Protein AF-0000000079762195 (afdb_homodimer)

InterPro domains:
  IPR000843 LacI-type HTH domain [PF00356] (7-52)
  IPR000843 LacI-type HTH domain [PS50932] (6-60)
  IPR000843 LacI-type HTH domain [SM00354] (5-75)
  IPR000843 LacI-type HTH domain [cd01392] (9-60)
  IPR001387 Cro/C1-type, helix-turn-helix domain [PS50943] (9-50)
  IPR001761 Periplasmic binding protein/LacI sugar binding domain [PF00532] (65-172)
  IPR010982 Lambda repressor-like, DNA-binding domain superfamily [G3DSA:1.10.260.40] (1-62)
  IPR010982 Lambda repressor-like, DNA-binding domain superfamily [SSF47413] (4-63)
  IPR028082 Periplasmic binding protein-like I [SSF53822] (62-316)
  IPR046335 Transcriptional regulator LacI/GalR-like, sensor domain [PF13377] (189-321)

Organism: NCBI:txid410072

Secondary structure (DSSP, 8-state):
----PPPHHHHHHHHT--HHHHHHHHH-GGGS-HHHHHHHHHHHHHHT----HHHHHHHHS---EEEEEES-SSSHHHHHHHHHHHHTHHHH--EEEEEE--S-HHHHHHHHHHHHHTT-SEEEE--SSS-HHHHHTT-S-EEE-SS--TTSEEEEE-HHHHHHHHHHHHHHTT-SEEEEE-----TTSTTHHHHHHHHHHHHHHT--EEEE-----SSHHHHHHHHHHHHHHHHHH-TTS-EEEEESSHHHHHHHHHHHHHHHSS--TTEEEEEEE--HHHHHSSSPPEEEE--HHHHHHHHHHHHHHHHHHHHSSSPPP--SPPEEEE--EEE--TT--/----PPPHHHHHHHHT--HHHHHHHHH-GGGS-HHHHHHHHHHHHHHT----HHHHHHHHS---EEEEEES-SSSHHHHHHHHHHHHTHHHH--EEEEEE--S-HHHHHHHHHHHHHTT-SEEEE--SSS-HHHHHTT-S-EEE-SS--TTSEEEEE-HHHHHHHHHHHHHHTT-SEEEEE-----TTSTTHHHHHHHHHHHHHHT--EEEE-----SSHHHHHHHHHHHHHHHHHH-TTS-EEEEESSHHHHHHHHHHHHHHHSS--TTEEEEEEE--HHHHHSSSPPEEEE--HHHHHHHHHHHHHHHHHHHHSSSPPP--SPPEEEEPPEEE--TT--

Nearest PDB structures (foldseek):
  1jfs-assembly1_A-2  TM=8.565E-01  e=3.811E-21  Escherichia coli
  3oqo-assembly1_C  TM=8.738E-01  e=4.278E-20  Bacillus subtilis
  1rzr-assembly1_G  TM=8.654E-01  e=6.095E-20  Priestia megaterium
  3ctp-assembly1_B  TM=8.629E-01  e=1.164E-18  Alkaliphilus metalliredigens QYMF
  3kke-assembly1_A  TM=7.885E-01  e=1.747E-15  Mycolicibacterium smegmatis MC2 155

Structure (mmCIF, N/CA/C/O backbone):
data_AF-0000000079762195-model_v1
#
loop_
_entity.id
_entity.type
_entity.pdbx_description
1 polymer 'LacI family transcriptional regulator'
#
loop_
_atom_site.group_PDB
_atom_site.id
_atom_site.type_symbol
_atom_site.label_atom_id
_atom_site.label_alt_id
_atom_site.label_comp_id
_atom_site.label_asym_id
_atom_site.label_entity_id
_atom_site.label_seq_id
_atom_site.pdbx_PDB_ins_code
_atom_site.Cartn_x
_atom_site.Cartn_y
_atom_site.Cartn_z
_atom_site.occupancy
_atom_site.B_iso_or_equiv
_atom_site.auth_seq_id
_atom_site.auth_comp_id
_atom_site.auth_asym_id
_atom_site.auth_atom_id
_atom_site.pdbx_PDB_model_num
ATOM 1 N N . MET A 1 1 ? 24.438 -31.281 -20.938 1 27.75 1 MET A N 1
ATOM 2 C CA . MET A 1 1 ? 23.188 -32.031 -20.812 1 27.75 1 MET A CA 1
ATOM 3 C C . MET A 1 1 ? 22.297 -31.406 -19.734 1 27.75 1 MET A C 1
ATOM 5 O O . MET A 1 1 ? 22.75 -31.188 -18.609 1 27.75 1 MET A O 1
ATOM 9 N N . SER A 1 2 ? 21.359 -30.578 -20.156 1 39.16 2 SER A N 1
ATOM 10 C CA . SER A 1 2 ? 20.484 -29.922 -19.203 1 39.16 2 SER A CA 1
ATOM 11 C C . SER A 1 2 ? 20.016 -30.875 -18.125 1 39.16 2 SER A C 1
ATOM 13 O O . SER A 1 2 ? 19.547 -31.984 -18.422 1 39.16 2 SER A O 1
ATOM 15 N N . LYS A 1 3 ? 20.469 -30.891 -17.016 1 49.34 3 LYS A N 1
ATOM 16 C CA . LYS A 1 3 ? 20.172 -31.859 -15.977 1 49.34 3 LYS A CA 1
ATOM 17 C C . LYS A 1 3 ? 18.672 -32.125 -15.867 1 49.34 3 LYS A C 1
ATOM 19 O O . LYS A 1 3 ? 17.891 -31.203 -15.609 1 49.34 3 LYS A O 1
ATOM 24 N N . LYS A 1 4 ? 18.281 -33.062 -16.578 1 54.88 4 LYS A N 1
ATOM 25 C CA . LYS A 1 4 ? 16.906 -33.531 -16.5 1 54.88 4 LYS A CA 1
ATOM 26 C C . LYS A 1 4 ? 16.391 -33.5 -15.062 1 54.88 4 LYS A C 1
ATOM 28 O O . LYS A 1 4 ? 17.094 -33.906 -14.133 1 54.88 4 LYS A O 1
ATOM 33 N N . GLN A 1 5 ? 15.328 -32.688 -14.742 1 60.62 5 GLN A N 1
ATOM 34 C CA . GLN A 1 5 ? 14.727 -32.625 -13.406 1 60.62 5 GLN A CA 1
ATOM 35 C C . GLN A 1 5 ? 14.297 -34 -12.945 1 60.62 5 GLN A C 1
ATOM 37 O O . GLN A 1 5 ? 13.727 -34.781 -13.711 1 60.62 5 GLN A O 1
ATOM 42 N N . VAL A 1 6 ? 14.836 -34.375 -11.766 1 73.31 6 VAL A N 1
ATOM 43 C CA . VAL A 1 6 ? 14.469 -35.656 -11.156 1 73.31 6 VAL A CA 1
ATOM 44 C C . VAL A 1 6 ? 12.945 -35.781 -11.078 1 73.31 6 VAL A C 1
ATOM 46 O O . VAL A 1 6 ? 12.273 -34.844 -10.641 1 73.31 6 VAL A O 1
ATOM 49 N N . THR A 1 7 ? 12.391 -36.688 -11.711 1 73.56 7 THR A N 1
ATOM 50 C CA . THR A 1 7 ? 10.945 -36.906 -11.734 1 73.56 7 THR A CA 1
ATOM 51 C C . THR A 1 7 ? 10.539 -37.938 -10.711 1 73.56 7 THR A C 1
ATOM 53 O O . THR A 1 7 ? 11.398 -38.594 -10.102 1 73.56 7 THR A O 1
ATOM 56 N N . PHE A 1 8 ? 9.203 -37.938 -10.547 1 77.19 8 PHE A N 1
ATOM 57 C CA . PHE A 1 8 ? 8.68 -39 -9.688 1 77.19 8 PHE A CA 1
ATOM 58 C C . PHE A 1 8 ? 9.125 -40.344 -10.195 1 77.19 8 PHE A C 1
ATOM 60 O O . PHE A 1 8 ? 9.398 -41.25 -9.398 1 77.19 8 PHE A O 1
ATOM 67 N N . ALA A 1 9 ? 9.297 -40.406 -11.516 1 79.88 9 ALA A N 1
ATOM 68 C CA . ALA A 1 9 ? 9.727 -41.688 -12.109 1 79.88 9 ALA A CA 1
ATOM 69 C C . ALA A 1 9 ? 11.164 -42 -11.719 1 79.88 9 ALA A C 1
ATOM 71 O O . ALA A 1 9 ? 11.484 -43.156 -11.406 1 79.88 9 ALA A O 1
ATOM 72 N N . ASP A 1 10 ? 11.922 -41 -11.711 1 84.19 10 ASP A N 1
ATOM 73 C CA . ASP A 1 10 ? 13.312 -41.156 -11.32 1 84.19 10 ASP A CA 1
ATOM 74 C C . ASP A 1 10 ? 13.43 -41.594 -9.867 1 84.19 10 ASP A C 1
ATOM 76 O O . ASP A 1 10 ? 14.227 -42.5 -9.539 1 84.19 10 ASP A O 1
ATOM 80 N N . ILE A 1 11 ? 12.617 -40.938 -9.109 1 86.31 11 ILE A N 1
ATOM 81 C CA . ILE A 1 11 ? 12.633 -41.25 -7.684 1 86.31 11 ILE A CA 1
ATOM 82 C C . ILE A 1 11 ? 12.133 -42.656 -7.457 1 86.31 11 ILE A C 1
ATOM 84 O O . ILE A 1 11 ? 12.711 -43.406 -6.66 1 86.31 11 ILE A O 1
ATOM 88 N N . ALA A 1 12 ? 11.164 -42.969 -8.156 1 88.06 12 ALA A N 1
ATOM 89 C CA . ALA A 1 12 ? 10.594 -44.312 -8.07 1 88.06 12 ALA A CA 1
ATOM 90 C C . ALA A 1 12 ? 11.625 -45.344 -8.461 1 88.06 12 ALA A C 1
ATOM 92 O O . ALA A 1 12 ? 11.797 -46.375 -7.77 1 88.06 12 ALA A O 1
ATOM 93 N N . GLU A 1 13 ? 12.281 -45.062 -9.469 1 88.06 13 GLU A N 1
ATOM 94 C CA . GLU A 1 13 ? 13.312 -45.969 -9.953 1 88.06 13 GLU A CA 1
ATOM 95 C C . GLU A 1 13 ? 14.445 -46.094 -8.938 1 88.06 13 GLU A C 1
ATOM 97 O O . GLU A 1 13 ? 14.914 -47.219 -8.672 1 88.06 13 GLU A O 1
ATOM 102 N N . TYR A 1 14 ? 14.742 -45.062 -8.391 1 89 14 TYR A N 1
ATOM 103 C CA . TYR A 1 14 ? 15.852 -45.031 -7.449 1 89 14 TYR A CA 1
ATOM 104 C C . TYR A 1 14 ? 15.484 -45.75 -6.156 1 89 14 TYR A C 1
ATOM 106 O O . TYR A 1 14 ? 16.328 -46.438 -5.559 1 89 14 TYR A O 1
ATOM 114 N N . THR A 1 15 ? 14.352 -45.562 -5.691 1 90.5 15 THR A N 1
ATOM 115 C CA . THR A 1 15 ? 13.93 -46.062 -4.391 1 90.5 15 THR A CA 1
ATOM 116 C C . THR A 1 15 ? 13.281 -47.438 -4.527 1 90.5 15 THR A C 1
ATOM 118 O O . THR A 1 15 ? 13.07 -48.125 -3.533 1 90.5 15 THR A O 1
ATOM 121 N N . ASN A 1 16 ? 12.867 -47.812 -5.652 1 90.88 16 ASN A N 1
ATOM 122 C CA . ASN A 1 16 ? 12.133 -49.031 -5.953 1 90.88 16 ASN A CA 1
ATOM 123 C C . ASN A 1 16 ? 10.711 -49 -5.391 1 90.88 16 ASN A C 1
ATOM 125 O O . ASN A 1 16 ? 10.172 -50.031 -4.973 1 90.88 16 ASN A O 1
ATOM 129 N N . PHE A 1 17 ? 10.32 -47.781 -5.176 1 90.25 17 PHE A N 1
ATOM 130 C CA . PHE A 1 17 ? 8.906 -47.594 -4.852 1 90.25 17 PHE A CA 1
ATOM 131 C C . PHE A 1 17 ? 8.102 -47.312 -6.113 1 90.25 17 PHE A C 1
ATOM 133 O O . PHE A 1 17 ? 8.664 -47 -7.164 1 90.25 17 PHE A O 1
ATOM 140 N N . SER A 1 18 ? 6.816 -47.594 -6.09 1 85.75 18 SER A N 1
ATOM 141 C CA . SER A 1 18 ? 5.941 -47.188 -7.184 1 85.75 18 SER A CA 1
ATOM 142 C C . SER A 1 18 ? 5.812 -45.656 -7.25 1 85.75 18 SER A C 1
ATOM 144 O O . SER A 1 18 ? 6.066 -44.969 -6.262 1 85.75 18 SER A O 1
ATOM 146 N N . LYS A 1 19 ? 5.473 -45.125 -8.445 1 85.06 19 LYS A N 1
ATOM 147 C CA . LYS A 1 19 ? 5.195 -43.688 -8.594 1 85.06 19 LYS A CA 1
ATOM 148 C C . LYS A 1 19 ? 4.105 -43.25 -7.621 1 85.06 19 LYS A C 1
ATOM 150 O O . LYS A 1 19 ? 4.141 -42.125 -7.113 1 85.06 19 LYS A O 1
ATOM 155 N N . THR A 1 20 ? 3.199 -44.188 -7.344 1 80.12 20 THR A N 1
ATOM 156 C CA . THR A 1 20 ? 2.107 -43.938 -6.418 1 80.12 20 THR A CA 1
ATOM 157 C C . THR A 1 20 ? 2.635 -43.719 -5 1 80.12 20 THR A C 1
ATOM 159 O O . THR A 1 20 ? 2.182 -42.812 -4.285 1 80.12 20 THR A O 1
ATOM 162 N N . THR A 1 21 ? 3.518 -44.562 -4.664 1 83.31 21 THR A N 1
ATOM 163 C CA . THR A 1 21 ? 4.113 -44.438 -3.336 1 83.31 21 THR A CA 1
ATOM 164 C C . THR A 1 21 ? 4.871 -43.125 -3.184 1 83.31 21 THR A C 1
ATOM 166 O O . THR A 1 21 ? 4.777 -42.469 -2.145 1 83.31 21 THR A O 1
ATOM 169 N N . ILE A 1 22 ? 5.551 -42.781 -4.285 1 83.44 22 ILE A N 1
ATOM 170 C CA . ILE A 1 22 ? 6.293 -41.5 -4.266 1 83.44 22 ILE A CA 1
ATOM 171 C C . ILE A 1 22 ? 5.32 -40.344 -4.148 1 83.44 22 ILE A C 1
ATOM 173 O O . ILE A 1 22 ? 5.555 -39.406 -3.375 1 83.44 22 ILE A O 1
ATOM 177 N N . SER A 1 23 ? 4.301 -40.469 -4.859 1 76.12 23 SER A N 1
ATOM 178 C CA . SER A 1 23 ? 3.262 -39.438 -4.789 1 76.12 23 SER A CA 1
ATOM 179 C C . SER A 1 23 ? 2.691 -39.344 -3.379 1 76.12 23 SER A C 1
ATOM 181 O O . SER A 1 23 ? 2.486 -38.219 -2.873 1 76.12 23 SER A O 1
ATOM 183 N N . ARG A 1 24 ? 2.445 -40.469 -2.783 1 75.38 24 ARG A N 1
ATOM 184 C CA . ARG A 1 24 ? 1.904 -40.5 -1.428 1 75.38 24 ARG A CA 1
ATOM 185 C C . ARG A 1 24 ? 2.867 -39.844 -0.437 1 75.38 24 ARG A C 1
ATOM 187 O O . ARG A 1 24 ? 2.439 -39.188 0.514 1 75.38 24 ARG A O 1
ATOM 194 N N . TYR A 1 25 ? 4.102 -40.031 -0.684 1 77.25 25 TYR A N 1
ATOM 195 C CA . TYR A 1 25 ? 5.109 -39.406 0.168 1 77.25 25 TYR A CA 1
ATOM 196 C C . TYR A 1 25 ? 4.945 -37.906 0.193 1 77.25 25 TYR A C 1
ATOM 198 O O . TYR A 1 25 ? 5.047 -37.281 1.252 1 77.25 25 TYR A O 1
ATOM 206 N N . PHE A 1 26 ? 4.676 -37.344 -0.935 1 71.5 26 PHE A N 1
ATOM 207 C CA . PHE A 1 26 ? 4.609 -35.875 -1.062 1 71.5 26 PHE A CA 1
ATOM 208 C C . PHE A 1 26 ? 3.248 -35.344 -0.626 1 71.5 26 PHE A C 1
ATOM 210 O O . PHE A 1 26 ? 3.139 -34.25 -0.117 1 71.5 26 PHE A O 1
ATOM 217 N N . ASN A 1 27 ? 2.213 -36.219 -0.75 1 65.88 27 ASN A N 1
ATOM 218 C CA . ASN A 1 27 ? 0.851 -35.719 -0.575 1 65.88 27 ASN A CA 1
ATOM 219 C C . ASN A 1 27 ? 0.237 -36.219 0.73 1 65.88 27 ASN A C 1
ATOM 221 O O . ASN A 1 27 ? -0.625 -35.562 1.309 1 65.88 27 ASN A O 1
ATOM 225 N N . HIS A 1 28 ? 0.587 -37.344 1.093 1 68.06 28 HIS A N 1
ATOM 226 C CA . HIS A 1 28 ? 0.092 -37.969 2.301 1 68.06 28 HIS A CA 1
ATOM 227 C C . HIS A 1 28 ? 1.196 -38.781 2.994 1 68.06 28 HIS A C 1
ATOM 229 O O . HIS A 1 28 ? 1.088 -40 3.154 1 68.06 28 HIS A O 1
ATOM 235 N N . PRO A 1 29 ? 2.115 -38 3.498 1 71.06 29 PRO A N 1
ATOM 236 C CA . PRO A 1 29 ? 3.268 -38.719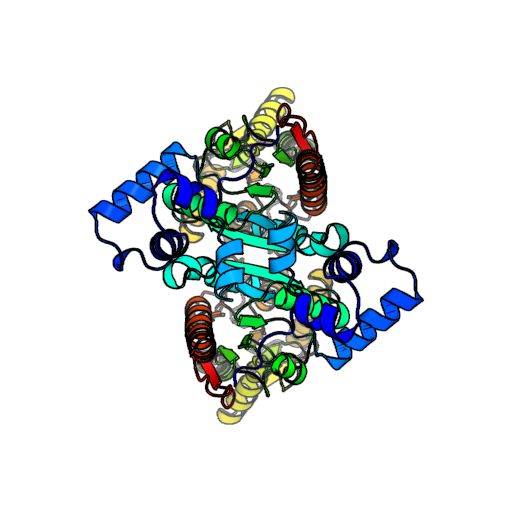 4.043 1 71.06 29 PRO A CA 1
ATOM 237 C C . PRO A 1 29 ? 2.889 -39.656 5.195 1 71.06 29 PRO A C 1
ATOM 239 O O . PRO A 1 29 ? 3.529 -40.688 5.398 1 71.06 29 PRO A O 1
ATOM 242 N N . ASP A 1 30 ? 1.834 -39.25 5.828 1 71.12 30 ASP A N 1
ATOM 243 C CA . ASP A 1 30 ? 1.406 -40.062 6.973 1 71.12 30 ASP A CA 1
ATOM 244 C C . ASP A 1 30 ? 0.92 -41.438 6.527 1 71.12 30 ASP A C 1
ATOM 246 O O . ASP A 1 30 ? 0.771 -42.344 7.348 1 71.12 30 ASP A O 1
ATOM 250 N N . SER A 1 31 ? 0.706 -41.562 5.352 1 76.75 31 SER A N 1
ATOM 251 C CA . SER A 1 31 ? 0.258 -42.844 4.812 1 76.75 31 SER A CA 1
ATOM 252 C C . SER A 1 31 ? 1.429 -43.812 4.621 1 76.75 31 SER A C 1
ATOM 254 O O . SER A 1 31 ? 1.229 -45 4.352 1 76.75 31 SER A O 1
ATOM 256 N N . LEU A 1 32 ? 2.58 -43.312 4.801 1 81.12 32 LEU A N 1
ATOM 257 C CA . LEU A 1 32 ? 3.789 -44.125 4.637 1 81.12 32 LEU A CA 1
ATOM 258 C C . LEU A 1 32 ? 4.461 -44.375 5.98 1 81.12 32 LEU A C 1
ATOM 260 O O . LEU A 1 32 ? 4.305 -43.594 6.914 1 81.12 32 LEU A O 1
ATOM 264 N N . THR A 1 33 ? 5.047 -45.531 6.125 1 82.25 33 THR A N 1
ATOM 265 C CA . THR A 1 33 ? 5.828 -45.812 7.328 1 82.25 33 THR A CA 1
ATOM 266 C C . THR A 1 33 ? 6.992 -44.812 7.449 1 82.25 33 THR A C 1
ATOM 268 O O . THR A 1 33 ? 7.43 -44.25 6.453 1 82.25 33 THR A O 1
ATOM 271 N N . LEU A 1 34 ? 7.449 -44.594 8.664 1 83.31 34 LEU A N 1
ATOM 272 C CA . LEU A 1 34 ? 8.586 -43.688 8.898 1 83.31 34 LEU A CA 1
ATOM 273 C C . LEU A 1 34 ? 9.805 -44.156 8.109 1 83.31 34 LEU A C 1
ATOM 275 O O . LEU A 1 34 ? 10.57 -43.312 7.609 1 83.31 34 LEU A O 1
ATOM 279 N N . GLU A 1 35 ? 9.953 -45.438 8.086 1 84.56 35 GLU A N 1
ATOM 280 C CA . GLU A 1 35 ? 11.062 -46.031 7.328 1 84.56 35 GLU A CA 1
ATOM 281 C C . GLU A 1 35 ? 10.992 -45.625 5.859 1 84.56 35 GLU A C 1
ATOM 283 O O . GLU A 1 35 ? 11.992 -45.219 5.273 1 84.56 35 GLU A O 1
ATOM 288 N N . ASN A 1 36 ? 9.797 -45.781 5.277 1 87.62 36 ASN A N 1
ATOM 289 C CA . ASN A 1 36 ? 9.625 -45.438 3.865 1 87.62 36 ASN A CA 1
ATOM 290 C C . ASN A 1 36 ? 9.789 -43.938 3.615 1 87.62 36 ASN A C 1
ATOM 292 O O . ASN A 1 36 ? 10.344 -43.531 2.594 1 87.62 36 ASN A O 1
ATOM 296 N N . GLN A 1 37 ? 9.32 -43.188 4.48 1 84.06 37 GLN A N 1
ATOM 297 C CA . GLN A 1 37 ? 9.492 -41.719 4.375 1 84.06 37 GLN A CA 1
ATOM 298 C C . GLN A 1 37 ? 10.969 -41.344 4.348 1 84.06 37 GLN A C 1
ATOM 300 O O . GLN A 1 37 ? 11.383 -40.5 3.547 1 84.06 37 GLN A O 1
ATOM 305 N N . GLU A 1 38 ? 11.703 -41.969 5.211 1 82.38 38 GLU A N 1
ATOM 306 C CA . GLU A 1 38 ? 13.133 -41.688 5.281 1 82.38 38 GLU A CA 1
ATOM 307 C C . GLU A 1 38 ? 13.844 -42.094 3.994 1 82.38 38 GLU A C 1
ATOM 309 O O . GLU A 1 38 ? 14.719 -41.406 3.502 1 82.38 38 GLU A O 1
ATOM 314 N N . LYS A 1 39 ? 13.523 -43.281 3.521 1 87.31 39 LYS A N 1
ATOM 315 C CA . LYS A 1 39 ? 14.109 -43.781 2.275 1 87.31 39 LYS A CA 1
ATOM 316 C C . LYS A 1 39 ? 13.859 -42.812 1.129 1 87.31 39 LYS A C 1
ATOM 318 O O . LYS A 1 39 ? 14.766 -42.5 0.346 1 87.31 39 LYS A O 1
ATOM 323 N N . ILE A 1 40 ? 12.641 -42.344 1.111 1 87 40 ILE A N 1
ATOM 324 C CA . ILE A 1 40 ? 12.281 -41.406 0.043 1 87 40 ILE A CA 1
ATOM 325 C C . ILE A 1 40 ? 12.992 -40.094 0.258 1 87 40 ILE A C 1
ATOM 327 O O . ILE A 1 40 ? 13.547 -39.5 -0.683 1 87 40 ILE A O 1
ATOM 331 N N . SER A 1 41 ? 12.969 -39.625 1.439 1 81.5 41 SER A N 1
ATOM 332 C CA . SER A 1 41 ? 13.648 -38.375 1.765 1 81.5 41 SER A CA 1
ATOM 333 C C . SER A 1 41 ? 15.117 -38.438 1.354 1 81.5 41 SER A C 1
ATOM 335 O O . SER A 1 41 ? 15.633 -37.469 0.755 1 81.5 41 SER A O 1
ATOM 337 N N . GLN A 1 42 ? 15.773 -39.5 1.693 1 83.25 42 GLN A N 1
ATOM 338 C CA . GLN A 1 42 ? 17.172 -39.688 1.331 1 83.25 42 GLN A CA 1
ATOM 339 C C . GLN A 1 42 ? 17.359 -39.688 -0.184 1 83.25 42 GLN A C 1
ATOM 341 O O . GLN A 1 42 ? 18.312 -39.125 -0.701 1 83.25 42 GLN A O 1
ATOM 346 N N . ALA A 1 43 ? 16.5 -40.344 -0.84 1 86 43 ALA A N 1
ATOM 347 C CA . ALA A 1 43 ? 16.547 -40.375 -2.299 1 86 43 ALA A CA 1
ATOM 348 C C . ALA A 1 43 ? 16.406 -39 -2.9 1 86 43 ALA A C 1
ATOM 350 O O . ALA A 1 43 ? 17.078 -38.656 -3.869 1 86 43 ALA A O 1
ATOM 351 N N . LEU A 1 44 ? 15.422 -38.281 -2.293 1 80.44 44 LEU A N 1
ATOM 352 C CA . LEU A 1 44 ? 15.219 -36.906 -2.768 1 80.44 44 LEU A CA 1
ATOM 353 C C . LEU A 1 44 ? 16.5 -36.094 -2.641 1 80.44 44 LEU A C 1
ATOM 355 O O . LEU A 1 44 ? 16.875 -35.375 -3.568 1 80.44 44 LEU A O 1
ATOM 359 N N . ASP A 1 45 ? 17.094 -36.312 -1.568 1 76.19 45 ASP A N 1
ATOM 360 C CA . ASP A 1 45 ? 18.359 -35.594 -1.316 1 76.19 45 ASP A CA 1
ATOM 361 C C . ASP A 1 45 ? 19.438 -36.031 -2.293 1 76.19 45 ASP A C 1
ATOM 363 O O . ASP A 1 45 ? 20.125 -35.219 -2.891 1 76.19 45 ASP A O 1
ATOM 367 N N . THR A 1 46 ? 19.516 -37.312 -2.414 1 79.44 46 THR A N 1
ATOM 368 C CA . THR A 1 46 ? 20.547 -37.906 -3.262 1 79.44 46 THR A CA 1
ATOM 369 C C . THR A 1 46 ? 20.328 -37.5 -4.719 1 79.44 46 THR A C 1
ATOM 371 O O . THR A 1 46 ? 21.297 -37.188 -5.426 1 79.44 46 THR A O 1
ATOM 374 N N . LEU A 1 47 ? 19.078 -37.5 -5.086 1 80.94 47 LEU A N 1
ATOM 375 C CA . LEU A 1 47 ? 18.766 -37.25 -6.488 1 80.94 47 LEU A CA 1
ATOM 376 C C . LEU A 1 47 ? 18.625 -35.75 -6.75 1 80.94 47 LEU A C 1
ATOM 378 O O . LEU A 1 47 ? 18.531 -35.312 -7.902 1 80.94 47 LEU A O 1
ATOM 382 N N . GLY A 1 48 ? 18.547 -35.062 -5.648 1 76.12 48 GLY A N 1
ATOM 383 C CA . GLY A 1 48 ? 18.375 -33.625 -5.785 1 76.12 48 GLY A CA 1
ATOM 384 C C . GLY A 1 48 ? 16.984 -33.219 -6.25 1 76.12 48 GLY A C 1
ATOM 385 O O . GLY A 1 48 ? 16.828 -32.344 -7.098 1 76.12 48 GLY A O 1
ATOM 386 N N . TYR A 1 49 ? 16.062 -34.031 -5.719 1 68.62 49 TYR A N 1
ATOM 387 C CA . TYR A 1 49 ? 14.695 -33.781 -6.113 1 68.62 49 TYR A CA 1
ATOM 388 C C . TYR A 1 49 ? 14.195 -32.469 -5.508 1 68.62 49 TYR A C 1
ATOM 390 O O . TYR A 1 49 ? 14.375 -32.219 -4.309 1 68.62 49 TYR A O 1
ATOM 398 N N . LYS A 1 50 ? 13.719 -31.625 -6.457 1 69.62 50 LYS A N 1
ATOM 399 C CA . LYS A 1 50 ? 13.031 -30.422 -6 1 69.62 50 LYS A CA 1
ATOM 400 C C . LYS A 1 50 ? 11.531 -30.516 -6.262 1 69.62 50 LYS A C 1
ATOM 402 O O . LYS A 1 50 ? 11.109 -30.891 -7.355 1 69.62 50 LYS A O 1
ATOM 407 N N . LYS A 1 51 ? 10.742 -30.406 -5.113 1 66.56 51 LYS A N 1
ATOM 408 C CA . LYS A 1 51 ? 9.281 -30.5 -5.195 1 66.56 51 LYS A CA 1
ATOM 409 C C . LYS A 1 51 ? 8.734 -29.594 -6.285 1 66.56 51 LYS A C 1
ATOM 411 O O . LYS A 1 51 ? 9.148 -28.422 -6.398 1 66.56 51 LYS A O 1
ATOM 416 N N . ASN A 1 52 ? 8.07 -30.234 -7.242 1 69.94 52 ASN A N 1
ATOM 417 C CA . ASN A 1 52 ? 7.344 -29.5 -8.266 1 69.94 52 ASN A CA 1
ATOM 418 C C . ASN A 1 52 ? 5.848 -29.453 -7.969 1 69.94 52 ASN A C 1
ATOM 420 O O . ASN A 1 52 ? 5.113 -30.375 -8.305 1 69.94 52 ASN A O 1
ATOM 424 N N . LYS A 1 53 ? 5.398 -28.422 -7.273 1 75.31 53 LYS A N 1
ATOM 425 C CA . LYS A 1 53 ? 4.012 -28.297 -6.832 1 75.31 53 LYS A CA 1
ATOM 426 C C . LYS A 1 53 ? 3.066 -28.141 -8.023 1 75.31 53 LYS A C 1
ATOM 428 O O . LYS A 1 53 ? 1.897 -28.531 -7.941 1 75.31 53 LYS A O 1
ATOM 433 N N . LEU A 1 54 ? 3.586 -27.656 -9.07 1 76.19 54 LEU A N 1
ATOM 434 C CA . LEU A 1 54 ? 2.742 -27.516 -10.258 1 76.19 54 LEU A CA 1
ATOM 435 C C . LEU A 1 54 ? 2.322 -28.875 -10.789 1 76.19 54 LEU A C 1
ATOM 437 O O . LEU A 1 54 ? 1.188 -29.047 -11.242 1 76.19 54 LEU A O 1
ATOM 441 N N . ALA A 1 55 ? 3.207 -29.797 -10.703 1 66.12 55 ALA A N 1
ATOM 442 C CA . ALA A 1 55 ? 2.871 -31.156 -11.102 1 66.12 55 ALA A CA 1
ATOM 443 C C . ALA A 1 55 ? 1.78 -31.734 -10.211 1 66.12 55 ALA A C 1
ATOM 445 O O . ALA A 1 55 ? 0.882 -32.438 -10.688 1 66.12 55 ALA A O 1
ATOM 446 N N . LYS A 1 56 ? 1.931 -31.422 -9.016 1 66 56 LYS A N 1
ATOM 447 C CA . LYS A 1 56 ? 0.927 -31.875 -8.062 1 66 56 LYS A CA 1
ATOM 448 C C . LYS A 1 56 ? -0.434 -31.25 -8.352 1 66 56 LYS A C 1
ATOM 450 O O . LYS A 1 56 ? -1.465 -31.922 -8.25 1 66 56 LYS A O 1
ATOM 455 N N . VAL A 1 57 ? -0.379 -30.031 -8.617 1 71.75 57 VAL A N 1
ATOM 456 C CA . VAL A 1 57 ? -1.598 -29.297 -8.938 1 71.75 57 VAL A CA 1
ATOM 457 C C . VAL A 1 57 ? -2.289 -29.938 -10.133 1 71.75 57 VAL A C 1
ATOM 459 O O . VAL A 1 57 ? -3.508 -30.125 -10.125 1 71.75 57 VAL A O 1
ATOM 462 N N . LEU A 1 58 ? -1.516 -30.312 -11.094 1 62.5 58 LEU A N 1
ATOM 463 C CA . LEU A 1 58 ? -2.062 -30.938 -12.297 1 62.5 58 LEU A CA 1
ATOM 464 C C . LEU A 1 58 ? -2.695 -32.281 -11.969 1 62.5 58 LEU A C 1
ATOM 466 O O . LEU A 1 58 ? -3.705 -32.656 -12.57 1 62.5 58 LEU A O 1
ATOM 470 N N . ALA A 1 59 ? -2.092 -32.844 -11 1 57.47 59 ALA A N 1
ATOM 471 C CA . ALA A 1 59 ? -2.541 -34.219 -10.656 1 57.47 59 ALA A CA 1
ATOM 472 C C . ALA A 1 59 ? -3.84 -34.156 -9.859 1 57.47 59 ALA A C 1
ATOM 474 O O . ALA A 1 59 ? -4.723 -35 -10.055 1 57.47 59 ALA A O 1
ATOM 475 N N . ASN A 1 60 ? -3.934 -33.156 -9.023 1 63.62 60 ASN A N 1
ATOM 476 C CA . ASN A 1 60 ? -5.074 -33.219 -8.117 1 63.62 60 ASN A CA 1
ATOM 477 C C . ASN A 1 60 ? -6.004 -32.031 -8.336 1 63.62 60 ASN A C 1
ATOM 479 O O . ASN A 1 60 ? -7.074 -31.938 -7.727 1 63.62 60 ASN A O 1
ATOM 483 N N . GLY A 1 61 ? -5.598 -31.094 -9.141 1 66 61 GLY A N 1
ATOM 484 C CA . GLY A 1 61 ? -6.422 -29.953 -9.492 1 66 61 GLY A CA 1
ATOM 485 C C . GLY A 1 61 ? -6.422 -28.859 -8.438 1 66 61 GLY A C 1
ATOM 486 O O . GLY A 1 61 ? -7.137 -27.875 -8.555 1 66 61 GLY A O 1
ATOM 487 N N . LYS A 1 62 ? -5.633 -29.109 -7.41 1 79.25 62 LYS A N 1
ATOM 488 C CA . LYS A 1 62 ? -5.59 -28.125 -6.336 1 79.25 62 LYS A CA 1
ATOM 489 C C . LYS A 1 62 ? -4.383 -27.203 -6.484 1 79.25 62 LYS A C 1
ATOM 491 O O . LYS A 1 62 ? -3.264 -27.578 -6.121 1 79.25 62 LYS A O 1
ATOM 496 N N . SER A 1 63 ? -4.574 -26.016 -6.973 1 87.69 63 SER A N 1
ATOM 497 C CA . SER A 1 63 ? -3.479 -25.094 -7.242 1 87.69 63 SER A CA 1
ATOM 498 C C . SER A 1 63 ? -3.025 -24.375 -5.973 1 87.69 63 SER A C 1
ATOM 500 O O . SER A 1 63 ? -1.883 -23.922 -5.879 1 87.69 63 SER A O 1
ATOM 502 N N . GLU A 1 64 ? -3.971 -24.188 -4.992 1 92.75 64 GLU A N 1
ATOM 503 C CA . GLU A 1 64 ? -3.758 -23.438 -3.764 1 92.75 64 GLU A CA 1
ATOM 504 C C . GLU A 1 64 ? -3.562 -21.953 -4.055 1 92.75 64 GLU A C 1
ATOM 506 O O . GLU A 1 64 ? -2.938 -21.234 -3.268 1 92.75 64 GLU A O 1
ATOM 511 N N . PHE A 1 65 ? -4.062 -21.547 -5.27 1 95 65 PHE A N 1
ATOM 512 C CA . PHE A 1 65 ? -3.996 -20.125 -5.633 1 95 65 PHE A CA 1
ATOM 513 C C . PHE A 1 65 ? -5.32 -19.438 -5.336 1 95 65 PHE A C 1
ATOM 515 O O . PHE A 1 65 ? -6.391 -20 -5.598 1 95 65 PHE A O 1
ATOM 522 N N . ILE A 1 66 ? -5.215 -18.312 -4.785 1 97.81 66 ILE A N 1
ATOM 523 C CA . ILE A 1 66 ? -6.328 -17.375 -4.699 1 97.81 66 ILE A CA 1
ATOM 524 C C . ILE A 1 66 ? -5.996 -16.109 -5.48 1 97.81 66 ILE A C 1
ATOM 526 O O . ILE A 1 66 ? -4.898 -15.562 -5.359 1 97.81 66 ILE A O 1
ATOM 530 N N . GLY A 1 67 ? -6.883 -15.711 -6.383 1 98.25 67 GLY A N 1
ATOM 531 C CA . GLY A 1 67 ? -6.734 -14.422 -7.051 1 98.25 67 GLY A CA 1
ATOM 532 C C . GLY A 1 67 ? -7.238 -13.258 -6.227 1 98.25 67 GLY A C 1
ATOM 533 O O . GLY A 1 67 ? -8.234 -13.375 -5.512 1 98.25 67 GLY A O 1
ATOM 534 N N . ILE A 1 68 ? -6.543 -12.164 -6.297 1 98.44 68 ILE A N 1
ATOM 535 C CA . ILE A 1 68 ? -6.996 -10.914 -5.691 1 98.44 68 ILE A CA 1
ATOM 536 C C . ILE A 1 68 ? -6.98 -9.797 -6.73 1 98.44 68 ILE A C 1
ATOM 538 O O . ILE A 1 68 ? -5.98 -9.602 -7.422 1 98.44 68 ILE A O 1
ATOM 542 N N . ILE A 1 69 ? -8.086 -9.094 -6.863 1 97.94 69 ILE A N 1
ATOM 543 C CA . ILE A 1 69 ? -8.164 -7.93 -7.738 1 97.94 69 ILE A CA 1
ATOM 544 C C . ILE A 1 69 ? -8.438 -6.676 -6.906 1 97.94 69 ILE A C 1
ATOM 546 O O . ILE A 1 69 ? -9.508 -6.539 -6.316 1 97.94 69 ILE A O 1
ATOM 550 N N . VAL A 1 70 ? -7.492 -5.797 -6.859 1 96.5 70 VAL A N 1
ATOM 551 C CA . VAL A 1 70 ? -7.629 -4.539 -6.137 1 96.5 70 VAL A CA 1
ATOM 552 C C . VAL A 1 70 ? -7.758 -3.385 -7.129 1 96.5 70 VAL A C 1
ATOM 554 O O . VAL A 1 70 ? -7.254 -3.463 -8.25 1 96.5 70 VAL A O 1
ATOM 557 N N . PRO A 1 71 ? -8.414 -2.289 -6.75 1 93.19 71 PRO A N 1
ATOM 558 C CA . PRO A 1 71 ? -8.492 -1.146 -7.66 1 93.19 71 PRO A CA 1
ATOM 559 C C . PRO A 1 71 ? -7.164 -0.398 -7.781 1 93.19 71 PRO A C 1
ATOM 561 O O . PRO A 1 71 ? -6.855 0.156 -8.844 1 93.19 71 PRO A O 1
ATOM 564 N N . ASN A 1 72 ? -6.469 -0.28 -6.707 1 89.06 72 ASN A N 1
ATOM 565 C CA . ASN A 1 72 ? -5.156 0.352 -6.629 1 89.06 72 ASN A CA 1
ATOM 566 C C . ASN A 1 72 ? -4.457 0.032 -5.309 1 89.06 72 ASN A C 1
ATOM 568 O O . ASN A 1 72 ? -5.043 -0.593 -4.426 1 89.06 72 ASN A O 1
ATOM 572 N N . LEU A 1 73 ? -3.229 0.469 -5.266 1 91.38 73 LEU A N 1
ATOM 573 C CA . LEU A 1 73 ? -2.508 0.279 -4.012 1 91.38 73 LEU A CA 1
ATOM 574 C C . LEU A 1 73 ? -2.076 1.619 -3.426 1 91.38 73 LEU A C 1
ATOM 576 O O . LEU A 1 73 ? -1.254 1.663 -2.508 1 91.38 73 LEU A O 1
ATOM 580 N N . TYR A 1 74 ? -2.633 2.641 -3.992 1 84.75 74 TYR A N 1
ATOM 581 C CA . TYR A 1 74 ? -2.311 3.99 -3.541 1 84.75 74 TYR A CA 1
ATOM 582 C C . TYR A 1 74 ? -3.07 4.332 -2.264 1 84.75 74 TYR A C 1
ATOM 584 O O . TYR A 1 74 ? -2.525 4.98 -1.365 1 84.75 74 TYR A O 1
ATOM 592 N N . LEU A 1 75 ? -4.332 3.875 -2.236 1 85.38 75 LEU A N 1
ATOM 593 C CA . LEU A 1 75 ? -5.141 4.113 -1.043 1 85.38 75 LEU A CA 1
ATOM 594 C C . LEU A 1 75 ? -4.797 3.111 0.053 1 85.38 75 LEU A C 1
ATOM 596 O O . LEU A 1 75 ? -4.773 1.902 -0.192 1 85.38 75 LEU A O 1
ATOM 600 N N . HIS A 1 76 ? -4.578 3.623 1.208 1 89.75 76 HIS A N 1
ATOM 601 C CA . HIS A 1 76 ? -4.129 2.803 2.33 1 89.75 76 HIS A CA 1
ATOM 602 C C . HIS A 1 76 ? -5.098 1.656 2.596 1 89.75 76 HIS A C 1
ATOM 604 O O . HIS A 1 76 ? -4.68 0.552 2.947 1 89.75 76 HIS A O 1
ATOM 610 N N . TYR A 1 77 ? -6.371 1.881 2.416 1 92 77 TYR A N 1
ATOM 611 C CA . TYR A 1 77 ? -7.359 0.841 2.678 1 92 77 TYR A CA 1
ATOM 612 C C . TYR A 1 77 ? -7.055 -0.417 1.875 1 92 77 TYR A C 1
ATOM 614 O O . TYR A 1 77 ? -7.051 -1.523 2.42 1 92 77 TYR A O 1
ATOM 622 N N . TYR A 1 78 ? -6.715 -0.288 0.66 1 93.81 78 TYR A N 1
ATOM 623 C CA . TYR A 1 78 ? -6.496 -1.425 -0.227 1 93.81 78 TYR A CA 1
ATOM 624 C C . TYR A 1 78 ? -5.152 -2.088 0.056 1 93.81 78 TYR A C 1
ATOM 626 O O . TYR A 1 78 ? -5.043 -3.316 0.023 1 93.81 78 TYR A O 1
ATOM 634 N N . SER A 1 79 ? -4.109 -1.257 0.299 1 95.12 79 SER A N 1
ATOM 635 C CA . SER A 1 79 ? -2.812 -1.848 0.614 1 95.12 79 SER A CA 1
ATOM 636 C C . SER A 1 79 ? -2.855 -2.605 1.936 1 95.12 79 SER A C 1
ATOM 638 O O . SER A 1 79 ? -2.234 -3.662 2.072 1 95.12 79 SER A O 1
ATOM 640 N N . GLU A 1 80 ? -3.602 -2.068 2.904 1 95.75 80 GLU A N 1
ATOM 641 C CA . GLU A 1 80 ? -3.752 -2.754 4.184 1 95.75 80 GLU A CA 1
ATOM 642 C C . GLU A 1 80 ? -4.562 -4.035 4.031 1 95.75 80 GLU A C 1
ATOM 644 O O . GLU A 1 80 ? -4.242 -5.059 4.641 1 95.75 80 GLU A O 1
ATOM 649 N N . MET A 1 81 ? -5.605 -3.961 3.252 1 97.31 81 MET A N 1
ATOM 650 C CA . MET A 1 81 ? -6.391 -5.156 2.971 1 97.31 81 MET A CA 1
ATOM 651 C C . MET A 1 81 ? -5.523 -6.246 2.354 1 97.31 81 MET A C 1
ATOM 653 O O . MET A 1 81 ? -5.555 -7.398 2.799 1 97.31 81 MET A O 1
ATOM 657 N N . LEU A 1 82 ? -4.742 -5.863 1.388 1 97.75 82 LEU A N 1
ATOM 658 C CA . LEU A 1 82 ? -3.842 -6.816 0.748 1 97.75 82 LEU A CA 1
ATOM 659 C C . LEU A 1 82 ? -2.846 -7.387 1.755 1 97.75 82 LEU A C 1
ATOM 661 O O . LEU A 1 82 ? -2.598 -8.594 1.775 1 97.75 82 LEU A O 1
ATOM 665 N N . ALA A 1 83 ? -2.326 -6.52 2.59 1 96.56 83 ALA A N 1
ATOM 666 C CA . ALA A 1 83 ? -1.383 -6.965 3.613 1 96.56 83 ALA A CA 1
ATOM 667 C C . ALA A 1 83 ? -2.006 -8.031 4.508 1 96.56 83 ALA A C 1
ATOM 669 O O . ALA A 1 83 ? -1.358 -9.023 4.84 1 96.56 83 ALA A O 1
ATOM 670 N N . GLN A 1 84 ? -3.236 -7.801 4.871 1 97.38 84 GLN A N 1
ATOM 671 C CA . GLN A 1 84 ? -3.928 -8.758 5.727 1 97.38 84 GLN A CA 1
ATOM 672 C C . GLN A 1 84 ? -4.125 -10.094 5.008 1 97.38 84 GLN A C 1
ATOM 674 O O . GLN A 1 84 ? -3.943 -11.156 5.605 1 97.38 84 GLN A O 1
ATOM 679 N N . PHE A 1 85 ? -4.477 -10.062 3.762 1 98.19 85 PHE A N 1
ATOM 680 C CA . PHE A 1 85 ? -4.633 -11.289 2.994 1 98.19 85 PHE A CA 1
ATOM 681 C C . PHE A 1 85 ? -3.303 -12.023 2.869 1 98.19 85 PHE A C 1
ATOM 683 O O . PHE A 1 85 ? -3.242 -13.242 3.035 1 98.19 85 PHE A O 1
ATOM 690 N N . LEU A 1 86 ? -2.238 -11.273 2.566 1 97.19 86 LEU A N 1
ATOM 691 C CA . LEU A 1 86 ? -0.922 -11.891 2.463 1 97.19 86 LEU A CA 1
ATOM 692 C C . LEU A 1 86 ? -0.532 -12.57 3.773 1 97.19 86 LEU A C 1
ATOM 694 O O . LEU A 1 86 ? 0.005 -13.68 3.771 1 97.19 86 LEU A O 1
ATOM 698 N N . SER A 1 87 ? -0.858 -11.938 4.855 1 95.44 87 SER A N 1
ATOM 699 C CA . SER A 1 87 ? -0.521 -12.453 6.176 1 95.44 87 SER A CA 1
ATOM 700 C C . SER A 1 87 ? -1.3 -13.727 6.484 1 95.44 87 SER A C 1
ATOM 702 O O . SER A 1 87 ? -0.866 -14.547 7.301 1 95.44 87 SER A O 1
ATOM 704 N N . SER A 1 88 ? -2.406 -13.883 5.863 1 96.56 88 SER A N 1
ATOM 705 C CA . SER A 1 88 ? -3.26 -15.039 6.117 1 96.56 88 SER A CA 1
ATOM 706 C C . SER A 1 88 ? -2.611 -16.328 5.621 1 96.56 88 SER A C 1
ATOM 708 O O . SER A 1 88 ? -3.053 -17.422 5.965 1 96.56 88 SER A O 1
ATOM 710 N N . TYR A 1 89 ? -1.548 -16.25 4.828 1 95.69 89 TYR A N 1
ATOM 711 C CA . TYR A 1 89 ? -0.812 -17.422 4.371 1 95.69 89 TYR A CA 1
ATOM 712 C C . TYR A 1 89 ? -0.431 -18.312 5.543 1 95.69 89 TYR A C 1
ATOM 714 O O . TYR A 1 89 ? -0.448 -19.547 5.43 1 95.69 89 TYR A O 1
ATOM 722 N N . ARG A 1 90 ? -0.082 -17.688 6.602 1 92.81 90 ARG A N 1
ATOM 723 C CA . ARG A 1 90 ? 0.389 -18.406 7.773 1 92.81 90 ARG A CA 1
ATOM 724 C C . ARG A 1 90 ? -0.681 -19.375 8.289 1 92.81 90 ARG A C 1
ATOM 726 O O . ARG A 1 90 ? -0.365 -20.453 8.789 1 92.81 90 ARG A O 1
ATOM 733 N N . ASP A 1 91 ? -1.895 -19 8.094 1 94.38 91 ASP A N 1
ATOM 734 C CA . ASP A 1 91 ? -3.002 -19.766 8.656 1 94.38 91 ASP A CA 1
ATOM 735 C C . ASP A 1 91 ? -3.611 -20.688 7.602 1 94.38 91 ASP A C 1
ATOM 737 O O . ASP A 1 91 ? -3.996 -21.828 7.91 1 94.38 91 ASP A O 1
ATOM 741 N N . TYR A 1 92 ? -3.627 -20.219 6.289 1 95.69 92 TYR A N 1
ATOM 742 C CA . TYR A 1 92 ? -4.43 -20.938 5.305 1 95.69 92 TYR A CA 1
ATOM 743 C C . TYR A 1 92 ? -3.547 -21.562 4.238 1 95.69 92 TYR A C 1
ATOM 745 O O . TYR A 1 92 ? -3.99 -22.453 3.502 1 95.69 92 TYR A O 1
ATOM 753 N N . HIS A 1 93 ? -2.324 -21.016 4.051 1 94.69 93 HIS A N 1
ATOM 754 C CA . HIS A 1 93 ? -1.279 -21.562 3.191 1 94.69 93 HIS A CA 1
ATOM 755 C C . HIS A 1 93 ? -1.651 -21.422 1.719 1 94.69 93 HIS A C 1
ATOM 757 O O . HIS A 1 93 ? -1.156 -22.172 0.878 1 94.69 93 HIS A O 1
ATOM 763 N N . TYR A 1 94 ? -2.59 -20.578 1.411 1 95.75 94 TYR A N 1
ATOM 764 C CA . TYR A 1 94 ? -2.857 -20.234 0.021 1 95.75 94 TYR A CA 1
ATOM 765 C C . TYR A 1 94 ? -1.892 -19.156 -0.469 1 95.75 94 TYR A C 1
ATOM 767 O O . TYR A 1 94 ? -1.45 -18.312 0.31 1 95.75 94 TYR A O 1
ATOM 775 N N . LYS A 1 95 ? -1.559 -19.281 -1.752 1 95.38 95 LYS A N 1
ATOM 776 C CA . LYS A 1 95 ? -0.751 -18.25 -2.402 1 95.38 95 LYS A CA 1
ATOM 777 C C . LYS A 1 95 ? -1.626 -17.297 -3.197 1 95.38 95 LYS A C 1
ATOM 779 O O . LYS A 1 95 ? -2.65 -17.688 -3.754 1 95.38 95 LYS A O 1
ATOM 784 N N . PHE A 1 96 ? -1.157 -16.062 -3.271 1 97.44 96 PHE A N 1
ATOM 785 C CA . PHE A 1 96 ? -2.014 -15.031 -3.846 1 97.44 96 PHE A CA 1
ATOM 786 C C . PHE A 1 96 ? -1.42 -14.492 -5.145 1 97.44 96 PHE A C 1
ATOM 788 O O . PHE A 1 96 ? -0.269 -14.055 -5.172 1 97.44 96 PHE A O 1
ATOM 795 N N . LEU A 1 97 ? -2.193 -14.609 -6.203 1 97.38 97 LEU A N 1
ATOM 796 C CA . LEU A 1 97 ? -1.947 -13.883 -7.445 1 97.38 97 LEU A CA 1
ATOM 797 C C . LEU A 1 97 ? -2.709 -12.562 -7.469 1 97.38 97 LEU A C 1
ATOM 799 O O . LEU A 1 97 ? -3.939 -12.555 -7.371 1 97.38 97 LEU A O 1
ATOM 803 N N . VAL A 1 98 ? -1.954 -11.484 -7.613 1 97.69 98 VAL A N 1
ATOM 804 C CA . VAL A 1 98 ? -2.564 -10.18 -7.398 1 97.69 98 VAL A CA 1
ATOM 805 C C . VAL A 1 98 ? -2.537 -9.375 -8.695 1 97.69 98 VAL A C 1
ATOM 807 O O . VAL A 1 98 ? -1.518 -9.336 -9.383 1 97.69 98 VAL A O 1
ATOM 810 N N . PHE A 1 99 ? -3.691 -8.789 -9.055 1 96.88 99 PHE A N 1
ATOM 811 C CA . PHE A 1 99 ? -3.793 -7.816 -10.141 1 96.88 99 PHE A CA 1
ATOM 812 C C . PHE A 1 99 ? -4.395 -6.508 -9.641 1 96.88 99 PHE A C 1
ATOM 814 O O . PHE A 1 99 ? -5.203 -6.504 -8.711 1 96.88 99 PHE A O 1
ATOM 821 N N . ALA A 1 100 ? -3.949 -5.422 -10.172 1 93.56 100 ALA A N 1
ATOM 822 C CA . ALA A 1 100 ? -4.578 -4.121 -9.953 1 93.56 100 ALA A CA 1
ATOM 823 C C . ALA A 1 100 ? -5.371 -3.68 -11.18 1 93.56 100 ALA A C 1
ATOM 825 O O . ALA A 1 100 ? -4.82 -3.555 -12.273 1 93.56 100 ALA A O 1
ATOM 826 N N . SER A 1 101 ? -6.621 -3.49 -11.023 1 89.31 101 SER A N 1
ATOM 827 C CA . SER A 1 101 ? -7.512 -3.115 -12.117 1 89.31 101 SER A CA 1
ATOM 828 C C . SER A 1 101 ? -7.691 -1.604 -12.188 1 89.31 101 SER A C 1
ATOM 830 O O . SER A 1 101 ? -8.523 -1.039 -11.477 1 89.31 101 SER A O 1
ATOM 832 N N . GLU A 1 102 ? -6.957 -0.987 -13.031 1 79.5 102 GLU A N 1
ATOM 833 C CA . GLU A 1 102 ? -6.973 0.471 -13.094 1 79.5 102 GLU A CA 1
ATOM 834 C C . GLU A 1 102 ? -7.539 0.956 -14.43 1 79.5 102 GLU A C 1
ATOM 836 O O . GLU A 1 102 ? -7.848 2.139 -14.586 1 79.5 102 GLU A O 1
ATOM 841 N N . HIS A 1 103 ? -7.777 0.008 -15.391 1 78.25 103 HIS A N 1
ATOM 842 C CA . HIS A 1 103 ? -7.992 0.496 -16.75 1 78.25 103 HIS A CA 1
ATOM 843 C C . HIS A 1 103 ? -9.32 -0.005 -17.312 1 78.25 103 HIS A C 1
ATOM 845 O O . HIS A 1 103 ? -9.469 -0.157 -18.531 1 78.25 103 HIS A O 1
ATOM 851 N N . GLY A 1 104 ? -10.195 -0.47 -16.469 1 87.12 104 GLY A N 1
ATOM 852 C CA . GLY A 1 104 ? -11.547 -0.689 -16.953 1 87.12 104 GLY A CA 1
ATOM 853 C C . GLY A 1 104 ? -11.938 -2.154 -17 1 87.12 104 GLY A C 1
ATOM 854 O O . GLY A 1 104 ? -11.18 -3.018 -16.547 1 87.12 104 GLY A O 1
ATOM 855 N N . ALA A 1 105 ? -13.078 -2.451 -17.594 1 92 105 ALA A N 1
ATOM 856 C CA . ALA A 1 105 ? -13.734 -3.752 -17.547 1 92 105 ALA A CA 1
ATOM 857 C C . ALA A 1 105 ? -13 -4.781 -18.391 1 92 105 ALA A C 1
ATOM 859 O O . ALA A 1 105 ? -12.828 -5.93 -17.984 1 92 105 ALA A O 1
ATOM 860 N N . GLU A 1 106 ? -12.586 -4.383 -19.562 1 92.56 106 GLU A N 1
ATOM 861 C CA . GLU A 1 106 ? -11.914 -5.316 -20.453 1 92.56 106 GLU A CA 1
ATOM 862 C C . GLU A 1 106 ? -10.625 -5.844 -19.844 1 92.56 106 GLU A C 1
ATOM 864 O O . GLU A 1 106 ? -10.359 -7.051 -19.875 1 92.56 106 GLU A O 1
ATOM 869 N N . GLU A 1 107 ? -9.922 -4.973 -19.266 1 92.69 107 GLU A N 1
ATOM 870 C CA . GLU A 1 107 ? -8.672 -5.352 -18.609 1 92.69 107 GLU A CA 1
ATOM 871 C C . GLU A 1 107 ? -8.922 -6.281 -17.422 1 92.69 107 GLU A C 1
ATOM 873 O O . GLU A 1 107 ? -8.242 -7.297 -17.266 1 92.69 107 GLU A O 1
ATOM 878 N N . GLU A 1 108 ? -9.875 -5.949 -16.625 1 94.62 108 GLU A N 1
ATOM 879 C CA . GLU A 1 108 ? -10.188 -6.77 -15.461 1 94.62 108 GLU A CA 1
ATOM 880 C C . GLU A 1 108 ? -10.633 -8.164 -15.875 1 94.62 108 GLU A C 1
ATOM 882 O O . GLU A 1 108 ? -10.25 -9.156 -15.25 1 94.62 108 GLU A O 1
ATOM 887 N N . GLN A 1 109 ? -11.438 -8.211 -16.922 1 93.75 109 GLN A N 1
ATOM 888 C CA . GLN A 1 109 ? -11.883 -9.5 -17.438 1 93.75 109 GLN A CA 1
ATOM 889 C C . GLN A 1 109 ? -10.695 -10.352 -17.891 1 93.75 109 GLN A C 1
ATOM 891 O O . GLN A 1 109 ? -10.648 -11.555 -17.625 1 93.75 109 GLN A O 1
ATOM 896 N N . GLN A 1 110 ? -9.789 -9.703 -18.531 1 91.94 110 GLN A N 1
ATOM 897 C CA . GLN A 1 110 ? -8.586 -10.406 -18.969 1 91.94 110 GLN A CA 1
ATOM 898 C C . GLN A 1 110 ? -7.816 -10.961 -17.781 1 91.94 110 GLN A C 1
ATOM 900 O O . GLN A 1 110 ? -7.316 -12.086 -17.812 1 91.94 110 GLN A O 1
ATOM 905 N N . TYR A 1 111 ? -7.688 -10.172 -16.719 1 94.5 111 TYR A N 1
ATOM 906 C CA . TYR A 1 111 ? -6.996 -10.617 -15.508 1 94.5 111 TYR A CA 1
ATOM 907 C C . TYR A 1 111 ? -7.672 -11.844 -14.914 1 94.5 111 TYR A C 1
ATOM 909 O O . TYR A 1 111 ? -7 -12.812 -14.547 1 94.5 111 TYR A O 1
ATOM 917 N N . ILE A 1 112 ? -8.992 -11.805 -14.852 1 94.31 112 ILE A N 1
ATOM 918 C CA . ILE A 1 112 ? -9.734 -12.898 -14.242 1 94.31 112 ILE A CA 1
ATOM 919 C C . ILE A 1 112 ? -9.602 -14.156 -15.094 1 94.31 112 ILE A C 1
ATOM 921 O O . ILE A 1 112 ? -9.383 -15.25 -14.57 1 94.31 112 ILE A O 1
ATOM 925 N N . GLU A 1 113 ? -9.68 -14 -16.391 1 90.44 113 GLU A N 1
ATOM 926 C CA . GLU A 1 113 ? -9.508 -15.141 -17.281 1 90.44 113 GLU A CA 1
ATOM 927 C C . GLU A 1 113 ? -8.117 -15.75 -17.141 1 90.44 113 GLU A C 1
ATOM 929 O O . GLU A 1 113 ? -7.965 -16.969 -17.172 1 90.44 113 GLU A O 1
ATOM 934 N N . GLU A 1 114 ? -7.156 -14.898 -17.047 1 91.12 114 GLU A N 1
ATOM 935 C CA . GLU A 1 114 ? -5.793 -15.367 -16.812 1 91.12 114 GLU A CA 1
ATOM 936 C C . GLU A 1 114 ? -5.699 -16.156 -15.508 1 91.12 114 GLU A C 1
ATOM 938 O O . GLU A 1 114 ? -5.105 -17.25 -15.477 1 91.12 114 GLU A O 1
ATOM 943 N N . LEU A 1 115 ? -6.305 -15.672 -14.445 1 93.56 115 LEU A N 1
ATOM 944 C CA . LEU A 1 115 ? -6.305 -16.328 -13.141 1 93.56 115 LEU A CA 1
ATOM 945 C C . LEU A 1 115 ? -6.984 -17.703 -13.227 1 93.56 115 LEU A C 1
ATOM 947 O O . LEU A 1 115 ? -6.48 -18.688 -12.672 1 93.56 115 LEU A O 1
ATOM 951 N N . LEU A 1 116 ? -8.062 -17.719 -13.953 1 89.88 116 LEU A N 1
ATOM 952 C CA . LEU A 1 116 ? -8.797 -18.969 -14.109 1 89.88 116 LEU A CA 1
ATOM 953 C C . LEU A 1 116 ? -7.977 -19.984 -14.883 1 89.88 116 LEU A C 1
ATOM 955 O O . LEU A 1 116 ? -8.039 -21.188 -14.594 1 89.88 116 LEU A O 1
ATOM 959 N N . SER A 1 117 ? -7.219 -19.5 -15.797 1 86.81 117 SER A N 1
ATOM 960 C CA . SER A 1 117 ? -6.375 -20.391 -16.594 1 86.81 117 SER A CA 1
ATOM 961 C C . SER A 1 117 ? -5.289 -21.031 -15.734 1 86.81 117 SER A C 1
ATOM 963 O O . SER A 1 117 ? -4.762 -22.078 -16.094 1 86.81 117 SER A O 1
ATOM 965 N N . TYR A 1 118 ? -5.008 -20.406 -14.648 1 88.5 118 TYR A N 1
ATOM 966 C CA . TYR A 1 118 ? -4.027 -20.969 -13.727 1 88.5 118 TYR A CA 1
ATOM 967 C C . TYR A 1 118 ? -4.715 -21.703 -12.586 1 88.5 118 TYR A C 1
ATOM 969 O O . TYR A 1 118 ? -4.102 -21.969 -11.547 1 88.5 118 TYR A O 1
ATOM 977 N N . GLN A 1 119 ? -6.012 -21.859 -12.758 1 88.06 119 GLN A N 1
ATOM 978 C CA . GLN A 1 119 ? -6.82 -22.719 -11.906 1 88.06 119 GLN A CA 1
ATOM 979 C C . GLN A 1 119 ? -6.855 -22.188 -10.469 1 88.06 119 GLN A C 1
ATOM 981 O O . GLN A 1 119 ? -6.637 -22.953 -9.523 1 88.06 119 GLN A O 1
ATOM 986 N N . ILE A 1 120 ? -7.023 -20.906 -10.328 1 92.94 120 ILE A N 1
ATOM 987 C CA . ILE A 1 120 ? -7.234 -20.391 -8.984 1 92.94 120 ILE A CA 1
ATOM 988 C C . ILE A 1 120 ? -8.445 -21.078 -8.344 1 92.94 120 ILE A C 1
ATOM 990 O O . ILE A 1 120 ? -9.383 -21.453 -9.047 1 92.94 120 ILE A O 1
ATOM 994 N N . GLU A 1 121 ? -8.367 -21.188 -7.043 1 93.69 121 GLU A N 1
ATOM 995 C CA . GLU A 1 121 ? -9.445 -21.875 -6.336 1 93.69 121 GLU A CA 1
ATOM 996 C C . GLU A 1 121 ? -10.492 -20.891 -5.828 1 93.69 121 GLU A C 1
ATOM 998 O O . GLU A 1 121 ? -11.633 -21.281 -5.547 1 93.69 121 GLU A O 1
ATOM 1003 N N . GLY A 1 122 ? -10.141 -19.734 -5.672 1 97.12 122 GLY A N 1
ATOM 1004 C CA . GLY A 1 122 ? -11.016 -18.672 -5.203 1 97.12 122 GLY A CA 1
ATOM 1005 C C . GLY A 1 122 ? -10.555 -17.297 -5.633 1 97.12 122 GLY A C 1
ATOM 1006 O O . GLY A 1 122 ? -9.422 -17.125 -6.09 1 97.12 122 GLY A O 1
ATOM 1007 N N . LEU A 1 123 ? -11.469 -16.344 -5.535 1 98.31 123 LEU A N 1
ATOM 1008 C CA . LEU A 1 123 ? -11.211 -14.984 -5.984 1 98.31 123 LEU A CA 1
ATOM 1009 C C . LEU A 1 123 ? -11.734 -13.969 -4.969 1 98.31 123 LEU A C 1
ATOM 1011 O O . LEU A 1 123 ? -12.836 -14.117 -4.445 1 98.31 123 LEU A O 1
ATOM 1015 N N . ILE A 1 124 ? -10.906 -13.047 -4.609 1 98.75 124 ILE A N 1
ATOM 1016 C CA . ILE A 1 124 ? -11.312 -11.891 -3.816 1 98.75 124 ILE A CA 1
ATOM 1017 C C . ILE A 1 124 ? -11.281 -10.633 -4.684 1 98.75 124 ILE A C 1
ATOM 1019 O O . ILE A 1 124 ? -10.266 -10.328 -5.316 1 98.75 124 ILE A O 1
ATOM 1023 N N . VAL A 1 125 ? -12.367 -9.898 -4.742 1 98.31 125 VAL A N 1
ATOM 1024 C CA . VAL A 1 125 ? -12.461 -8.766 -5.652 1 98.31 125 VAL A CA 1
ATOM 1025 C C . VAL A 1 125 ? -12.852 -7.508 -4.871 1 98.31 125 VAL A C 1
ATOM 1027 O O . VAL A 1 125 ? -13.898 -7.477 -4.219 1 98.31 125 VAL A O 1
ATOM 1030 N N . LEU A 1 126 ? -12.016 -6.531 -4.969 1 97.5 126 LEU A N 1
ATOM 1031 C CA . LEU A 1 126 ? -12.289 -5.23 -4.367 1 97.5 126 LEU A CA 1
ATOM 1032 C C . LEU A 1 126 ? -12.594 -4.188 -5.438 1 97.5 126 LEU A C 1
ATOM 1034 O O . LEU A 1 126 ? -13.141 -3.127 -5.133 1 97.5 126 LEU A O 1
ATOM 1038 N N . SER A 1 127 ? -12.25 -4.465 -6.723 1 94.44 127 SER A N 1
ATOM 1039 C CA . SER A 1 127 ? -12.484 -3.531 -7.82 1 94.44 127 SER A CA 1
ATOM 1040 C C . SER A 1 127 ? -13.969 -3.404 -8.133 1 94.44 127 SER A C 1
ATOM 1042 O O . SER A 1 127 ? -14.742 -4.34 -7.906 1 94.44 127 SER A O 1
ATOM 1044 N N . HIS A 1 128 ? -14.344 -2.328 -8.703 1 91 128 HIS A N 1
ATOM 1045 C CA . HIS A 1 128 ? -15.742 -2.018 -8.977 1 91 128 HIS A CA 1
ATOM 1046 C C . HIS A 1 128 ? -16.047 -2.111 -10.469 1 91 128 HIS A C 1
ATOM 1048 O O . HIS A 1 128 ? -17.078 -1.621 -10.93 1 91 128 HIS A O 1
ATOM 1054 N N . THR A 1 129 ? -15.227 -2.691 -11.18 1 92 129 THR A N 1
ATOM 1055 C CA . THR A 1 129 ? -15.273 -2.6 -12.633 1 92 129 THR A CA 1
ATOM 1056 C C . THR A 1 129 ? -16.297 -3.574 -13.211 1 92 129 THR A C 1
ATOM 1058 O O . THR A 1 129 ? -17.203 -3.172 -13.938 1 92 129 THR A O 1
ATOM 1061 N N . LEU A 1 130 ? -16.234 -4.852 -12.844 1 95.06 130 LEU A N 1
ATOM 1062 C CA . LEU A 1 130 ? -17.156 -5.867 -13.328 1 95.06 130 LEU A CA 1
ATOM 1063 C C . LEU A 1 130 ? -18.328 -6.039 -12.367 1 95.06 130 LEU A C 1
ATOM 1065 O O . LEU A 1 130 ? -18.141 -6.059 -11.148 1 95.06 130 LEU A O 1
ATOM 1069 N N . PRO A 1 131 ? -19.562 -6.133 -12.883 1 96 131 PRO A N 1
ATOM 1070 C CA . PRO A 1 131 ? -20.703 -6.406 -12.008 1 96 131 PRO A CA 1
ATOM 1071 C C . PRO A 1 131 ? -20.625 -7.785 -11.359 1 96 131 PRO A C 1
ATOM 1073 O O . PRO A 1 131 ? -20.031 -8.711 -11.922 1 96 131 PRO A O 1
ATOM 1076 N N . SER A 1 132 ? -21.25 -7.895 -10.188 1 97 132 SER A N 1
ATOM 1077 C CA . SER A 1 132 ? -21.203 -9.156 -9.453 1 97 132 SER A CA 1
ATOM 1078 C C . SER A 1 132 ? -21.859 -10.281 -10.25 1 97 132 SER A C 1
ATOM 1080 O O . SER A 1 132 ? -21.484 -11.445 -10.109 1 97 132 SER A O 1
ATOM 1082 N N . GLU A 1 133 ? -22.781 -9.969 -11.109 1 96.12 133 GLU A N 1
ATOM 1083 C CA . GLU A 1 133 ? -23.422 -10.969 -11.953 1 96.12 133 GLU A CA 1
ATOM 1084 C C . GLU A 1 133 ? -22.406 -11.68 -12.844 1 96.12 133 GLU A C 1
ATOM 1086 O O . GLU A 1 133 ? -22.438 -12.898 -12.992 1 96.12 133 GLU A O 1
ATOM 1091 N N . LYS A 1 134 ? -21.547 -10.852 -13.414 1 96 134 LYS A N 1
ATOM 1092 C CA . LYS A 1 134 ? -20.484 -11.422 -14.25 1 96 134 LYS A CA 1
ATOM 1093 C C . LYS A 1 134 ? -19.531 -12.281 -13.422 1 96 134 LYS A C 1
ATOM 1095 O O . LYS A 1 134 ? -19.141 -13.367 -13.844 1 96 134 LYS A O 1
ATOM 1100 N N . LEU A 1 135 ? -19.172 -11.852 -12.273 1 96.38 135 LEU A N 1
ATOM 1101 C CA . LEU A 1 135 ? -18.266 -12.586 -11.398 1 96.38 135 LEU A CA 1
ATOM 1102 C C . LEU A 1 135 ? -18.875 -13.93 -10.992 1 96.38 135 LEU A C 1
ATOM 1104 O O . LEU A 1 135 ? -18.172 -14.93 -10.906 1 96.38 135 LEU A O 1
ATOM 1108 N N . ALA A 1 136 ? -20.188 -13.969 -10.773 1 94.5 136 ALA A N 1
ATOM 1109 C CA . ALA A 1 136 ? -20.891 -15.18 -10.383 1 94.5 136 ALA A CA 1
ATOM 1110 C C . ALA A 1 136 ? -20.875 -16.219 -11.508 1 94.5 136 ALA A C 1
ATOM 1112 O O . ALA A 1 136 ? -20.938 -17.422 -11.25 1 94.5 136 ALA A O 1
ATOM 1113 N N . SER A 1 137 ? -20.703 -15.719 -12.68 1 91.19 137 SER A N 1
ATOM 1114 C CA . SER A 1 137 ? -20.781 -16.594 -13.844 1 91.19 137 SER A CA 1
ATOM 1115 C C . SER A 1 137 ? -19.516 -17.453 -13.969 1 91.19 137 SER A C 1
ATOM 1117 O O . SER A 1 137 ? -19.516 -18.453 -14.672 1 91.19 137 SER A O 1
ATOM 1119 N N . TYR A 1 138 ? -18.438 -17.094 -13.305 1 87.5 138 TYR A N 1
ATOM 1120 C CA . TYR A 1 138 ? -17.203 -17.844 -13.406 1 87.5 138 TYR A CA 1
ATOM 1121 C C . TYR A 1 138 ? -17.266 -19.125 -12.594 1 87.5 138 TYR A C 1
ATOM 1123 O O . TYR A 1 138 ? -16.391 -20 -12.711 1 87.5 138 TYR A O 1
ATOM 1131 N N . GLN A 1 139 ? -18.25 -19.359 -11.797 1 83.5 139 GLN A N 1
ATOM 1132 C CA . GLN A 1 139 ? -18.562 -20.578 -11.062 1 83.5 139 GLN A CA 1
ATOM 1133 C C . GLN A 1 139 ? -17.406 -20.984 -10.148 1 83.5 139 GLN A C 1
ATOM 1135 O O . GLN A 1 139 ? -17.016 -22.156 -10.117 1 83.5 139 GLN A O 1
ATOM 1140 N N . ILE A 1 140 ? -16.688 -20.125 -9.625 1 90.12 140 ILE A N 1
ATOM 1141 C CA . ILE A 1 140 ? -15.727 -20.312 -8.547 1 90.12 140 ILE A CA 1
ATOM 1142 C C . ILE A 1 140 ? -16.125 -19.453 -7.348 1 90.12 140 ILE A C 1
ATOM 1144 O O . ILE A 1 140 ? -16.859 -18.469 -7.496 1 90.12 140 ILE A O 1
ATOM 1148 N N . PRO A 1 141 ? -15.672 -19.875 -6.156 1 96.38 141 PRO A N 1
ATOM 1149 C CA . PRO A 1 141 ? -15.961 -19.031 -4.996 1 96.38 141 PRO A CA 1
ATOM 1150 C C . PRO A 1 141 ? -15.375 -17.625 -5.133 1 96.38 141 PRO A C 1
ATOM 1152 O O . PRO A 1 141 ? -14.188 -17.469 -5.438 1 96.38 141 PRO A O 1
ATOM 1155 N N . VAL A 1 142 ? -16.203 -16.594 -4.977 1 98 142 VAL A N 1
ATOM 1156 C CA . VAL A 1 142 ? -15.805 -15.195 -5.062 1 98 142 VAL A CA 1
ATOM 1157 C C . VAL A 1 142 ? -16.297 -14.445 -3.83 1 98 142 VAL A C 1
ATOM 1159 O O . VAL A 1 142 ? -17.453 -14.594 -3.422 1 98 142 VAL A O 1
ATOM 1162 N N . ILE A 1 143 ? -15.43 -13.695 -3.24 1 98.69 143 ILE A N 1
ATOM 1163 C CA . ILE A 1 143 ? -15.82 -12.812 -2.148 1 98.69 143 ILE A CA 1
ATOM 1164 C C . ILE A 1 143 ? -15.594 -11.359 -2.557 1 98.69 143 ILE A C 1
ATOM 1166 O O . ILE A 1 143 ? -14.5 -10.992 -2.996 1 98.69 143 ILE A O 1
ATOM 1170 N N . ALA A 1 144 ? -16.625 -10.578 -2.479 1 98.62 144 ALA A N 1
ATOM 1171 C CA . ALA A 1 144 ? -16.547 -9.141 -2.727 1 98.62 144 ALA A CA 1
ATOM 1172 C C . ALA A 1 144 ? -16.266 -8.375 -1.438 1 98.62 144 ALA A C 1
ATOM 1174 O O . ALA A 1 144 ? -16.781 -8.734 -0.373 1 98.62 144 ALA A O 1
ATOM 1175 N N . ILE A 1 145 ? -15.484 -7.348 -1.566 1 98.44 145 ILE A N 1
ATOM 1176 C CA . ILE A 1 145 ? -15.242 -6.426 -0.463 1 98.44 145 ILE A CA 1
ATOM 1177 C C . ILE A 1 145 ? -15.438 -4.988 -0.936 1 98.44 145 ILE A C 1
ATOM 1179 O O . ILE A 1 145 ? -14.781 -4.543 -1.879 1 98.44 145 ILE A O 1
ATOM 1183 N N . GLU A 1 146 ? -16.344 -4.258 -0.323 1 96.75 146 GLU A N 1
ATOM 1184 C CA . GLU A 1 146 ? -16.609 -2.834 -0.512 1 96.75 146 GLU A CA 1
ATOM 1185 C C . GLU A 1 146 ? -17.016 -2.537 -1.954 1 96.75 146 GLU A C 1
ATOM 1187 O O . GLU A 1 146 ? -16.531 -1.575 -2.553 1 96.75 146 GLU A O 1
ATOM 1192 N N . ARG A 1 147 ? -17.797 -3.373 -2.508 1 96.5 147 ARG A N 1
ATOM 1193 C CA . ARG A 1 147 ? -18.359 -3.229 -3.85 1 96.5 147 ARG A CA 1
ATOM 1194 C C . ARG A 1 147 ? -19.734 -3.877 -3.941 1 96.5 147 ARG A C 1
ATOM 1196 O O . ARG A 1 147 ? -20.156 -4.582 -3.023 1 96.5 147 ARG A O 1
ATOM 1203 N N . GLU A 1 148 ? -20.359 -3.539 -5.059 1 96.94 148 GLU A N 1
ATOM 1204 C CA . GLU A 1 148 ? -21.625 -4.207 -5.34 1 96.94 148 GLU A CA 1
ATOM 1205 C C . GLU A 1 148 ? -21.453 -5.723 -5.387 1 96.94 148 GLU A C 1
ATOM 1207 O O . GLU A 1 148 ? -20.5 -6.227 -5.988 1 96.94 148 GLU A O 1
ATOM 1212 N N . ALA A 1 149 ? -22.344 -6.469 -4.637 1 98.06 149 ALA A N 1
ATOM 1213 C CA . ALA A 1 149 ? -22.141 -7.91 -4.496 1 98.06 149 A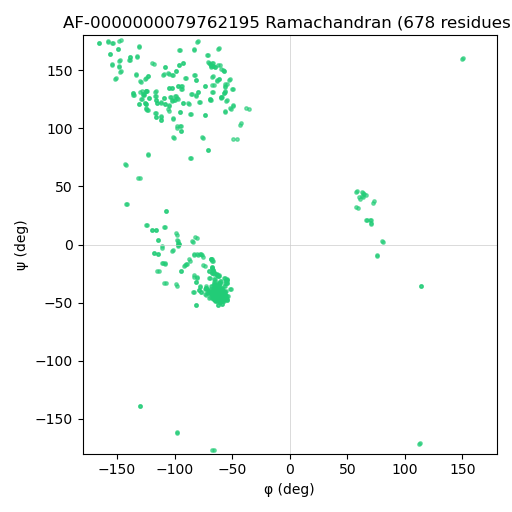LA A CA 1
ATOM 1214 C C . ALA A 1 149 ? -23.469 -8.656 -4.527 1 98.06 149 ALA A C 1
ATOM 1216 O O . ALA A 1 149 ? -23.641 -9.68 -3.859 1 98.06 149 ALA A O 1
ATOM 1217 N N . GLU A 1 150 ? -24.406 -8.227 -5.27 1 97 150 GLU A N 1
ATOM 1218 C CA . GLU A 1 150 ? -25.75 -8.797 -5.301 1 97 150 GLU A CA 1
ATOM 1219 C C . GLU A 1 150 ? -25.703 -10.297 -5.613 1 97 150 GLU A C 1
ATOM 1221 O O . GLU A 1 150 ? -26.484 -11.07 -5.074 1 97 150 GLU A O 1
ATOM 1226 N N . TYR A 1 151 ? -24.766 -10.773 -6.402 1 96.75 151 TYR A N 1
ATOM 1227 C CA . TYR A 1 151 ? -24.797 -12.133 -6.914 1 96.75 151 TYR A CA 1
ATOM 1228 C C . TYR A 1 151 ? -23.641 -12.953 -6.375 1 96.75 151 TYR A C 1
ATOM 1230 O O . TYR A 1 151 ? -23.422 -14.094 -6.785 1 96.75 151 TYR A O 1
ATOM 1238 N N . ILE A 1 152 ? -22.859 -12.344 -5.492 1 97.38 152 ILE A N 1
ATOM 1239 C CA . ILE A 1 152 ? -21.75 -13.062 -4.883 1 97.38 152 ILE A CA 1
ATOM 1240 C C . ILE A 1 152 ? -21.656 -12.719 -3.398 1 97.38 152 ILE A C 1
ATOM 1242 O O . ILE A 1 152 ? -22.234 -11.719 -2.951 1 97.38 152 ILE A O 1
ATOM 1246 N N . SER A 1 153 ? -20.969 -13.531 -2.584 1 98.19 153 SER A N 1
ATOM 1247 C CA . SER A 1 153 ? -20.797 -13.281 -1.157 1 98.19 153 SER A CA 1
ATOM 1248 C C . SER A 1 153 ? -19.906 -12.07 -0.912 1 98.19 153 SER A C 1
ATOM 1250 O O . SER A 1 153 ? -19.094 -11.703 -1.772 1 98.19 153 SER A O 1
ATOM 1252 N N . SER A 1 154 ? -20.109 -11.453 0.198 1 98.75 154 SER A N 1
ATOM 1253 C CA . SER A 1 154 ? -19.328 -10.258 0.506 1 98.75 154 SER A CA 1
ATOM 1254 C C . SER A 1 154 ? -19.078 -10.133 2.006 1 98.75 154 SER A C 1
ATOM 1256 O O . SER A 1 154 ? -19.828 -10.688 2.812 1 98.75 154 SER A O 1
ATOM 1258 N N . VAL A 1 155 ? -17.984 -9.578 2.379 1 98.81 155 VAL A N 1
ATOM 1259 C CA . VAL A 1 155 ? -17.672 -9.156 3.736 1 98.81 155 VAL A CA 1
ATOM 1260 C C . VAL A 1 155 ? -17.281 -7.676 3.732 1 98.81 155 VAL A C 1
ATOM 1262 O O . VAL A 1 155 ? -16.297 -7.285 3.104 1 98.81 155 VAL A O 1
ATOM 1265 N N . ASN A 1 156 ? -18.047 -6.859 4.402 1 98.5 156 ASN A N 1
ATOM 1266 C CA . ASN A 1 156 ? -17.844 -5.418 4.371 1 98.5 156 ASN A CA 1
ATOM 1267 C C . ASN A 1 156 ? -17.875 -4.816 5.773 1 98.5 156 ASN A C 1
ATOM 1269 O O . ASN A 1 156 ? -18.328 -5.465 6.719 1 98.5 156 ASN A O 1
ATOM 1273 N N . THR A 1 157 ? -17.344 -3.654 5.895 1 98.56 157 THR A N 1
ATOM 1274 C CA . THR A 1 157 ? -17.594 -2.846 7.086 1 98.56 157 THR A CA 1
ATOM 1275 C C . THR A 1 157 ? -19.062 -2.484 7.199 1 98.56 157 THR A C 1
ATOM 1277 O O . THR A 1 157 ? -19.719 -2.219 6.188 1 98.56 157 THR A O 1
ATOM 1280 N N . ASP A 1 158 ? -19.609 -2.486 8.391 1 98.69 158 ASP A N 1
ATOM 1281 C CA . ASP A 1 158 ? -20.922 -1.921 8.641 1 98.69 158 ASP A CA 1
ATOM 1282 C C . ASP A 1 158 ? -20.891 -0.397 8.555 1 98.69 158 ASP A C 1
ATOM 1284 O O . ASP A 1 158 ? -20.812 0.286 9.578 1 98.69 158 ASP A O 1
ATOM 1288 N N . ASN A 1 159 ? -20.953 0.07 7.344 1 98.75 159 ASN A N 1
ATOM 1289 C CA . ASN A 1 159 ? -20.859 1.501 7.074 1 98.75 159 ASN A CA 1
ATOM 1290 C C . ASN A 1 159 ? -21.969 2.281 7.773 1 98.75 159 ASN A C 1
ATOM 1292 O O . ASN A 1 159 ? -21.75 3.412 8.219 1 98.75 159 ASN A O 1
ATOM 1296 N N . TYR A 1 160 ? -23.125 1.693 7.82 1 98.75 160 TYR A N 1
ATOM 1297 C CA . TYR A 1 160 ? -24.234 2.348 8.5 1 98.75 160 TYR A CA 1
ATOM 1298 C C . TYR A 1 160 ? -23.906 2.574 9.977 1 98.75 160 TYR A C 1
ATOM 1300 O O . TYR A 1 160 ? -24.031 3.695 10.477 1 98.75 160 TYR A O 1
ATOM 1308 N N . MET A 1 161 ? -23.453 1.516 10.602 1 98.75 161 MET A N 1
ATOM 1309 C CA . MET A 1 161 ? -23.094 1.615 12.016 1 98.75 161 MET A CA 1
ATOM 1310 C C . MET A 1 161 ? -21.969 2.625 12.227 1 98.75 161 MET A C 1
ATOM 1312 O O . MET A 1 161 ? -21.984 3.385 13.195 1 98.75 161 MET A O 1
ATOM 1316 N N . GLY A 1 162 ? -20.969 2.59 11.344 1 98.81 162 GLY A N 1
ATOM 1317 C CA . GLY A 1 162 ? -19.891 3.553 11.438 1 98.81 162 GLY A CA 1
ATOM 1318 C C . GLY A 1 162 ? -20.359 4.992 11.367 1 98.81 162 GLY A C 1
ATOM 1319 O O . GLY A 1 162 ? -19.938 5.828 12.172 1 98.81 162 GLY A O 1
ATOM 1320 N N . ALA A 1 163 ? -21.219 5.25 10.406 1 98.81 163 ALA A N 1
ATOM 1321 C CA . ALA A 1 163 ? -21.734 6.609 10.242 1 98.81 163 ALA A CA 1
ATOM 1322 C C . ALA A 1 163 ? -22.641 6.996 11.414 1 98.81 163 ALA A C 1
ATOM 1324 O O . ALA A 1 163 ? -22.656 8.156 11.836 1 98.81 163 ALA A O 1
ATOM 1325 N N . LEU A 1 164 ? -23.375 6.039 11.898 1 98.81 164 LEU A N 1
ATOM 1326 C CA . LEU A 1 164 ? -24.188 6.27 13.086 1 98.81 164 LEU A CA 1
ATOM 1327 C C . LEU A 1 164 ? -23.328 6.695 14.266 1 98.81 164 LEU A C 1
ATOM 1329 O O . LEU A 1 164 ? -23.656 7.633 14.992 1 98.81 164 LEU A O 1
ATOM 1333 N N . GLN A 1 165 ? -22.203 6.023 14.477 1 98.81 165 GLN A N 1
ATOM 1334 C CA . GLN A 1 165 ? -21.281 6.34 15.562 1 98.81 165 GLN A CA 1
ATOM 1335 C C . GLN A 1 165 ? -20.719 7.754 15.406 1 98.81 165 GLN A C 1
ATOM 1337 O O . GLN A 1 165 ? -20.719 8.531 16.359 1 98.81 165 GLN A O 1
ATOM 1342 N N . ALA A 1 166 ? -20.297 8.062 14.172 1 98.88 166 ALA A N 1
ATOM 1343 C CA . ALA A 1 166 ? -19.703 9.367 13.898 1 98.88 166 ALA A CA 1
ATOM 1344 C C . ALA A 1 166 ? -20.719 10.484 14.133 1 98.88 166 ALA A C 1
ATOM 1346 O O . ALA A 1 166 ? -20.406 11.469 14.812 1 98.88 166 ALA A O 1
ATOM 1347 N N . THR A 1 167 ? -21.891 10.312 13.602 1 98.88 167 THR A N 1
ATOM 1348 C CA . THR A 1 167 ? -22.953 11.312 13.688 1 98.88 167 THR A CA 1
ATOM 1349 C C . THR A 1 167 ? -23.406 11.492 15.133 1 98.88 167 THR A C 1
ATOM 1351 O O . THR A 1 167 ? -23.578 12.625 15.602 1 98.88 167 THR A O 1
ATOM 1354 N N . SER A 1 168 ? -23.562 10.422 15.828 1 98.75 168 SER A N 1
ATOM 1355 C CA . SER A 1 168 ? -24 10.461 17.219 1 98.75 168 SER A CA 1
ATOM 1356 C C . SER A 1 168 ? -22.984 11.203 18.094 1 98.75 168 SER A C 1
ATOM 1358 O O . SER A 1 168 ? -23.359 11.938 19 1 98.75 168 SER A O 1
ATOM 1360 N N . LEU A 1 169 ? -21.719 10.945 17.828 1 98.75 169 LEU A N 1
ATOM 1361 C CA . LEU A 1 169 ? -20.688 11.648 18.562 1 98.75 169 LEU A CA 1
ATOM 1362 C C . LEU A 1 169 ? -20.828 13.164 18.375 1 98.75 169 LEU A C 1
ATOM 1364 O O . LEU A 1 169 ? -20.75 13.914 19.359 1 98.75 169 LEU A O 1
ATOM 1368 N N . LEU A 1 170 ? -21.016 13.609 17.141 1 98.75 170 LEU A N 1
ATOM 1369 C CA . LEU A 1 170 ? -21.109 15.031 16.828 1 98.75 170 LEU A CA 1
ATOM 1370 C C . LEU A 1 170 ? -22.359 15.633 17.484 1 98.75 170 LEU A C 1
ATOM 1372 O O . LEU A 1 170 ? -22.328 16.797 17.906 1 98.75 170 LEU A O 1
ATOM 1376 N N . ILE A 1 171 ? -23.469 14.891 17.562 1 98.62 171 ILE A N 1
ATOM 1377 C CA . ILE A 1 171 ? -24.688 15.328 18.219 1 98.62 171 ILE A CA 1
ATOM 1378 C C . ILE A 1 171 ? -24.438 15.461 19.734 1 98.62 171 ILE A C 1
ATOM 1380 O O . ILE A 1 171 ? -24.797 16.469 20.344 1 98.62 171 ILE A O 1
ATOM 1384 N N . ARG A 1 172 ? -23.781 14.453 20.297 1 98.19 172 ARG A N 1
ATOM 1385 C CA . ARG A 1 172 ? -23.484 14.453 21.719 1 98.19 172 ARG A CA 1
ATOM 1386 C C . ARG A 1 172 ? -22.594 15.633 22.094 1 98.19 172 ARG A C 1
ATOM 1388 O O . ARG A 1 172 ? -22.719 16.203 23.172 1 98.19 172 ARG A O 1
ATOM 1395 N N . ASP A 1 173 ? -21.703 16 21.141 1 98.06 173 ASP A N 1
ATOM 1396 C CA . ASP A 1 173 ? -20.781 17.109 21.359 1 98.06 173 ASP A CA 1
ATOM 1397 C C . ASP A 1 173 ? -21.453 18.453 21.109 1 98.06 173 ASP A C 1
ATOM 1399 O O . ASP A 1 173 ? -20.781 19.5 21.109 1 98.06 173 ASP A O 1
ATOM 1403 N N . LYS A 1 174 ? -22.719 18.469 20.859 1 97.44 174 LYS A N 1
ATOM 1404 C CA . LYS A 1 174 ? -23.594 19.641 20.781 1 97.44 174 LYS A CA 1
ATOM 1405 C C . LYS A 1 174 ? -23.188 20.562 19.625 1 97.44 174 LYS A C 1
ATOM 1407 O O . LYS A 1 174 ? -23.125 21.781 19.797 1 97.44 174 LYS A O 1
ATOM 1412 N N . CYS A 1 175 ? -22.828 19.969 18.469 1 98 175 CYS A N 1
ATOM 1413 C CA . CYS A 1 175 ? -22.656 20.75 17.25 1 98 175 CYS A CA 1
ATOM 1414 C C . CYS A 1 175 ? -23.984 21.344 16.797 1 98 175 CYS A C 1
ATOM 1416 O O . CYS A 1 175 ? -25.016 20.672 16.859 1 98 175 CYS A O 1
ATOM 1418 N N . ASP A 1 176 ? -23.969 22.609 16.375 1 97.5 176 ASP A N 1
ATOM 1419 C CA . ASP A 1 176 ? -25.172 23.312 15.93 1 97.5 176 ASP A CA 1
ATOM 1420 C C . ASP A 1 176 ? -25.641 22.797 14.57 1 97.5 176 ASP A C 1
ATOM 1422 O O . ASP A 1 176 ? -26.828 22.797 14.273 1 97.5 176 ASP A O 1
ATOM 1426 N N . MET A 1 177 ? -24.703 22.5 13.758 1 98.25 177 MET A N 1
ATOM 1427 C CA . MET A 1 177 ? -24.906 22.062 12.375 1 98.25 177 MET A CA 1
ATOM 1428 C C . MET A 1 177 ? -24.016 20.875 12.039 1 98.25 177 MET A C 1
ATOM 1430 O O . MET A 1 177 ? -22.812 20.906 12.32 1 98.25 177 MET A O 1
ATOM 1434 N N . LEU A 1 178 ? -24.625 19.812 11.5 1 98.81 178 LEU A N 1
ATOM 1435 C CA . LEU A 1 178 ? -23.828 18.672 11.047 1 98.81 178 LEU A CA 1
ATOM 1436 C C . LEU A 1 178 ? -23.734 18.641 9.531 1 98.81 178 LEU A C 1
ATOM 1438 O O . LEU A 1 178 ? -24.734 18.906 8.836 1 98.81 178 LEU A O 1
ATOM 1442 N N . ILE A 1 179 ? -22.562 18.422 8.992 1 98.94 179 ILE A N 1
ATOM 1443 C CA . ILE A 1 179 ? -22.344 18.406 7.551 1 98.94 179 ILE A CA 1
ATOM 1444 C C . ILE A 1 179 ? -21.609 17.125 7.152 1 98.94 179 ILE A C 1
ATOM 1446 O O . ILE A 1 179 ? -20.594 16.781 7.746 1 98.94 179 ILE A O 1
ATOM 1450 N N . HIS A 1 180 ? -22.141 16.391 6.25 1 98.88 180 HIS A N 1
ATOM 1451 C CA . HIS A 1 180 ? -21.469 15.234 5.652 1 98.88 180 HIS A CA 1
ATOM 1452 C C . HIS A 1 180 ? -20.922 15.578 4.273 1 98.88 180 HIS A C 1
ATOM 1454 O O . HIS A 1 180 ? -21.641 16.109 3.426 1 98.88 180 HIS A O 1
ATOM 1460 N N . ILE A 1 181 ? -19.641 15.375 4.117 1 98.88 181 ILE A N 1
ATOM 1461 C CA . ILE A 1 181 ? -18.953 15.641 2.852 1 98.88 181 ILE A CA 1
ATOM 1462 C C . ILE A 1 181 ? -18.5 14.32 2.227 1 98.88 181 ILE A C 1
ATOM 1464 O O . ILE A 1 181 ? -17.75 13.555 2.844 1 98.88 181 ILE A O 1
ATOM 1468 N N . ASN A 1 182 ? -18.938 14.016 1.016 1 98.31 182 ASN A N 1
ATOM 1469 C CA . ASN A 1 182 ? -18.688 12.75 0.346 1 98.31 182 ASN A CA 1
ATOM 1470 C C . ASN A 1 182 ? -18.719 12.891 -1.172 1 98.31 182 ASN A C 1
ATOM 1472 O O . ASN A 1 182 ? -18.984 13.984 -1.688 1 98.31 182 ASN A O 1
ATOM 1476 N N . VAL A 1 183 ? -18.375 11.852 -1.846 1 97.31 183 VAL A N 1
ATOM 1477 C CA . VAL A 1 183 ? -18.641 11.734 -3.277 1 97.31 183 VAL A CA 1
ATOM 1478 C C . VAL A 1 183 ? -20.062 11.25 -3.502 1 97.31 183 VAL A C 1
ATOM 1480 O O . VAL A 1 183 ? -20.75 10.844 -2.559 1 97.31 183 VAL A O 1
ATOM 1483 N N . ASN A 1 184 ? -20.5 11.344 -4.781 1 96.44 184 ASN A N 1
ATOM 1484 C CA . ASN A 1 184 ? -21.797 10.766 -5.129 1 96.44 184 ASN A CA 1
ATOM 1485 C C . ASN A 1 184 ? -21.719 9.25 -5.242 1 96.44 184 ASN A C 1
ATOM 1487 O O . ASN A 1 184 ? -21.516 8.711 -6.336 1 96.44 184 ASN A O 1
ATOM 1491 N N . VAL A 1 185 ? -21.984 8.539 -4.199 1 95.69 185 VAL A N 1
ATOM 1492 C CA . VAL A 1 185 ? -21.797 7.098 -4.105 1 95.69 185 VAL A CA 1
ATOM 1493 C C . VAL A 1 185 ? -23.031 6.387 -4.652 1 95.69 185 VAL A C 1
ATOM 1495 O O . VAL A 1 185 ? -24.172 6.723 -4.285 1 95.69 185 VAL A O 1
ATOM 1498 N N . ASP A 1 186 ? -22.812 5.473 -5.512 1 95.44 186 ASP A N 1
ATOM 1499 C CA . ASP A 1 186 ? -23.906 4.641 -5.984 1 95.44 186 ASP A CA 1
ATOM 1500 C C . ASP A 1 186 ? -24.531 3.854 -4.836 1 95.44 186 ASP A C 1
ATOM 1502 O O . ASP A 1 186 ? -23.828 3.342 -3.967 1 95.44 186 ASP A O 1
ATOM 1506 N N . LYS A 1 187 ? -25.828 3.686 -4.852 1 96.44 187 LYS A N 1
ATOM 1507 C CA . LYS A 1 187 ? -26.578 3.059 -3.768 1 96.44 187 LYS A CA 1
ATOM 1508 C C . LYS A 1 187 ? -26.172 1.597 -3.596 1 96.44 187 LYS A C 1
ATOM 1510 O O . LYS A 1 187 ? -26.344 1.025 -2.516 1 96.44 187 LYS A O 1
ATOM 1515 N N . SER A 1 188 ? -25.672 1.004 -4.68 1 95.75 188 SER A N 1
ATOM 1516 C CA . SER A 1 188 ? -25.328 -0.412 -4.633 1 95.75 188 SER A CA 1
ATOM 1517 C C . SER A 1 188 ? -24 -0.628 -3.926 1 95.75 188 SER A C 1
ATOM 1519 O O . SER A 1 188 ? -23.641 -1.76 -3.588 1 95.75 188 SER A O 1
ATOM 1521 N N . ILE A 1 189 ? -23.297 0.458 -3.621 1 95.94 189 ILE A N 1
ATOM 1522 C CA . ILE A 1 189 ? -21.984 0.386 -2.984 1 95.94 189 ILE A CA 1
ATOM 1523 C C . ILE A 1 189 ? -22.141 0.494 -1.469 1 95.94 189 ILE A C 1
ATOM 1525 O O . ILE A 1 189 ? -22.844 1.379 -0.972 1 95.94 189 ILE A O 1
ATOM 1529 N N . PRO A 1 190 ? -21.469 -0.362 -0.732 1 97.38 190 PRO A N 1
ATOM 1530 C CA . PRO A 1 190 ? -21.641 -0.382 0.723 1 97.38 190 PRO A CA 1
ATOM 1531 C C . PRO A 1 190 ? -21.391 0.982 1.363 1 97.38 190 PRO A C 1
ATOM 1533 O O . PRO A 1 190 ? -22.062 1.344 2.334 1 97.38 190 PRO A O 1
ATOM 1536 N N . ALA A 1 191 ? -20.562 1.768 0.806 1 97.06 191 ALA A N 1
ATOM 1537 C CA . ALA A 1 191 ? -20.203 3.059 1.381 1 97.06 191 ALA A CA 1
ATOM 1538 C C . ALA A 1 191 ? -21.375 4.023 1.361 1 97.06 191 ALA A C 1
ATOM 1540 O O . ALA A 1 191 ? -21.375 5.031 2.076 1 97.06 191 ALA A O 1
ATOM 1541 N N . TYR A 1 192 ? -22.359 3.779 0.539 1 98.06 192 TYR A N 1
ATOM 1542 C CA . TYR A 1 192 ? -23.547 4.609 0.487 1 98.06 192 TYR A CA 1
ATOM 1543 C C . TYR A 1 192 ? -24.219 4.688 1.854 1 98.06 192 TYR A C 1
ATOM 1545 O O . TYR A 1 192 ? -24.828 5.707 2.201 1 98.06 192 TYR A O 1
ATOM 1553 N N . ASP A 1 193 ? -24.062 3.672 2.631 1 98.56 193 ASP A N 1
ATOM 1554 C CA . ASP A 1 193 ? -24.703 3.586 3.934 1 98.56 193 ASP A CA 1
ATOM 1555 C C . ASP A 1 193 ? -24.141 4.629 4.898 1 98.56 193 ASP A C 1
ATOM 1557 O O . ASP A 1 193 ? -24.75 4.93 5.922 1 98.56 193 ASP A O 1
ATOM 1561 N N . ARG A 1 194 ? -22.953 5.156 4.617 1 98.75 194 ARG A N 1
ATOM 1562 C CA . ARG A 1 194 ? -22.438 6.258 5.422 1 98.75 194 ARG A CA 1
ATOM 1563 C C . ARG A 1 194 ? -23.297 7.504 5.258 1 98.75 194 ARG A C 1
ATOM 1565 O O . ARG A 1 194 ? -23.609 8.188 6.238 1 98.75 194 ARG A O 1
ATOM 1572 N N . ILE A 1 195 ? -23.656 7.754 3.99 1 98.81 195 ILE A N 1
ATOM 1573 C CA . ILE A 1 195 ? -24.5 8.898 3.678 1 98.81 195 ILE A CA 1
ATOM 1574 C C . ILE A 1 195 ? -25.891 8.688 4.273 1 98.81 195 ILE A C 1
ATOM 1576 O O . ILE A 1 195 ? -26.422 9.578 4.949 1 98.81 195 ILE A O 1
ATOM 1580 N N . ARG A 1 196 ? -26.438 7.48 4.074 1 98.75 196 ARG A N 1
ATOM 1581 C CA . ARG A 1 196 ? -27.781 7.141 4.531 1 98.75 196 ARG A CA 1
ATOM 1582 C C . ARG A 1 196 ? -27.891 7.25 6.047 1 98.75 196 ARG A C 1
ATOM 1584 O O . ARG A 1 196 ? -28.812 7.871 6.566 1 98.75 196 ARG A O 1
ATOM 1591 N N . ALA A 1 197 ? -26.938 6.672 6.738 1 98.88 197 ALA A N 1
ATOM 1592 C CA . ALA A 1 197 ? -26.953 6.664 8.195 1 98.88 197 ALA A CA 1
ATOM 1593 C C . ALA A 1 197 ? -26.812 8.078 8.758 1 98.88 197 ALA A C 1
ATOM 1595 O O . ALA A 1 197 ? -27.438 8.422 9.766 1 98.88 197 ALA A O 1
ATOM 1596 N N . PHE A 1 198 ? -25.953 8.875 8.102 1 98.88 198 PHE A N 1
ATOM 1597 C CA . PHE A 1 198 ? -25.797 10.266 8.523 1 98.88 198 PHE A CA 1
ATOM 1598 C C . PHE A 1 198 ? -27.125 11.008 8.453 1 98.88 198 PHE A C 1
ATOM 1600 O O . PHE A 1 198 ? -27.547 11.617 9.43 1 98.88 198 PHE A O 1
ATOM 1607 N N . GLN A 1 199 ? -27.734 10.891 7.332 1 98.88 199 GLN A N 1
ATOM 1608 C CA . GLN A 1 199 ? -29 11.586 7.098 1 98.88 199 GLN A CA 1
ATOM 1609 C C . GLN A 1 199 ? -30.078 11.109 8.07 1 98.88 199 GLN A C 1
ATOM 1611 O O . GLN A 1 199 ? -30.734 11.914 8.734 1 98.88 199 GLN A O 1
ATOM 1616 N N . GLU A 1 200 ? -30.266 9.852 8.141 1 98.88 200 GLU A N 1
ATOM 1617 C CA . GLU A 1 200 ? -31.328 9.273 8.969 1 98.88 200 GLU A CA 1
ATOM 1618 C C . GLU A 1 200 ? -31.125 9.602 10.445 1 98.88 200 GLU A C 1
ATOM 1620 O O . GLU A 1 200 ? -32.094 9.844 11.172 1 98.88 200 GLU A O 1
ATOM 1625 N N . THR A 1 201 ? -29.828 9.555 10.883 1 98.81 201 THR A N 1
ATOM 1626 C CA . THR A 1 201 ? -29.516 9.867 12.273 1 98.81 201 THR A CA 1
ATOM 1627 C C . THR A 1 201 ? -29.844 11.328 12.586 1 98.81 201 THR A C 1
ATOM 1629 O O . THR A 1 201 ? -30.453 11.625 13.617 1 98.81 201 THR A O 1
ATOM 1632 N N . CYS A 1 202 ? -29.453 12.227 11.703 1 98.81 202 CYS A N 1
ATOM 1633 C CA . CYS A 1 202 ? -29.766 13.641 11.898 1 98.81 202 CYS A CA 1
ATOM 1634 C C . CYS A 1 202 ? -31.281 13.859 11.961 1 98.81 202 CYS A C 1
ATOM 1636 O O . CYS A 1 202 ? -31.75 14.625 12.805 1 98.81 202 CYS A O 1
ATOM 1638 N N . GLU A 1 203 ? -32 13.211 11.07 1 98.62 203 GLU A N 1
ATOM 1639 C CA . GLU A 1 203 ? -33.438 13.344 11.039 1 98.62 203 GLU A CA 1
ATOM 1640 C C . GLU A 1 203 ? -34.094 12.781 12.305 1 98.62 203 GLU A C 1
ATOM 1642 O O . GLU A 1 203 ? -34.969 13.398 12.883 1 98.62 203 GLU A O 1
ATOM 1647 N N . GLU A 1 204 ? -33.594 11.625 12.727 1 98.25 204 GLU A N 1
ATOM 1648 C CA . GLU A 1 204 ? -34.125 10.977 13.93 1 98.25 204 GLU A CA 1
ATOM 1649 C C . GLU A 1 204 ? -33.938 11.867 15.156 1 98.25 204 GLU A C 1
ATOM 1651 O O . GLU A 1 204 ? -34.844 11.945 16 1 98.25 204 GLU A O 1
ATOM 1656 N N . TYR A 1 205 ? -32.875 12.555 15.266 1 97.81 205 TYR A N 1
ATOM 1657 C CA . TYR A 1 205 ? -32.562 13.367 16.438 1 97.81 205 TYR A CA 1
ATOM 1658 C C . TYR A 1 205 ? -32.938 14.82 16.219 1 97.81 205 TYR A C 1
ATOM 1660 O O . TYR A 1 205 ? -32.75 15.672 17.078 1 97.81 205 TYR A O 1
ATOM 1668 N N . HIS A 1 206 ? -33.469 15.141 15.078 1 97.81 206 HIS A N 1
ATOM 1669 C CA . HIS A 1 206 ? -33.969 16.469 14.711 1 97.81 206 HIS A CA 1
ATOM 1670 C C . HIS A 1 206 ? -32.844 17.516 14.82 1 97.81 206 HIS A C 1
ATOM 1672 O O . HIS A 1 206 ? -33.062 18.578 15.398 1 97.81 206 HIS A O 1
ATOM 1678 N N . VAL A 1 207 ? -31.672 17.188 14.297 1 97.88 207 VAL A N 1
ATOM 1679 C CA . VAL A 1 207 ? -30.531 18.109 14.258 1 97.88 207 VAL A CA 1
ATOM 1680 C C . VAL A 1 207 ? -30.391 18.688 12.852 1 97.88 207 VAL A C 1
ATOM 1682 O O . VAL A 1 207 ? -30.531 17.953 11.859 1 97.88 207 VAL A O 1
ATOM 1685 N N . PRO A 1 208 ? -30.172 20.062 12.742 1 98.38 208 PRO A N 1
ATOM 1686 C CA . PRO A 1 208 ? -29.891 20.625 11.422 1 98.38 208 PRO A CA 1
ATOM 1687 C C . PRO A 1 208 ? -28.703 19.969 10.742 1 98.38 208 PRO A C 1
ATOM 1689 O O . PRO A 1 208 ? -27.703 19.672 11.398 1 98.38 208 PRO A O 1
ATOM 1692 N N . TYR A 1 209 ? -28.859 19.672 9.43 1 98.69 209 TYR A N 1
ATOM 1693 C CA . TYR A 1 209 ? -27.75 19.016 8.734 1 98.69 209 TYR A CA 1
ATOM 1694 C C . TYR A 1 209 ? -27.703 19.438 7.273 1 98.69 209 TYR A C 1
ATOM 1696 O O . TYR A 1 209 ? -28.656 20.031 6.754 1 98.69 209 TYR A O 1
ATOM 1704 N N . ASP A 1 210 ? -26.562 19.297 6.668 1 98.62 210 ASP A N 1
ATOM 1705 C CA . ASP A 1 210 ? -26.328 19.469 5.238 1 98.62 210 ASP A CA 1
ATOM 1706 C C . ASP A 1 210 ? -25.484 18.312 4.684 1 98.62 210 ASP A C 1
ATOM 1708 O O . ASP A 1 210 ? -24.719 17.688 5.422 1 98.62 210 ASP A O 1
ATOM 1712 N N . ILE A 1 211 ? -25.734 17.953 3.455 1 98.69 211 ILE A N 1
ATOM 1713 C CA . ILE A 1 211 ? -24.969 16.922 2.77 1 98.69 211 ILE A CA 1
ATOM 1714 C C . ILE A 1 211 ? -24.406 17.484 1.466 1 98.69 211 ILE A C 1
ATOM 1716 O O . ILE A 1 211 ? -25.141 18.078 0.666 1 98.69 211 ILE A O 1
ATOM 1720 N N . ASP A 1 212 ? -23.094 17.453 1.359 1 98.75 212 ASP A N 1
ATOM 1721 C CA . ASP A 1 212 ? -22.422 17.844 0.126 1 98.75 212 ASP A CA 1
ATOM 1722 C C . ASP A 1 212 ? -21.766 16.641 -0.548 1 98.75 212 ASP A C 1
ATOM 1724 O O . ASP A 1 212 ? -20.781 16.094 -0.048 1 98.75 212 ASP A O 1
ATOM 1728 N N . LEU A 1 213 ? -22.312 16.203 -1.692 1 98.31 213 LEU A N 1
ATOM 1729 C CA . LEU A 1 213 ? -21.828 15.016 -2.396 1 98.31 213 LEU A CA 1
ATOM 1730 C C . LEU A 1 213 ? -21.078 15.406 -3.666 1 98.31 213 LEU A C 1
ATOM 1732 O O . LEU A 1 213 ? -21.047 14.648 -4.637 1 98.31 213 LEU A O 1
ATOM 1736 N N . SER A 1 214 ? -20.469 16.609 -3.646 1 97.69 214 SER A N 1
ATOM 1737 C CA . SER A 1 214 ? -19.922 17.141 -4.891 1 97.69 214 SER A CA 1
ATOM 1738 C C . SER A 1 214 ? -18.438 16.859 -5.012 1 97.69 214 SER A C 1
ATOM 1740 O O . SER A 1 214 ? -17.781 17.281 -5.973 1 97.69 214 SER A O 1
ATOM 1742 N N . VAL A 1 215 ? -17.875 16.156 -3.998 1 97.06 215 VAL A N 1
ATOM 1743 C CA . VAL A 1 215 ? -16.453 15.859 -4.094 1 97.06 215 VAL A CA 1
ATOM 1744 C C . VAL A 1 215 ? -16.172 15.039 -5.355 1 97.06 215 VAL A C 1
ATOM 1746 O O . VAL A 1 215 ? -16.828 14.023 -5.602 1 97.06 215 VAL A O 1
ATOM 1749 N N . GLU A 1 216 ? -15.25 15.516 -6.141 1 94.12 216 GLU A N 1
ATOM 1750 C CA . GLU A 1 216 ? -14.852 14.836 -7.367 1 94.12 216 GLU A CA 1
ATOM 1751 C C . GLU A 1 216 ? -13.422 15.188 -7.754 1 94.12 216 GLU A C 1
ATOM 1753 O O . GLU A 1 216 ? -12.883 16.219 -7.316 1 94.12 216 GLU A O 1
ATOM 1758 N N . GLY A 1 217 ? -12.836 14.344 -8.453 1 91 217 GLY A N 1
ATOM 1759 C CA . GLY A 1 217 ? -11.484 14.578 -8.93 1 91 217 GLY A CA 1
ATOM 1760 C C . GLY A 1 217 ? -10.672 13.305 -9.094 1 91 217 GLY A C 1
ATOM 1761 O O . GLY A 1 217 ? -11 12.281 -8.492 1 91 217 GLY A O 1
ATOM 1762 N N . ASN A 1 218 ? -9.625 13.414 -9.891 1 83.38 218 ASN A N 1
ATOM 1763 C CA . ASN A 1 218 ? -8.797 12.258 -10.188 1 83.38 218 ASN A CA 1
ATOM 1764 C C . ASN A 1 218 ? -7.414 12.383 -9.547 1 83.38 218 ASN A C 1
ATOM 1766 O O . ASN A 1 218 ? -6.562 11.508 -9.734 1 83.38 218 ASN A O 1
ATOM 1770 N N . SER A 1 219 ? -7.203 13.438 -8.938 1 84.5 219 SER A N 1
ATOM 1771 C CA . SER A 1 219 ? -5.93 13.688 -8.266 1 84.5 219 SER A CA 1
ATOM 1772 C C . SER A 1 219 ? -6.137 14.359 -6.914 1 84.5 219 SER A C 1
ATOM 1774 O O . SER A 1 219 ? -7.215 14.891 -6.641 1 84.5 219 SER A O 1
ATOM 1776 N N . TYR A 1 220 ? -5.168 14.227 -6.117 1 85.56 220 TYR A N 1
ATOM 1777 C CA . TYR A 1 220 ? -5.223 14.867 -4.809 1 85.56 220 TYR A CA 1
ATOM 1778 C C . TYR A 1 220 ? -5.504 16.359 -4.949 1 85.56 220 TYR A C 1
ATOM 1780 O O . TYR A 1 220 ? -6.344 16.906 -4.23 1 85.56 220 TYR A O 1
ATOM 1788 N N . HIS A 1 221 ? -4.789 17 -5.918 1 88.19 221 HIS A N 1
ATOM 1789 C CA . HIS A 1 221 ? -4.918 18.438 -6.09 1 88.19 221 HIS A CA 1
ATOM 1790 C C . HIS A 1 221 ? -6.324 18.812 -6.539 1 88.19 221 HIS A C 1
ATOM 1792 O O . HIS A 1 221 ? -6.883 19.812 -6.07 1 88.19 221 HIS A O 1
ATOM 1798 N N . GLU A 1 222 ? -6.875 18.047 -7.406 1 93.12 222 GLU A N 1
ATOM 1799 C CA . GLU A 1 222 ? -8.234 18.297 -7.863 1 93.12 222 GLU A CA 1
ATOM 1800 C C . GLU A 1 222 ? -9.242 18.156 -6.719 1 93.12 222 GLU A C 1
ATOM 1802 O O . GLU A 1 222 ? -10.117 19 -6.551 1 93.12 222 GLU A O 1
ATOM 1807 N N . ILE A 1 223 ? -9.047 17.156 -5.941 1 95.06 223 ILE A N 1
ATOM 1808 C CA . ILE A 1 223 ? -9.945 16.891 -4.828 1 95.06 223 ILE A CA 1
ATOM 1809 C C . ILE A 1 223 ? -9.797 17.984 -3.771 1 95.06 223 ILE A C 1
ATOM 1811 O O . ILE A 1 223 ? -10.797 18.469 -3.24 1 95.06 223 ILE A O 1
ATOM 1815 N N . LEU A 1 224 ? -8.586 18.375 -3.549 1 94.75 224 LEU A N 1
ATOM 1816 C CA . LEU A 1 224 ? -8.328 19.438 -2.578 1 94.75 224 LEU A CA 1
ATOM 1817 C C . LEU A 1 224 ? -9.023 20.734 -2.992 1 94.75 224 LEU A C 1
ATOM 1819 O O . LEU A 1 224 ? -9.578 21.438 -2.148 1 94.75 224 LEU A O 1
ATOM 1823 N N . ASN A 1 225 ? -8.984 21.016 -4.254 1 96.31 225 ASN A N 1
ATOM 1824 C CA . ASN A 1 225 ? -9.648 22.219 -4.75 1 96.31 225 ASN A CA 1
ATOM 1825 C C . ASN A 1 225 ? -11.148 22.188 -4.492 1 96.31 225 ASN A C 1
ATOM 1827 O O . ASN A 1 225 ? -11.742 23.188 -4.098 1 96.31 225 ASN A O 1
ATOM 1831 N N . VAL A 1 226 ? -11.703 21.047 -4.699 1 98.12 226 VAL A N 1
ATOM 1832 C CA . VAL A 1 226 ? -13.133 20.891 -4.473 1 98.12 226 VAL A CA 1
ATOM 1833 C C . VAL A 1 226 ? -13.438 21.016 -2.98 1 98.12 226 VAL A C 1
ATOM 1835 O O . VAL A 1 226 ? -14.383 21.703 -2.588 1 98.12 226 VAL A O 1
ATOM 1838 N N . ILE A 1 227 ? -12.656 20.406 -2.146 1 98.12 227 ILE A N 1
ATOM 1839 C CA . ILE A 1 227 ? -12.852 20.453 -0.702 1 98.12 227 ILE A CA 1
ATOM 1840 C C . ILE A 1 227 ? -12.664 21.891 -0.21 1 98.12 227 ILE A C 1
ATOM 1842 O O . ILE A 1 227 ? -13.375 22.328 0.701 1 98.12 227 ILE A O 1
ATOM 1846 N N . ARG A 1 228 ? -11.773 22.609 -0.821 1 97.75 228 ARG A N 1
ATOM 1847 C CA . ARG A 1 228 ? -11.578 24.016 -0.495 1 97.75 228 ARG A CA 1
ATOM 1848 C C . ARG A 1 228 ? -12.836 24.828 -0.791 1 97.75 228 ARG A C 1
ATOM 1850 O O . ARG A 1 228 ? -13.242 25.672 0.012 1 97.75 228 ARG A O 1
ATOM 1857 N N . GLU A 1 229 ? -13.398 24.562 -1.93 1 98.44 229 GLU A N 1
ATOM 1858 C CA . GLU A 1 229 ? -14.641 25.234 -2.283 1 98.44 229 GLU A CA 1
ATOM 1859 C C . GLU A 1 229 ? -15.742 24.922 -1.279 1 98.44 229 GLU A C 1
ATOM 1861 O O . GLU A 1 229 ? -16.484 25.812 -0.859 1 98.44 229 GLU A O 1
ATOM 1866 N N . ILE A 1 230 ? -15.844 23.672 -0.891 1 98.75 230 ILE A N 1
ATOM 1867 C CA . ILE A 1 230 ? -16.844 23.25 0.085 1 98.75 230 ILE A CA 1
ATOM 1868 C C . ILE A 1 230 ? -16.594 23.953 1.42 1 98.75 230 ILE A C 1
ATOM 1870 O O . ILE A 1 230 ? -17.516 24.453 2.051 1 98.75 230 ILE A O 1
ATOM 1874 N N . PHE A 1 231 ? -15.336 23.969 1.822 1 98.5 231 PHE A N 1
ATOM 1875 C CA . PHE A 1 231 ? -14.93 24.625 3.059 1 98.5 231 PHE A CA 1
ATOM 1876 C C . PHE A 1 231 ? -15.367 26.094 3.062 1 98.5 231 PHE A C 1
ATOM 1878 O O . PHE A 1 231 ? -15.969 26.562 4.031 1 98.5 231 PHE A O 1
ATOM 1885 N N . ASN A 1 232 ? -15.109 26.766 1.937 1 98.25 232 ASN A N 1
ATOM 1886 C CA . ASN A 1 232 ? -15.469 28.172 1.817 1 98.25 232 ASN A CA 1
ATOM 1887 C C . ASN A 1 232 ? -16.984 28.375 1.892 1 98.25 232 ASN A C 1
ATOM 1889 O O . ASN A 1 232 ? -17.453 29.328 2.521 1 98.25 232 ASN A O 1
ATOM 1893 N N . LYS A 1 233 ? -17.688 27.5 1.251 1 98.44 233 LYS A N 1
ATOM 1894 C CA . LYS A 1 233 ? -19.141 27.562 1.282 1 98.44 233 LYS A CA 1
ATOM 1895 C C . LYS A 1 233 ? -19.672 27.375 2.703 1 98.44 233 LYS A C 1
ATOM 1897 O O . LYS A 1 233 ? -20.578 28.094 3.127 1 98.44 233 LYS A O 1
ATOM 1902 N N . ILE A 1 234 ? -19.125 26.453 3.432 1 98.25 234 ILE A N 1
ATOM 1903 C CA . ILE A 1 234 ? -19.547 26.156 4.797 1 98.25 234 ILE A CA 1
ATOM 1904 C C . ILE A 1 234 ? -19.266 27.359 5.695 1 98.25 234 ILE A C 1
ATOM 1906 O O . ILE A 1 234 ? -20.109 27.734 6.512 1 98.25 234 ILE A O 1
ATOM 1910 N N . GLU A 1 235 ? -18.125 27.969 5.488 1 97.44 235 GLU A N 1
ATOM 1911 C CA . GLU A 1 235 ? -17.734 29.141 6.27 1 97.44 235 GLU A CA 1
ATOM 1912 C C . GLU A 1 235 ? -18.703 30.297 6.043 1 97.44 235 GLU A C 1
ATOM 1914 O O . GLU A 1 235 ? -19.062 31.016 6.984 1 97.44 235 GLU A O 1
ATOM 1919 N N . ALA A 1 236 ? -19.078 30.422 4.816 1 97.88 236 ALA A N 1
ATOM 1920 C CA . ALA A 1 236 ? -19.969 31.516 4.457 1 97.88 236 ALA A CA 1
ATOM 1921 C C . ALA A 1 236 ? -21.391 31.266 4.969 1 97.88 236 ALA A C 1
ATOM 1923 O O . ALA A 1 236 ? -22.062 32.188 5.434 1 97.88 236 ALA A O 1
ATOM 1924 N N . LYS A 1 237 ? -21.797 30.047 4.914 1 97.81 237 LYS A N 1
ATOM 1925 C CA . LYS A 1 237 ? -23.188 29.688 5.203 1 97.81 237 LYS A CA 1
ATOM 1926 C C . LYS A 1 237 ? -23.422 29.578 6.707 1 97.81 237 LYS A C 1
ATOM 1928 O O . LYS A 1 237 ? -24.5 29.906 7.195 1 97.81 237 LYS A O 1
ATOM 1933 N N . TYR A 1 238 ? -22.375 29.141 7.449 1 96.56 238 TYR A N 1
ATOM 1934 C CA . TYR A 1 238 ? -22.531 28.875 8.875 1 96.56 238 TYR A CA 1
ATOM 1935 C C . TYR A 1 238 ? -21.438 29.547 9.688 1 96.56 238 TYR A C 1
ATOM 1937 O O . TYR A 1 238 ? -20.797 28.906 10.516 1 96.56 238 TYR A O 1
ATOM 1945 N N . PRO A 1 239 ? -21.25 30.859 9.625 1 93.44 239 PRO A N 1
ATOM 1946 C CA . PRO A 1 239 ? -20.109 31.562 10.211 1 93.44 239 PRO A CA 1
ATOM 1947 C C . PRO A 1 239 ? -20.094 31.484 11.734 1 93.44 239 PRO A C 1
ATOM 1949 O O . PRO A 1 239 ? -19.016 31.453 12.344 1 93.44 239 PRO A O 1
ATOM 1952 N N . ASP A 1 240 ? -21.219 31.391 12.445 1 92.19 240 ASP A N 1
ATOM 1953 C CA . ASP A 1 240 ? -21.234 31.516 13.906 1 92.19 240 ASP A CA 1
ATOM 1954 C C . ASP A 1 240 ? -21.688 30.219 14.562 1 92.19 240 ASP A C 1
ATOM 1956 O O . ASP A 1 240 ? -21.859 30.156 15.781 1 92.19 240 ASP A O 1
ATOM 1960 N N . GLN A 1 241 ? -21.75 29.188 13.828 1 96.75 241 GLN A N 1
ATOM 1961 C CA . GLN A 1 241 ? -22.25 27.922 14.352 1 96.75 241 GLN A CA 1
ATOM 1962 C C . GLN A 1 241 ? -21.094 26.969 14.672 1 96.75 241 GLN A C 1
ATOM 1964 O O . GLN A 1 241 ? -20.047 27.016 14.023 1 96.75 241 GLN A O 1
ATOM 1969 N N . LYS A 1 242 ? -21.281 26.203 15.68 1 98.06 242 LYS A N 1
ATOM 1970 C CA . LYS A 1 242 ? -20.391 25.047 15.875 1 98.06 242 LYS A CA 1
ATOM 1971 C C . LYS A 1 242 ? -20.703 23.938 14.875 1 98.06 242 LYS A C 1
ATOM 1973 O O . LYS A 1 242 ? -21.766 23.328 14.922 1 98.06 242 LYS A O 1
ATOM 1978 N N . LYS A 1 243 ? -19.797 23.703 13.969 1 98.62 243 LYS A N 1
ATOM 1979 C CA . LYS A 1 243 ? -20.016 22.797 12.852 1 98.62 243 LYS A CA 1
ATOM 1980 C C . LYS A 1 243 ? -19.359 21.438 13.117 1 98.62 243 LYS A C 1
ATOM 1982 O O . LYS A 1 243 ? -18.172 21.375 13.461 1 98.62 243 LYS A O 1
ATOM 1987 N N . GLY A 1 244 ? -20.109 20.344 13.055 1 98.75 244 GLY A N 1
ATOM 1988 C CA . GLY A 1 244 ? -19.594 18.984 13.008 1 98.75 244 GLY A CA 1
ATOM 1989 C C . GLY A 1 244 ? -19.484 18.438 11.602 1 98.75 244 GLY A C 1
ATOM 1990 O O . GLY A 1 244 ? -20.484 18.25 10.914 1 98.75 244 GLY A O 1
ATOM 1991 N N . ILE A 1 245 ? -18.312 18.203 11.156 1 98.94 245 ILE A N 1
ATOM 1992 C CA . ILE A 1 245 ? -18.047 17.766 9.789 1 98.94 245 ILE A CA 1
ATOM 1993 C C . ILE A 1 245 ? -17.703 16.281 9.789 1 98.94 245 ILE A C 1
ATOM 1995 O O . ILE A 1 245 ? -16.719 15.859 10.406 1 98.94 245 ILE A O 1
ATOM 1999 N N . PHE A 1 246 ? -18.516 15.461 9.18 1 98.94 246 PHE A N 1
ATOM 2000 C CA . PHE A 1 246 ? -18.234 14.055 8.938 1 98.94 246 PHE A CA 1
ATOM 2001 C C . PHE A 1 246 ? -17.797 13.828 7.492 1 98.94 246 PHE A C 1
ATOM 2003 O O . PHE A 1 246 ? -18.594 13.969 6.566 1 98.94 246 PHE A O 1
ATOM 2010 N N . LEU A 1 247 ? -16.516 13.547 7.324 1 98.75 247 LEU A N 1
ATOM 2011 C CA . LEU A 1 247 ? -15.969 13.367 5.984 1 98.75 247 LEU A CA 1
ATOM 2012 C C . LEU A 1 247 ? -15.93 11.891 5.609 1 98.75 247 LEU A C 1
ATOM 2014 O O . LEU A 1 247 ? -15.797 11.023 6.48 1 98.75 247 LEU A O 1
ATOM 2018 N N . ALA A 1 248 ? -15.969 11.625 4.336 1 97.31 248 ALA A N 1
ATOM 2019 C CA . ALA A 1 248 ? -16.109 10.281 3.783 1 97.31 248 ALA A CA 1
ATOM 2020 C C . ALA A 1 248 ? -14.938 9.391 4.211 1 97.31 248 ALA A C 1
ATOM 2022 O O . ALA A 1 248 ? -15.094 8.172 4.336 1 97.31 248 ALA A O 1
ATOM 2023 N N . ASN A 1 249 ? -13.781 9.922 4.371 1 96.25 249 ASN A N 1
ATOM 2024 C CA . ASN A 1 249 ? -12.586 9.188 4.777 1 96.25 249 ASN A CA 1
ATOM 2025 C C . ASN A 1 249 ? -11.539 10.117 5.395 1 96.25 249 ASN A C 1
ATOM 2027 O O . ASN A 1 249 ? -11.727 11.336 5.426 1 96.25 249 ASN A O 1
ATOM 2031 N N . ASP A 1 250 ? -10.484 9.516 5.875 1 96.5 250 ASP A N 1
ATOM 2032 C CA . ASP A 1 250 ? -9.477 10.25 6.625 1 96.5 250 ASP A CA 1
ATOM 2033 C C . ASP A 1 250 ? -8.688 11.188 5.715 1 96.5 250 ASP A C 1
ATOM 2035 O O . ASP A 1 250 ? -8.203 12.234 6.156 1 96.5 250 ASP A O 1
ATOM 2039 N N . THR A 1 251 ? -8.547 10.859 4.457 1 94.31 251 THR A N 1
ATOM 2040 C CA . THR A 1 251 ? -7.848 11.719 3.514 1 94.31 251 THR A CA 1
ATOM 2041 C C . THR A 1 251 ? -8.594 13.039 3.326 1 94.31 251 THR A C 1
ATOM 2043 O O . THR A 1 251 ? -7.996 14.117 3.414 1 94.31 251 THR A O 1
ATOM 2046 N N . TYR A 1 252 ? -9.891 12.938 3.098 1 96.88 252 TYR A N 1
ATOM 2047 C CA . TYR A 1 252 ? -10.711 14.141 2.984 1 96.88 252 TYR A CA 1
ATOM 2048 C C . TYR A 1 252 ? -10.703 14.938 4.285 1 96.88 252 TYR A C 1
ATOM 2050 O O . TYR A 1 252 ? -10.656 16.172 4.266 1 96.88 252 TYR A O 1
ATOM 2058 N N . ALA A 1 253 ? -10.719 14.172 5.371 1 98.06 253 ALA A N 1
ATOM 2059 C CA . ALA A 1 253 ? -10.688 14.82 6.676 1 98.06 253 ALA A CA 1
ATOM 2060 C C . ALA A 1 253 ? -9.391 15.617 6.859 1 98.06 253 ALA A C 1
ATOM 2062 O O . ALA A 1 253 ? -9.414 16.734 7.367 1 98.06 253 ALA A O 1
ATOM 2063 N N . ASN A 1 254 ? -8.312 15.023 6.406 1 96.12 254 ASN A N 1
ATOM 2064 C CA . ASN A 1 254 ? -7.027 15.703 6.516 1 96.12 254 ASN A CA 1
ATOM 2065 C C . ASN A 1 254 ? -6.973 16.938 5.629 1 96.12 254 ASN A C 1
ATOM 2067 O O . ASN A 1 254 ? -6.43 17.969 6.031 1 96.12 254 ASN A O 1
ATOM 2071 N N . MET A 1 255 ? -7.496 16.859 4.422 1 95.88 255 MET A N 1
ATOM 2072 C CA . MET A 1 255 ? -7.566 18.016 3.531 1 95.88 255 MET A CA 1
ATOM 2073 C C . MET A 1 255 ? -8.344 19.156 4.18 1 95.88 255 MET A C 1
ATOM 2075 O O . MET A 1 255 ? -7.879 20.297 4.191 1 95.88 255 MET A O 1
ATOM 2079 N N . PHE A 1 256 ? -9.461 18.812 4.746 1 98.12 256 PHE A N 1
ATOM 2080 C CA . PHE A 1 256 ? -10.336 19.781 5.379 1 98.12 256 PHE A CA 1
ATOM 2081 C C . PHE A 1 256 ? -9.664 20.406 6.602 1 98.12 256 PHE A C 1
ATOM 2083 O O . PHE A 1 256 ? -9.719 21.625 6.793 1 98.12 256 PHE A O 1
ATOM 2090 N N . LEU A 1 257 ? -9.008 19.578 7.367 1 96.88 257 LEU A N 1
ATOM 2091 C CA . LEU A 1 257 ? -8.273 20.016 8.555 1 96.88 257 LEU A CA 1
ATOM 2092 C C . LEU A 1 257 ? -7.168 20.984 8.18 1 96.88 257 LEU A C 1
ATOM 2094 O O . LEU A 1 257 ? -6.996 22.016 8.836 1 96.88 257 LEU A O 1
ATOM 2098 N N . ASN A 1 258 ? -6.434 20.609 7.156 1 93.06 258 ASN A N 1
ATOM 2099 C CA . ASN A 1 258 ? -5.359 21.484 6.691 1 93.06 258 ASN A CA 1
ATOM 2100 C C . ASN A 1 258 ? -5.891 22.859 6.301 1 93.06 258 ASN A C 1
ATOM 2102 O O . ASN A 1 258 ? -5.27 23.875 6.609 1 93.06 258 ASN A O 1
ATOM 2106 N N . LEU A 1 259 ? -7.035 22.922 5.633 1 94.62 259 LEU A N 1
ATOM 2107 C CA . LEU A 1 259 ? -7.645 24.188 5.23 1 94.62 259 LEU A CA 1
ATOM 2108 C C . LEU A 1 259 ? -8.031 25.016 6.453 1 94.62 259 LEU A C 1
ATOM 2110 O O . LEU A 1 259 ? -7.863 26.234 6.461 1 94.62 259 LEU A O 1
ATOM 2114 N N . ILE A 1 260 ? -8.5 24.375 7.512 1 95.75 260 ILE A N 1
ATOM 2115 C CA . ILE A 1 260 ? -8.852 25.062 8.75 1 95.75 260 ILE A CA 1
ATOM 2116 C C . ILE A 1 260 ? -7.598 25.688 9.359 1 95.75 260 ILE A C 1
ATOM 2118 O O . ILE A 1 260 ? -7.602 26.875 9.719 1 95.75 260 ILE A O 1
ATOM 2122 N N . PHE A 1 261 ? -6.547 24.906 9.445 1 91.44 261 PHE A N 1
ATOM 2123 C CA . PHE A 1 261 ? -5.309 25.391 10.047 1 91.44 261 PHE A CA 1
ATOM 2124 C C . PHE A 1 261 ? -4.719 26.531 9.211 1 91.44 261 PHE A C 1
ATOM 2126 O O . PHE A 1 261 ? -4.168 27.484 9.758 1 91.44 261 PHE A O 1
ATOM 2133 N N . GLN A 1 262 ? -4.812 26.344 7.93 1 87.62 262 GLN A N 1
ATOM 2134 C CA . GLN A 1 262 ? -4.297 27.375 7.051 1 87.62 262 GLN A CA 1
ATOM 2135 C C . GLN A 1 262 ? -5.039 28.703 7.262 1 87.62 262 GLN A C 1
ATOM 2137 O O . GLN A 1 262 ? -4.441 29.766 7.188 1 87.62 262 GLN A O 1
ATOM 2142 N N . LYS A 1 263 ? -6.309 28.609 7.555 1 91.5 263 LYS A N 1
ATOM 2143 C CA . LYS A 1 263 ? -7.125 29.797 7.715 1 91.5 263 LYS A CA 1
ATOM 2144 C C . LYS A 1 263 ? -6.988 30.375 9.117 1 91.5 263 LYS A C 1
ATOM 2146 O O . LYS A 1 263 ? -6.852 31.594 9.289 1 91.5 263 LYS A O 1
ATOM 2151 N N . TYR A 1 264 ? -6.953 29.5 10.125 1 92.81 264 TYR A N 1
ATOM 2152 C CA . TYR A 1 264 ? -7.125 29.984 11.484 1 92.81 264 TYR A CA 1
ATOM 2153 C C . TYR A 1 264 ? -5.828 29.875 12.273 1 92.81 264 TYR A C 1
ATOM 2155 O O . TYR A 1 264 ? -5.691 30.469 13.344 1 92.81 264 TYR A O 1
ATOM 2163 N N . GLY A 1 265 ? -4.84 29.062 11.75 1 86.44 265 GLY A N 1
ATOM 2164 C CA . GLY A 1 265 ? -3.6 28.812 12.469 1 86.44 265 GLY A CA 1
ATOM 2165 C C . GLY A 1 265 ? -3.764 27.844 13.625 1 86.44 265 GLY A C 1
ATOM 2166 O O . GLY A 1 265 ? -2.779 27.453 14.25 1 86.44 265 GLY A O 1
ATOM 2167 N N . THR A 1 266 ? -4.977 27.531 13.914 1 90.69 266 THR A N 1
ATOM 2168 C CA . THR A 1 266 ? -5.355 26.594 14.977 1 90.69 266 THR A CA 1
ATOM 2169 C C . THR A 1 266 ? -6.629 25.844 14.609 1 90.69 266 THR A C 1
ATOM 2171 O O . THR A 1 266 ? -7.195 26.062 13.531 1 90.69 266 THR A O 1
ATOM 2174 N N . PHE A 1 267 ? -6.969 24.922 15.453 1 94.19 267 PHE A N 1
ATOM 2175 C CA . PHE A 1 267 ? -8.258 24.25 15.312 1 94.19 267 PHE A CA 1
ATOM 2176 C C . PHE A 1 267 ? -9.32 24.922 16.172 1 94.19 267 PHE A C 1
ATOM 2178 O O . PHE A 1 267 ? -9.352 24.719 17.391 1 94.19 267 PHE A O 1
ATOM 2185 N N . PRO A 1 268 ? -10.188 25.734 15.555 1 95.81 268 PRO A N 1
ATOM 2186 C CA . PRO A 1 268 ? -11.141 26.516 16.344 1 95.81 268 PRO A CA 1
ATOM 2187 C C . PRO A 1 268 ? -12.172 25.656 17.047 1 95.81 268 PRO A C 1
ATOM 2189 O O . PRO A 1 268 ? -12.523 24.578 16.562 1 95.81 268 PRO A O 1
ATOM 2192 N N . SER A 1 269 ? -12.727 26.109 18.141 1 95.94 269 SER A N 1
ATOM 2193 C CA . SER A 1 269 ? -13.734 25.391 18.922 1 95.94 269 SER A CA 1
ATOM 2194 C C . SER A 1 269 ? -15.047 25.281 18.156 1 95.94 269 SER A C 1
ATOM 2196 O O . SER A 1 269 ? -15.938 24.516 18.547 1 95.94 269 SER A O 1
ATOM 2198 N N . THR A 1 270 ? -15.172 26.031 17.062 1 96.94 270 THR A N 1
ATOM 2199 C CA . THR A 1 270 ? -16.391 26.047 16.281 1 96.94 270 THR A CA 1
ATOM 2200 C C . THR A 1 270 ? -16.391 24.891 15.273 1 96.94 270 THR A C 1
ATOM 2202 O O . THR A 1 270 ? -17.328 24.75 14.477 1 96.94 270 THR A O 1
ATOM 2205 N N . TYR A 1 271 ? -15.32 24.047 15.32 1 98.31 271 TYR A N 1
ATOM 2206 C CA . TYR A 1 271 ? -15.258 22.922 14.398 1 98.31 271 TYR A CA 1
ATOM 2207 C C . TYR A 1 271 ? -15.062 21.609 15.156 1 98.31 271 TYR A C 1
ATOM 2209 O O . TYR A 1 271 ? -14.312 21.562 16.141 1 98.31 271 TYR A O 1
ATOM 2217 N N . GLU A 1 272 ? -15.672 20.562 14.719 1 98.69 272 GLU A N 1
ATOM 2218 C CA . GLU A 1 272 ? -15.32 19.172 14.969 1 98.69 272 GLU A CA 1
ATOM 2219 C C . GLU A 1 272 ? -15.25 18.375 13.672 1 98.69 272 GLU A C 1
ATOM 2221 O O . GLU A 1 272 ? -16.031 18.625 12.75 1 98.69 272 GLU A O 1
ATOM 2226 N N . ILE A 1 273 ? -14.305 17.516 13.547 1 98.81 273 ILE A N 1
ATOM 2227 C CA . ILE A 1 273 ? -14.086 16.734 12.336 1 98.81 273 ILE A CA 1
ATOM 2228 C C . ILE A 1 273 ? -14.023 15.242 12.68 1 98.81 273 ILE A C 1
ATOM 2230 O O . ILE A 1 273 ? -13.352 14.852 13.633 1 98.81 273 ILE A O 1
ATOM 2234 N N . VAL A 1 274 ? -14.773 14.438 11.984 1 98.94 274 VAL A N 1
ATOM 2235 C CA . VAL A 1 274 ? -14.68 12.984 12.055 1 98.94 274 VAL A CA 1
ATOM 2236 C C . VAL A 1 274 ? -14.391 12.414 10.672 1 98.94 274 VAL A C 1
ATOM 2238 O O . VAL A 1 274 ? -15.062 12.758 9.695 1 98.94 274 VAL A O 1
ATOM 2241 N N . GLY A 1 275 ? -13.359 11.633 10.586 1 98.69 275 GLY A N 1
ATOM 2242 C CA . GLY A 1 275 ? -13.055 10.906 9.359 1 98.69 275 GLY A CA 1
ATOM 2243 C C . GLY A 1 275 ? -13.539 9.469 9.375 1 98.69 275 GLY A C 1
ATOM 2244 O O . GLY A 1 275 ? -14.453 9.133 10.133 1 98.69 275 GLY A O 1
ATOM 2245 N N . PHE A 1 276 ? -13.008 8.641 8.508 1 98.31 276 PHE A N 1
ATOM 2246 C CA . PHE A 1 276 ? -13.367 7.238 8.367 1 98.31 276 PHE A CA 1
ATOM 2247 C C . PHE A 1 276 ? -12.188 6.426 7.836 1 98.31 276 PHE A C 1
ATOM 2249 O O . PHE A 1 276 ? -11.414 6.918 7.016 1 98.31 276 PHE A O 1
ATOM 2256 N N . ASP A 1 277 ? -12.023 5.164 8.336 1 96.5 277 ASP A N 1
ATOM 2257 C CA . ASP A 1 277 ? -11.078 4.152 7.867 1 96.5 277 ASP A CA 1
ATOM 2258 C C . ASP A 1 277 ? -10.023 3.855 8.93 1 96.5 277 ASP A C 1
ATOM 2260 O O . ASP A 1 277 ? -9.539 2.729 9.031 1 96.5 277 ASP A O 1
ATOM 2264 N N . ASN A 1 278 ? -9.617 4.883 9.664 1 96.56 278 ASN A N 1
ATOM 2265 C CA . ASN A 1 278 ? -8.461 4.848 10.562 1 96.56 278 ASN A CA 1
ATOM 2266 C C . ASN A 1 278 ? -7.164 4.609 9.789 1 96.56 278 ASN A C 1
ATOM 2268 O O . ASN A 1 278 ? -6.391 3.713 10.133 1 96.56 278 ASN A O 1
ATOM 2272 N N . SER A 1 279 ? -7.07 5.316 8.703 1 93.19 279 SER A N 1
ATOM 2273 C CA . SER A 1 279 ? -5.824 5.281 7.949 1 93.19 279 SER A CA 1
ATOM 2274 C C . SER A 1 279 ? -4.707 6.008 8.688 1 93.19 279 SER A C 1
ATOM 2276 O O . SER A 1 279 ? -4.969 6.781 9.609 1 93.19 279 SER A O 1
ATOM 2278 N N . PRO A 1 280 ? -3.486 5.785 8.328 1 89.12 280 PRO A N 1
ATOM 2279 C CA . PRO A 1 280 ? -2.363 6.41 9.023 1 89.12 280 PRO A CA 1
ATOM 2280 C C . PRO A 1 280 ? -2.48 7.934 9.086 1 89.12 280 PRO A C 1
ATOM 2282 O O . PRO A 1 280 ? -2.123 8.547 10.094 1 89.12 280 PRO A O 1
ATOM 2285 N N . ILE A 1 281 ? -3.037 8.484 8.094 1 91 281 ILE A N 1
ATOM 2286 C CA . ILE A 1 281 ? -3.109 9.945 8.016 1 91 281 ILE A CA 1
ATOM 2287 C C . ILE A 1 281 ? -3.953 10.477 9.172 1 91 281 ILE A C 1
ATOM 2289 O O . ILE A 1 281 ? -3.734 11.594 9.648 1 91 281 ILE A O 1
ATOM 2293 N N . ALA A 1 282 ? -4.859 9.719 9.688 1 94.12 282 ALA A N 1
ATOM 2294 C CA . ALA A 1 282 ? -5.723 10.156 10.781 1 94.12 282 ALA A CA 1
ATOM 2295 C C . ALA A 1 282 ? -4.91 10.422 12.047 1 94.12 282 ALA A C 1
ATOM 2297 O O . ALA A 1 282 ? -5.191 11.375 12.781 1 94.12 282 ALA A O 1
ATOM 2298 N N . SER A 1 283 ? -3.924 9.578 12.305 1 90.38 283 SER A N 1
ATOM 2299 C CA . SER A 1 283 ? -3.1 9.758 13.5 1 90.38 283 SER A CA 1
ATOM 2300 C C . SER A 1 283 ? -1.896 10.648 13.211 1 90.38 283 SER A C 1
ATOM 2302 O O . SER A 1 283 ? -1.301 11.211 14.133 1 90.38 283 SER A O 1
ATOM 2304 N N . GLU A 1 284 ? -1.595 10.82 11.922 1 88.5 284 GLU A N 1
ATOM 2305 C CA . GLU A 1 284 ? -0.355 11.492 11.547 1 88.5 284 GLU A CA 1
ATOM 2306 C C . GLU A 1 284 ? -0.615 12.938 11.125 1 88.5 284 GLU A C 1
ATOM 2308 O O . GLU A 1 284 ? 0.324 13.688 10.875 1 88.5 284 GLU A O 1
ATOM 2313 N N . ALA A 1 285 ? -1.862 13.32 11.047 1 92.94 285 ALA A N 1
ATOM 2314 C CA . ALA A 1 285 ? -2.258 14.672 10.656 1 92.94 285 ALA A CA 1
ATOM 2315 C C . ALA A 1 285 ? -1.717 15.703 11.641 1 92.94 285 ALA A C 1
ATOM 2317 O O . ALA A 1 285 ? -1.157 15.344 12.68 1 92.94 285 ALA A O 1
ATOM 2318 N N . ILE A 1 286 ? -1.784 16.969 11.328 1 92 286 ILE A N 1
ATOM 2319 C CA . ILE A 1 286 ? -1.304 18.062 12.172 1 92 286 ILE A CA 1
ATOM 2320 C C . ILE A 1 286 ? -1.976 17.984 13.539 1 92 286 ILE A C 1
ATOM 2322 O O . ILE A 1 286 ? -1.357 18.297 14.555 1 92 286 ILE A O 1
ATOM 2326 N N . LEU A 1 287 ? -3.127 17.703 13.523 1 93.38 287 LEU A N 1
ATOM 2327 C CA . LEU A 1 287 ? -3.939 17.344 14.68 1 93.38 287 LEU A CA 1
ATOM 2328 C C . LEU A 1 287 ? -4.602 15.992 14.484 1 93.38 287 LEU A C 1
ATOM 2330 O O . LEU A 1 287 ? -5.355 15.797 13.523 1 93.38 287 LEU A O 1
ATOM 2334 N N . PRO A 1 288 ? -4.234 15 15.336 1 94.06 288 PRO A N 1
ATOM 2335 C CA . PRO A 1 288 ? -4.812 13.672 15.125 1 94.06 288 PRO A CA 1
ATOM 2336 C C . PRO A 1 288 ? -6.332 13.703 14.977 1 94.06 288 PRO A C 1
ATOM 2338 O O . PRO A 1 288 ? -7.023 14.32 15.797 1 94.06 288 PRO A O 1
ATOM 2341 N N . ILE A 1 289 ? -6.867 13 13.984 1 97.75 289 ILE A N 1
ATOM 2342 C CA . ILE A 1 289 ? -8.258 13.125 13.555 1 97.75 289 ILE A CA 1
ATOM 2343 C C . ILE A 1 289 ? -9.094 12.016 14.188 1 97.75 289 ILE A C 1
ATOM 2345 O O . ILE A 1 289 ? -8.719 10.844 14.141 1 97.75 289 ILE A O 1
ATOM 2349 N N . THR A 1 290 ? -10.203 12.391 14.883 1 98.81 290 THR A N 1
ATOM 2350 C CA . THR A 1 290 ? -11.219 11.414 15.258 1 98.81 290 THR A CA 1
ATOM 2351 C C . THR A 1 290 ? -11.742 10.688 14.023 1 98.81 290 THR A C 1
ATOM 2353 O O . THR A 1 290 ? -12.016 11.305 13 1 98.81 290 THR A O 1
ATOM 2356 N N . THR A 1 291 ? -11.805 9.352 14.102 1 98.75 291 THR A N 1
ATOM 2357 C CA . THR A 1 291 ? -12.156 8.586 12.906 1 98.75 291 THR A CA 1
ATOM 2358 C C . THR A 1 291 ? -12.922 7.32 13.281 1 98.75 291 THR A C 1
ATOM 2360 O O . THR A 1 291 ? -12.891 6.891 14.43 1 98.75 291 THR A O 1
ATOM 2363 N N . VAL A 1 292 ? -13.727 6.871 12.344 1 98.81 292 VAL A N 1
ATOM 2364 C CA . VAL A 1 292 ? -14.312 5.535 12.438 1 98.81 292 VAL A CA 1
ATOM 2365 C C . VAL A 1 292 ? -13.359 4.508 11.836 1 98.81 292 VAL A C 1
ATOM 2367 O O . VAL A 1 292 ? -13.094 4.527 10.633 1 98.81 292 VAL A O 1
ATOM 2370 N N . GLY A 1 293 ? -12.852 3.693 12.68 1 98.44 293 GLY A N 1
ATOM 2371 C CA . GLY A 1 293 ? -11.852 2.732 12.258 1 98.44 293 GLY A CA 1
ATOM 2372 C C . GLY A 1 293 ? -12.445 1.432 11.75 1 98.44 293 GLY A C 1
ATOM 2373 O O . GLY A 1 293 ? -13.203 0.77 12.461 1 98.44 293 GLY A O 1
ATOM 2374 N N . GLN A 1 294 ? -12.156 1.095 10.547 1 98.12 294 GLN A N 1
ATOM 2375 C CA . GLN A 1 294 ? -12.547 -0.202 10.008 1 98.12 294 GLN A CA 1
ATOM 2376 C C . GLN A 1 294 ? -11.688 -1.321 10.586 1 98.12 294 GLN A C 1
ATOM 2378 O O . GLN A 1 294 ? -10.484 -1.143 10.805 1 98.12 294 GLN A O 1
ATOM 2383 N N . GLN A 1 295 ? -12.188 -2.373 10.953 1 97.94 295 GLN A N 1
ATOM 2384 C CA . GLN A 1 295 ? -11.445 -3.539 11.422 1 97.94 295 GLN A CA 1
ATOM 2385 C C . GLN A 1 295 ? -11.016 -4.422 10.25 1 97.94 295 GLN A C 1
ATOM 2387 O O . GLN A 1 295 ? -11.547 -5.52 10.07 1 97.94 295 GLN A O 1
ATOM 2392 N N . ILE A 1 296 ? -10.031 -3.955 9.539 1 98 296 ILE A N 1
ATOM 2393 C CA . ILE A 1 296 ? -9.617 -4.531 8.266 1 98 296 ILE A CA 1
ATOM 2394 C C . ILE A 1 296 ? -9.102 -5.953 8.484 1 98 296 ILE A C 1
ATOM 2396 O O . ILE A 1 296 ? -9.312 -6.836 7.648 1 98 296 ILE A O 1
ATOM 2400 N N . ASP A 1 297 ? -8.391 -6.148 9.617 1 97.38 297 ASP A N 1
ATOM 2401 C CA . ASP A 1 297 ? -7.887 -7.477 9.953 1 97.38 297 ASP A CA 1
ATOM 2402 C C . ASP A 1 297 ? -9.039 -8.469 10.109 1 97.38 297 ASP A C 1
ATOM 2404 O O . ASP A 1 297 ? -8.969 -9.594 9.602 1 97.38 297 ASP A O 1
ATOM 2408 N N . VAL A 1 298 ? -10.117 -8.047 10.742 1 98.56 298 VAL A N 1
ATOM 2409 C CA . VAL A 1 298 ? -11.281 -8.898 10.961 1 98.56 298 VAL A CA 1
ATOM 2410 C C . VAL A 1 298 ? -12.008 -9.141 9.633 1 98.56 298 VAL A C 1
ATOM 2412 O O . VAL A 1 298 ? -12.461 -10.258 9.359 1 98.56 298 VAL A O 1
ATOM 2415 N N . ILE A 1 299 ? -12.102 -8.109 8.82 1 98.75 299 ILE A N 1
ATOM 2416 C CA . ILE A 1 299 ? -12.734 -8.242 7.512 1 98.75 299 ILE A CA 1
ATOM 2417 C C . ILE A 1 299 ? -11.984 -9.273 6.676 1 98.75 299 ILE A C 1
ATOM 2419 O O . ILE A 1 299 ? -12.586 -10.195 6.125 1 98.75 299 ILE A O 1
ATOM 2423 N N . ALA A 1 300 ? -10.664 -9.125 6.613 1 98.69 300 ALA A N 1
ATOM 2424 C CA . ALA A 1 300 ? -9.844 -10.031 5.809 1 98.69 300 ALA A CA 1
ATOM 2425 C C . ALA A 1 300 ? -9.945 -11.461 6.32 1 98.69 300 ALA A C 1
ATOM 2427 O O . ALA A 1 300 ? -10.094 -12.398 5.531 1 98.69 300 ALA A O 1
ATOM 2428 N N . LYS A 1 301 ? -9.844 -11.609 7.625 1 98.5 301 LYS A N 1
ATOM 2429 C CA . LYS A 1 301 ? -9.945 -12.938 8.219 1 98.5 301 LYS A CA 1
ATOM 2430 C C . LYS A 1 301 ? -11.297 -13.57 7.926 1 98.5 301 LYS A C 1
ATOM 2432 O O . LYS A 1 301 ? -11.375 -14.742 7.547 1 98.5 301 LYS A O 1
ATOM 2437 N N . THR A 1 302 ? -12.367 -12.812 8.094 1 98.81 302 THR A N 1
ATOM 2438 C CA . THR A 1 302 ? -13.719 -13.297 7.836 1 98.81 302 THR A CA 1
ATOM 2439 C C . THR A 1 302 ? -13.883 -13.664 6.363 1 98.81 302 THR A C 1
ATOM 2441 O O . THR A 1 302 ? -14.5 -14.688 6.039 1 98.81 302 THR A O 1
ATOM 2444 N N . ALA A 1 303 ? -13.344 -12.82 5.492 1 98.81 303 ALA A N 1
ATOM 2445 C CA . ALA A 1 303 ? -13.398 -13.086 4.055 1 98.81 303 ALA A CA 1
ATOM 2446 C C . ALA A 1 303 ? -12.672 -14.383 3.713 1 98.81 303 ALA A C 1
ATOM 2448 O O . ALA A 1 303 ? -13.188 -15.211 2.953 1 98.81 303 ALA A O 1
ATOM 2449 N N . MET A 1 304 ? -11.5 -14.602 4.297 1 98.62 304 MET A N 1
ATOM 2450 C CA . MET A 1 304 ? -10.734 -15.82 4.059 1 98.62 304 MET A CA 1
ATOM 2451 C C . MET A 1 304 ? -11.492 -17.047 4.566 1 98.62 304 MET A C 1
ATOM 2453 O O . MET A 1 304 ? -11.57 -18.062 3.875 1 98.62 304 MET A O 1
ATOM 2457 N N . ASP A 1 305 ? -12.047 -16.906 5.766 1 98.56 305 ASP A N 1
ATOM 2458 C CA . ASP A 1 305 ? -12.812 -18.016 6.34 1 98.56 305 ASP A CA 1
ATOM 2459 C C . ASP A 1 305 ? -13.961 -18.422 5.418 1 98.56 305 ASP A C 1
ATOM 2461 O O . ASP A 1 305 ? -14.141 -19.609 5.133 1 98.56 305 ASP A O 1
ATOM 2465 N N . LEU A 1 306 ? -14.672 -17.453 4.988 1 98.12 306 LEU A N 1
ATOM 2466 C CA . LEU A 1 306 ? -15.812 -17.703 4.125 1 98.12 306 LEU A CA 1
ATOM 2467 C C . LEU A 1 306 ? -15.375 -18.297 2.789 1 98.12 306 LEU A C 1
ATOM 2469 O O . LEU A 1 306 ? -15.969 -19.25 2.305 1 98.12 306 LEU A O 1
ATOM 2473 N N . LEU A 1 307 ? -14.32 -17.75 2.197 1 98.31 307 LEU A N 1
ATOM 2474 C CA . LEU A 1 307 ? -13.812 -18.203 0.911 1 98.31 307 LEU A CA 1
ATOM 2475 C C . LEU A 1 307 ? -13.32 -19.641 1.003 1 98.31 307 LEU A C 1
ATOM 2477 O O . LEU A 1 307 ? -13.664 -20.484 0.156 1 98.31 307 LEU A O 1
ATOM 2481 N N . VAL A 1 308 ? -12.578 -19.922 2.043 1 97.38 308 VAL A N 1
ATOM 2482 C CA . VAL A 1 308 ? -11.984 -21.25 2.211 1 97.38 308 VAL A CA 1
ATOM 2483 C C . VAL A 1 308 ? -13.086 -22.281 2.424 1 97.38 308 VAL A C 1
ATOM 2485 O O . VAL A 1 308 ? -13.023 -23.391 1.883 1 97.38 308 VAL A O 1
ATOM 2488 N N . ARG A 1 309 ? -14.125 -21.922 3.191 1 95.81 309 ARG A N 1
ATOM 2489 C CA . ARG A 1 309 ? -15.258 -22.828 3.377 1 95.81 309 ARG A CA 1
ATOM 2490 C C . ARG A 1 309 ? -15.906 -23.172 2.041 1 95.81 309 ARG A C 1
ATOM 2492 O O . ARG A 1 309 ? -16.219 -24.328 1.786 1 95.81 309 ARG A O 1
ATOM 2499 N N . GLN A 1 310 ? -16.062 -22.188 1.204 1 94.81 310 GLN A N 1
ATOM 2500 C CA . GLN A 1 310 ? -16.656 -22.391 -0.106 1 94.81 310 GLN A CA 1
ATOM 2501 C C . GLN A 1 310 ? -15.75 -23.219 -1.01 1 94.81 310 GLN A C 1
ATOM 2503 O O . GLN A 1 310 ? -16.219 -24.094 -1.734 1 94.81 310 GLN A O 1
ATOM 2508 N N . MET A 1 311 ? -14.453 -22.891 -0.962 1 93.5 311 MET A N 1
ATOM 2509 C CA . MET A 1 311 ? -13.484 -23.641 -1.757 1 93.5 311 MET A CA 1
ATOM 2510 C C . MET A 1 311 ? -13.43 -25.109 -1.329 1 93.5 311 MET A C 1
ATOM 2512 O O . MET A 1 311 ? -13.367 -26 -2.174 1 93.5 311 MET A O 1
ATOM 2516 N N . ASP A 1 312 ? -13.453 -25.297 -0.037 1 91.19 312 ASP A N 1
ATOM 2517 C CA . ASP A 1 312 ? -13.422 -26.656 0.488 1 91.19 312 ASP A CA 1
ATOM 2518 C C . ASP A 1 312 ? -14.656 -27.438 0.048 1 91.19 312 ASP A C 1
ATOM 2520 O O . ASP A 1 312 ? -14.555 -28.625 -0.256 1 91.19 312 ASP A O 1
ATOM 2524 N N . GLU A 1 313 ? -15.758 -26.812 0.034 1 88.38 313 GLU A N 1
ATOM 2525 C CA . GLU A 1 313 ? -16.969 -27.469 -0.449 1 88.38 313 GLU A CA 1
ATOM 2526 C C . GLU A 1 313 ? -16.828 -27.875 -1.909 1 88.38 313 GLU A C 1
ATOM 2528 O O . GLU A 1 313 ? -17.234 -28.984 -2.287 1 88.38 313 GLU A O 1
ATOM 2533 N N . GLN A 1 314 ? -16.203 -27.062 -2.715 1 83.5 314 GLN A N 1
ATOM 2534 C CA . GLN A 1 314 ? -16.047 -27.328 -4.145 1 83.5 314 GLN A CA 1
ATOM 2535 C C . GLN A 1 314 ? -15.094 -28.484 -4.395 1 83.5 314 GLN A C 1
ATOM 2537 O O . GLN A 1 314 ? -15.164 -29.141 -5.438 1 83.5 314 GLN A O 1
ATOM 2542 N N . LYS A 1 315 ? -14.242 -28.703 -3.4 1 80.5 315 LYS A N 1
ATOM 2543 C CA . LYS A 1 315 ? -13.234 -29.75 -3.551 1 80.5 315 LYS A CA 1
ATOM 2544 C C . LYS A 1 315 ? -13.797 -31.125 -3.201 1 80.5 315 LYS A C 1
ATOM 2546 O O . LYS A 1 315 ? -13.164 -32.156 -3.473 1 80.5 315 LYS A O 1
ATOM 2551 N N . LYS A 1 316 ? -14.961 -31.125 -2.682 1 80.12 316 LYS A N 1
ATOM 2552 C CA . LYS A 1 316 ? -15.578 -32.406 -2.309 1 80.12 316 LYS A CA 1
ATOM 2553 C C . LYS A 1 316 ? -15.938 -33.219 -3.543 1 80.12 316 LYS A C 1
ATOM 2555 O O . LYS A 1 316 ? -16.078 -32.656 -4.637 1 80.12 316 LYS A O 1
ATOM 2560 N N . ARG A 1 317 ? -16.016 -34.469 -3.387 1 70.81 317 ARG A N 1
ATOM 2561 C CA . ARG A 1 317 ? -16.359 -35.406 -4.457 1 70.81 317 ARG A CA 1
ATOM 2562 C C . ARG A 1 317 ? -17.719 -35.062 -5.059 1 70.81 317 ARG A C 1
ATOM 2564 O O . ARG A 1 317 ? -17.906 -35.156 -6.277 1 70.81 317 ARG A O 1
ATOM 2571 N N . ALA A 1 318 ? -18.641 -34.688 -4.195 1 79.19 318 ALA A N 1
ATOM 2572 C CA . ALA A 1 318 ? -19.969 -34.25 -4.602 1 79.19 318 ALA A CA 1
ATOM 2573 C C . ALA A 1 318 ? -20.25 -32.844 -4.062 1 79.19 318 ALA A C 1
ATOM 2575 O O . ALA A 1 318 ? -20.938 -32.688 -3.045 1 79.19 318 ALA A O 1
ATOM 2576 N N . PRO A 1 319 ? -19.641 -31.906 -4.793 1 73.88 319 PRO A N 1
ATOM 2577 C CA . PRO A 1 319 ? -19.781 -30.547 -4.285 1 73.88 319 PRO A CA 1
ATOM 2578 C C . PRO A 1 319 ? -21.219 -30.031 -4.379 1 73.88 319 PRO A C 1
ATOM 2580 O O . PRO A 1 319 ? -21.938 -30.359 -5.34 1 73.88 319 PRO A O 1
ATOM 2583 N N . LYS A 1 320 ? -21.703 -29.469 -3.277 1 77.81 320 LYS A N 1
ATOM 2584 C CA . LYS A 1 320 ? -22.938 -28.719 -3.363 1 77.81 320 LYS A CA 1
ATOM 2585 C C . LYS A 1 320 ? -22.75 -27.453 -4.195 1 77.81 320 LYS A C 1
ATOM 2587 O O . LYS A 1 320 ? -21.672 -26.844 -4.191 1 77.81 320 LYS A O 1
ATOM 2592 N N . PRO A 1 321 ? -23.781 -27.109 -4.93 1 74.62 321 PRO A N 1
ATOM 2593 C CA . PRO A 1 321 ? -23.672 -25.828 -5.633 1 74.62 321 PRO A CA 1
ATOM 2594 C C . PRO A 1 321 ? -23.438 -24.641 -4.684 1 74.62 321 PRO A C 1
ATOM 2596 O O . PRO A 1 321 ? -23.797 -24.719 -3.506 1 74.62 321 PRO A O 1
ATOM 2599 N N . LEU A 1 322 ? -22.781 -23.719 -5.23 1 78.06 322 LEU A N 1
ATOM 2600 C CA . LEU A 1 322 ? -22.625 -22.5 -4.434 1 78.06 322 LEU A CA 1
ATOM 2601 C C . LEU A 1 322 ? -23.984 -21.953 -4.02 1 78.06 322 LEU A C 1
ATOM 2603 O O . LEU A 1 322 ? -24.891 -21.812 -4.855 1 78.06 322 LEU A O 1
ATOM 2607 N N . GLY A 1 323 ? -24.281 -21.938 -2.762 1 80.81 323 GLY A N 1
ATOM 2608 C CA . GLY A 1 323 ? -25.547 -21.453 -2.242 1 80.81 323 GLY A CA 1
ATOM 2609 C C . GLY A 1 323 ? -25.734 -19.953 -2.432 1 80.81 323 GLY A C 1
ATOM 2610 O O . GLY A 1 323 ? -25.016 -19.328 -3.211 1 80.81 323 GLY A O 1
ATOM 2611 N N . GLU A 1 324 ? -26.812 -19.469 -1.926 1 92.62 324 GLU A N 1
ATOM 2612 C CA . GLU A 1 324 ? -27.078 -18.031 -1.941 1 92.62 324 GLU A CA 1
ATOM 2613 C C . GLU A 1 324 ? -25.906 -17.234 -1.365 1 92.62 324 GLU A C 1
ATOM 2615 O O . GLU A 1 324 ? -25.25 -17.688 -0.419 1 92.62 324 GLU A O 1
ATOM 2620 N N . PRO A 1 325 ? -25.688 -16.109 -1.998 1 96.38 325 PRO A N 1
ATOM 2621 C CA . PRO A 1 325 ? -24.594 -15.289 -1.475 1 96.38 325 PRO A CA 1
ATOM 2622 C C . PRO A 1 325 ? -24.766 -14.945 0.005 1 96.38 325 PRO A C 1
ATOM 2624 O O . PRO A 1 325 ? -25.891 -14.695 0.457 1 96.38 325 PRO A O 1
ATOM 2627 N N . ILE A 1 326 ? -23.688 -15.023 0.714 1 97.44 326 ILE A N 1
ATOM 2628 C CA . ILE A 1 326 ? -23.625 -14.617 2.115 1 97.44 326 ILE A CA 1
ATOM 2629 C C . ILE A 1 326 ? -23.031 -13.219 2.225 1 97.44 326 ILE A C 1
ATOM 2631 O O . ILE A 1 326 ? -21.984 -12.938 1.643 1 97.44 326 ILE A O 1
ATOM 2635 N N . HIS A 1 327 ? -23.75 -12.359 2.92 1 98.19 327 HIS A N 1
ATOM 2636 C CA . HIS A 1 327 ? -23.266 -11 3.117 1 98.19 327 HIS A CA 1
ATOM 2637 C C . HIS A 1 327 ? -23 -10.711 4.59 1 98.19 327 HIS A C 1
ATOM 2639 O O . HIS A 1 327 ? -23.938 -10.648 5.391 1 98.19 327 HIS A O 1
ATOM 2645 N N . LYS A 1 328 ? -21.734 -10.578 4.965 1 98.44 328 LYS A N 1
ATOM 2646 C CA . LYS A 1 328 ? -21.359 -10.305 6.348 1 98.44 328 LYS A CA 1
ATOM 2647 C C . LYS A 1 328 ? -20.922 -8.852 6.52 1 98.44 328 LYS A C 1
ATOM 2649 O O . LYS A 1 328 ? -20.344 -8.258 5.605 1 98.44 328 LYS A O 1
ATOM 2654 N N . GLN A 1 329 ? -21.188 -8.328 7.645 1 98.44 329 GLN A N 1
ATOM 2655 C CA . GLN A 1 329 ? -20.797 -6.973 8.016 1 98.44 329 GLN A CA 1
ATOM 2656 C C . GLN A 1 329 ? -19.984 -6.969 9.312 1 98.44 329 GLN A C 1
ATOM 2658 O O . GLN A 1 329 ? -20.359 -7.633 10.281 1 98.44 329 GLN A O 1
ATOM 2663 N N . ILE A 1 330 ? -18.891 -6.285 9.312 1 98.75 330 ILE A N 1
ATOM 2664 C CA . ILE A 1 330 ? -18.031 -6.164 10.477 1 98.75 330 ILE A CA 1
ATOM 2665 C C . ILE A 1 330 ? -18.219 -4.793 11.125 1 98.75 330 ILE A C 1
ATOM 2667 O O . ILE A 1 330 ? -18.094 -3.766 10.453 1 98.75 330 ILE A O 1
ATOM 2671 N N . THR A 1 331 ? -18.5 -4.734 12.383 1 98.44 331 THR A N 1
ATOM 2672 C CA . THR A 1 331 ? -18.719 -3.492 13.109 1 98.44 331 THR A CA 1
ATOM 2673 C C . THR A 1 331 ? -17.422 -2.695 13.242 1 98.44 331 THR A C 1
ATOM 2675 O O . THR A 1 331 ? -16.406 -3.225 13.695 1 98.44 331 THR A O 1
ATOM 2678 N N . PRO A 1 332 ? -17.469 -1.43 12.773 1 98.44 332 PRO A N 1
ATOM 2679 C CA . PRO A 1 332 ? -16.281 -0.588 12.977 1 98.44 332 PRO A CA 1
ATOM 2680 C C . PRO A 1 332 ? -16.203 0 14.383 1 98.44 332 PRO A C 1
ATOM 2682 O O . PRO A 1 332 ? -17.094 -0.252 15.211 1 98.44 332 PRO A O 1
ATOM 2685 N N . VAL A 1 333 ? -15.117 0.674 14.664 1 98.44 333 VAL A N 1
ATOM 2686 C CA . VAL A 1 333 ? -14.891 1.23 15.992 1 98.44 333 VAL A CA 1
ATOM 2687 C C . VAL A 1 333 ? -14.633 2.732 15.883 1 98.44 333 VAL A C 1
ATOM 2689 O O . VAL A 1 333 ? -13.828 3.176 15.062 1 98.44 333 VAL A O 1
ATOM 2692 N N . LEU A 1 334 ? -15.312 3.449 16.703 1 98.62 334 LEU A N 1
ATOM 2693 C CA . LEU A 1 334 ? -15.047 4.883 16.781 1 98.62 334 LEU A CA 1
ATOM 2694 C C . LEU A 1 334 ? -13.789 5.156 17.609 1 98.62 334 LEU A C 1
ATOM 2696 O O . LEU A 1 334 ? -13.68 4.703 18.75 1 98.62 334 LEU A O 1
ATOM 2700 N N . ILE A 1 335 ? -12.852 5.805 17.047 1 98.5 335 ILE A N 1
ATOM 2701 C CA . ILE A 1 335 ? -11.602 6.164 17.703 1 98.5 335 ILE A CA 1
ATOM 2702 C C . ILE A 1 335 ? -11.547 7.676 17.906 1 98.5 335 ILE A C 1
ATOM 2704 O O . ILE A 1 335 ? -11.344 8.43 16.953 1 98.5 335 ILE A O 1
ATOM 2708 N N . ARG A 1 336 ? -11.695 8.102 19.094 1 98.12 336 ARG A N 1
ATOM 2709 C CA . ARG A 1 336 ? -11.672 9.523 19.422 1 98.12 336 ARG A CA 1
ATOM 2710 C C . ARG A 1 336 ? -10.242 10.039 19.547 1 98.12 336 ARG A C 1
ATOM 2712 O O . ARG A 1 336 ? -9.406 9.406 20.188 1 98.12 336 ARG A O 1
ATOM 2719 N N . ARG A 1 337 ? -10.023 11.133 18.797 1 96.94 337 ARG A N 1
ATOM 2720 C CA . ARG A 1 337 ? -8.742 11.82 18.891 1 96.94 337 ARG A CA 1
ATOM 2721 C C . ARG A 1 337 ? -8.938 13.32 19.109 1 96.94 337 ARG A C 1
ATOM 2723 O O . ARG A 1 337 ? -9.82 13.727 19.859 1 96.94 337 ARG A O 1
ATOM 2730 N N . ASN A 1 338 ? -8.148 14.148 18.453 1 96.44 338 ASN A N 1
ATOM 2731 C CA . ASN A 1 338 ? -8.039 15.531 18.922 1 96.44 338 ASN A CA 1
ATOM 2732 C C . ASN A 1 338 ? -8.961 16.453 18.125 1 96.44 338 ASN A C 1
ATOM 2734 O O . ASN A 1 338 ? -9.086 17.641 18.453 1 96.44 338 ASN A O 1
ATOM 2738 N N . THR A 1 339 ? -9.695 15.945 17.156 1 98.25 339 THR A N 1
ATOM 2739 C CA . THR A 1 339 ? -10.539 16.828 16.359 1 98.25 339 THR A CA 1
ATOM 2740 C C . THR A 1 339 ? -11.977 16.797 16.875 1 98.25 339 THR A C 1
ATOM 2742 O O . THR A 1 339 ? -12.875 17.359 16.25 1 98.25 339 THR A O 1
ATOM 2745 N N . THR A 1 340 ? -12.227 16.078 17.953 1 98.12 340 THR A N 1
ATOM 2746 C CA . THR A 1 340 ? -13.516 16.125 18.641 1 98.12 340 THR A CA 1
ATOM 2747 C C . THR A 1 340 ? -13.328 16.328 20.141 1 98.12 340 THR A C 1
ATOM 2749 O O . THR A 1 340 ? -12.211 16.266 20.641 1 98.12 340 THR A O 1
ATOM 2752 N N . GLN A 1 341 ? -14.461 16.594 20.922 1 89.94 341 GLN A N 1
ATOM 2753 C CA . GLN A 1 341 ? -14.414 16.891 22.359 1 89.94 341 GLN A CA 1
ATOM 2754 C C . GLN A 1 341 ? -14.75 15.648 23.172 1 89.94 341 GLN A C 1
ATOM 2756 O O . GLN A 1 341 ? -15.531 14.797 22.734 1 89.94 341 GLN A O 1
ATOM 2761 N N . MET B 1 1 ? -21.828 -37.219 -12.57 1 28.05 1 MET B N 1
ATOM 2762 C CA . MET B 1 1 ? -20.516 -37.469 -13.156 1 28.05 1 MET B CA 1
ATOM 2763 C C . MET B 1 1 ? -19.719 -36.188 -13.312 1 28.05 1 MET B C 1
ATOM 2765 O O . MET B 1 1 ? -20.234 -35.188 -13.867 1 28.05 1 MET B O 1
ATOM 2769 N N . SER B 1 2 ? -18.844 -35.906 -12.367 1 39.22 2 SER B N 1
ATOM 2770 C CA . SER B 1 2 ? -18.062 -34.688 -12.414 1 39.22 2 SER B CA 1
ATOM 2771 C C . SER B 1 2 ? -17.547 -34.406 -13.82 1 39.22 2 SER B C 1
ATOM 2773 O O . SER B 1 2 ? -17 -35.312 -14.469 1 39.22 2 SER B O 1
ATOM 2775 N N . LYS B 1 3 ? -18.031 -33.562 -14.516 1 49.66 3 LYS B N 1
ATOM 2776 C CA . LYS B 1 3 ? -17.703 -33.375 -15.922 1 49.66 3 LYS B CA 1
ATOM 2777 C C . LYS B 1 3 ? -16.188 -33.344 -16.141 1 49.66 3 LYS B C 1
ATOM 2779 O O . LYS B 1 3 ? -15.484 -32.531 -15.539 1 49.66 3 LYS B O 1
ATOM 2784 N N . LYS B 1 4 ? -15.703 -34.469 -16.375 1 55 4 LYS B N 1
ATOM 2785 C CA . LYS B 1 4 ? -14.297 -34.594 -16.75 1 55 4 LYS B CA 1
ATOM 2786 C C . LYS B 1 4 ? -13.828 -33.438 -17.609 1 55 4 LYS B C 1
ATOM 2788 O O . LYS B 1 4 ? -14.523 -33 -18.531 1 55 4 LYS B O 1
ATOM 2793 N N . GLN B 1 5 ? -12.836 -32.594 -17.125 1 60.62 5 GLN B N 1
ATOM 2794 C CA . GLN B 1 5 ? -12.281 -31.484 -17.891 1 60.62 5 GLN B CA 1
ATOM 2795 C C . GLN B 1 5 ? -11.766 -31.953 -19.25 1 60.62 5 GLN B C 1
ATOM 2797 O O . GLN B 1 5 ? -11.117 -33 -19.344 1 60.62 5 GLN B O 1
ATOM 2802 N N . VAL B 1 6 ? -12.305 -31.297 -20.297 1 73.19 6 VAL B N 1
ATOM 2803 C CA . VAL B 1 6 ? -11.859 -31.578 -21.656 1 73.19 6 VAL B CA 1
ATOM 2804 C C . VAL B 1 6 ? -10.336 -31.5 -21.734 1 73.19 6 VAL B C 1
ATOM 2806 O O . VAL B 1 6 ? -9.742 -30.531 -21.234 1 73.19 6 VAL B O 1
ATOM 2809 N N . THR B 1 7 ? -9.719 -32.531 -22.031 1 73.44 7 THR B N 1
ATOM 2810 C CA . THR B 1 7 ? -8.266 -32.594 -22.125 1 73.44 7 THR B CA 1
ATOM 2811 C C . THR B 1 7 ? -7.809 -32.406 -23.578 1 73.44 7 THR B C 1
ATOM 2813 O O . THR B 1 7 ? -8.633 -32.406 -24.484 1 73.44 7 THR B O 1
ATOM 2816 N N . PHE B 1 8 ? -6.477 -32.188 -23.594 1 77.25 8 PHE B N 1
ATOM 2817 C CA . PHE B 1 8 ? -5.906 -32.156 -24.938 1 77.25 8 PHE B CA 1
ATOM 2818 C C . PHE B 1 8 ? -6.246 -33.406 -25.719 1 77.25 8 PHE B C 1
ATOM 2820 O O . PHE B 1 8 ? -6.473 -33.375 -26.922 1 77.25 8 PHE B O 1
ATOM 2827 N N . ALA B 1 9 ? -6.387 -34.5 -24.953 1 79.75 9 ALA B N 1
ATOM 2828 C CA . ALA B 1 9 ? -6.723 -35.75 -25.594 1 79.75 9 ALA B CA 1
ATOM 2829 C C . ALA B 1 9 ? -8.148 -35.75 -26.141 1 79.75 9 ALA B C 1
ATOM 2831 O O . ALA B 1 9 ? -8.398 -36.219 -27.25 1 79.75 9 ALA B O 1
ATOM 2832 N N . ASP B 1 10 ? -8.953 -35.156 -25.391 1 84.25 10 ASP B N 1
ATOM 2833 C CA . ASP B 1 10 ? -10.344 -35.031 -25.812 1 84.25 10 ASP B CA 1
ATOM 2834 C C . ASP B 1 10 ? -10.461 -34.156 -27.062 1 84.25 10 ASP B C 1
ATOM 2836 O O . ASP B 1 10 ? -11.211 -34.5 -27.984 1 84.25 10 ASP B O 1
ATOM 2840 N N . ILE B 1 11 ? -9.711 -33.125 -26.984 1 86.31 11 ILE B N 1
ATOM 2841 C CA . ILE B 1 11 ? -9.734 -32.188 -28.109 1 86.31 11 ILE B CA 1
ATOM 2842 C C . ILE B 1 11 ? -9.156 -32.875 -29.344 1 86.31 11 ILE B C 1
ATOM 2844 O O . ILE B 1 11 ? -9.695 -32.719 -30.453 1 86.31 11 ILE B O 1
ATOM 2848 N N . ALA B 1 12 ? -8.148 -33.531 -29.109 1 88 12 ALA B N 1
ATOM 2849 C CA . ALA B 1 12 ? -7.5 -34.281 -30.188 1 88 12 ALA B CA 1
ATOM 2850 C C . ALA B 1 12 ? -8.453 -35.281 -30.812 1 88 12 ALA B C 1
ATOM 2852 O O . ALA B 1 12 ? -8.57 -35.375 -32.031 1 88 12 ALA B O 1
ATOM 2853 N N . GLU B 1 13 ? -9.102 -35.938 -29.984 1 88.06 13 GLU B N 1
ATOM 2854 C CA . GLU B 1 13 ? -10.062 -36.938 -30.438 1 88.06 13 GLU B CA 1
ATOM 2855 C C . GLU B 1 13 ? -11.203 -36.281 -31.219 1 88.06 13 GLU B C 1
ATOM 2857 O O . GLU B 1 13 ? -11.609 -36.781 -32.281 1 88.06 13 GLU B O 1
ATOM 2862 N N . TYR B 1 14 ? -11.594 -35.219 -30.734 1 89.06 14 TYR B N 1
ATOM 2863 C CA . TYR B 1 14 ? -12.719 -34.531 -31.344 1 89.06 14 TYR B CA 1
ATOM 2864 C C . TYR B 1 14 ? -12.336 -33.938 -32.688 1 89.06 14 TYR B C 1
ATOM 2866 O O . TYR B 1 14 ? -13.141 -33.938 -33.625 1 89.06 14 TYR B O 1
ATOM 2874 N N . THR B 1 15 ? -11.219 -33.375 -32.781 1 90.56 15 THR B N 1
ATOM 2875 C CA . THR B 1 15 ? -10.789 -32.656 -33.969 1 90.56 15 THR B CA 1
ATOM 2876 C C . THR B 1 15 ? -10.047 -33.562 -34.938 1 90.56 15 THR B C 1
ATOM 2878 O O . THR B 1 15 ? -9.812 -33.188 -36.094 1 90.56 15 THR B O 1
ATOM 2881 N N . ASN B 1 16 ? -9.586 -34.656 -34.531 1 90.88 16 ASN B N 1
ATOM 2882 C CA . ASN B 1 16 ? -8.766 -35.625 -35.281 1 90.88 16 ASN B CA 1
ATOM 2883 C C . ASN B 1 16 ? -7.363 -35.062 -35.531 1 90.88 16 ASN B C 1
ATOM 2885 O O . ASN B 1 16 ? -6.758 -35.344 -36.562 1 90.88 16 ASN B O 1
ATOM 2889 N N . PHE B 1 17 ? -7.051 -34.125 -34.719 1 90.25 17 PHE B N 1
ATOM 2890 C CA . PHE B 1 17 ? -5.664 -33.688 -34.719 1 90.25 17 PHE B CA 1
ATOM 2891 C C . PHE B 1 17 ? -4.852 -34.438 -33.688 1 90.25 17 PHE B C 1
ATOM 2893 O O . PHE B 1 17 ? -5.414 -35.094 -32.812 1 90.25 17 PHE B O 1
ATOM 2900 N N . SER B 1 18 ? -3.551 -34.531 -33.844 1 85.62 18 SER B N 1
ATOM 2901 C CA . SER B 1 18 ? -2.682 -35.094 -32.812 1 85.62 18 SER B CA 1
ATOM 2902 C C . SER B 1 18 ? -2.656 -34.188 -31.594 1 85.62 18 SER B C 1
ATOM 2904 O O . SER B 1 18 ? -2.977 -33 -31.672 1 85.62 18 SER B O 1
ATOM 2906 N N . LYS B 1 19 ? -2.326 -34.781 -30.391 1 85.38 19 LYS B N 1
ATOM 2907 C CA . LYS B 1 19 ? -2.141 -33.969 -29.172 1 85.38 19 LYS B CA 1
ATOM 2908 C C . LYS B 1 19 ? -1.103 -32.875 -29.391 1 85.38 19 LYS B C 1
ATOM 2910 O O . LYS B 1 19 ? -1.221 -31.797 -28.828 1 85.38 19 LYS B O 1
ATOM 2915 N N . THR B 1 20 ? -0.132 -33.219 -30.281 1 80.12 20 THR B N 1
ATOM 2916 C CA . THR B 1 20 ? 0.919 -32.25 -30.594 1 80.12 20 THR B CA 1
ATOM 2917 C C . THR B 1 20 ? 0.345 -31.031 -31.344 1 80.12 20 THR B C 1
ATOM 2919 O O . THR B 1 20 ? 0.72 -29.891 -31.062 1 80.12 20 THR B O 1
ATOM 2922 N N . THR B 1 21 ? -0.492 -31.344 -32.25 1 83.19 21 THR B N 1
ATOM 2923 C CA . THR B 1 21 ? -1.123 -30.266 -33 1 83.19 21 THR B CA 1
ATOM 2924 C C . THR B 1 21 ? -1.969 -29.375 -32.094 1 83.19 21 THR B C 1
ATOM 2926 O O . THR B 1 21 ? -1.945 -28.156 -32.219 1 83.19 21 THR B O 1
ATOM 2929 N N . ILE B 1 22 ? -2.645 -30.047 -31.156 1 83.06 22 ILE B N 1
ATOM 2930 C CA . ILE B 1 22 ? -3.467 -29.312 -30.203 1 83.06 22 ILE B CA 1
ATOM 2931 C C . ILE B 1 22 ? -2.576 -28.438 -29.328 1 83.06 22 ILE B C 1
ATOM 2933 O O . ILE B 1 22 ? -2.887 -27.266 -29.078 1 83.06 22 ILE B O 1
ATOM 2937 N N . SER B 1 23 ? -1.537 -29.016 -28.938 1 75.81 23 SER B N 1
ATOM 2938 C CA . SER B 1 23 ? -0.57 -28.281 -28.141 1 75.81 23 SER B CA 1
ATOM 2939 C C . SER B 1 23 ? -0.036 -27.062 -28.906 1 75.81 23 SER B C 1
ATOM 2941 O O . SER B 1 23 ? 0.084 -25.969 -28.344 1 75.81 23 SER B O 1
ATOM 2943 N N . ARG B 1 24 ? 0.276 -27.281 -30.156 1 75.12 24 ARG B N 1
ATOM 2944 C CA . ARG B 1 24 ? 0.787 -26.203 -31 1 75.12 24 ARG B CA 1
ATOM 2945 C C . ARG B 1 24 ? -0.238 -25.094 -31.141 1 75.12 24 ARG B C 1
ATOM 2947 O O . ARG B 1 24 ? 0.125 -23.906 -31.203 1 75.12 24 ARG B O 1
ATOM 2954 N N . TYR B 1 25 ? -1.456 -25.453 -31.172 1 77 25 TYR B N 1
ATOM 2955 C CA . TYR B 1 25 ? -2.521 -24.469 -31.25 1 77 25 TYR B CA 1
ATOM 2956 C C . TYR B 1 25 ? -2.457 -23.5 -30.062 1 77 25 TYR B C 1
ATOM 2958 O O . TYR B 1 25 ? -2.623 -22.297 -30.234 1 77 25 TYR B O 1
ATOM 2966 N N . PHE B 1 26 ? -2.191 -24.031 -28.922 1 71.38 26 PHE B N 1
ATOM 2967 C CA . PHE B 1 26 ? -2.217 -23.234 -27.703 1 71.38 26 PHE B CA 1
ATOM 2968 C C . PHE B 1 26 ? -0.897 -22.484 -27.516 1 71.38 26 PHE B C 1
ATOM 2970 O O . PHE B 1 26 ? -0.87 -21.391 -26.953 1 71.38 26 PHE B O 1
ATOM 2977 N N . ASN B 1 27 ? 0.191 -23.078 -28.062 1 65.56 27 ASN B N 1
ATOM 2978 C CA . ASN B 1 27 ? 1.515 -22.547 -27.734 1 65.56 27 ASN B CA 1
ATOM 2979 C C . ASN B 1 27 ? 2.131 -21.797 -28.906 1 65.56 27 ASN B C 1
ATOM 2981 O O . ASN B 1 27 ? 2.939 -20.891 -28.719 1 65.56 27 ASN B O 1
ATOM 2985 N N . HIS B 1 28 ? 1.853 -22.219 -30.016 1 67.81 28 HIS B N 1
ATOM 2986 C CA . HIS B 1 28 ? 2.365 -21.641 -31.25 1 67.81 28 HIS B CA 1
ATOM 2987 C 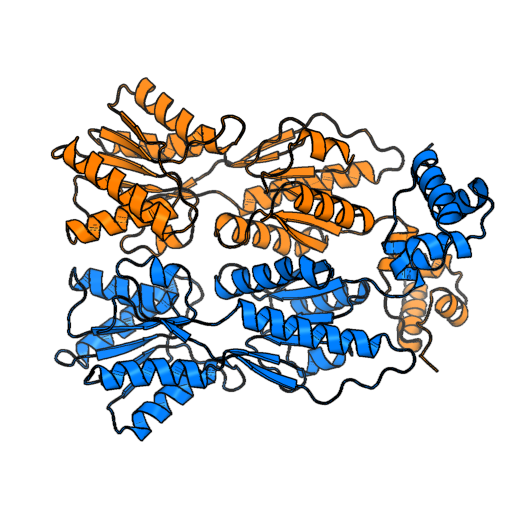C . HIS B 1 28 ? 1.301 -21.656 -32.344 1 67.81 28 HIS B C 1
ATOM 2989 O O . HIS B 1 28 ? 1.486 -22.266 -33.406 1 67.81 28 HIS B O 1
ATOM 2995 N N . PRO B 1 29 ? 0.314 -20.844 -32.094 1 70.81 29 PRO B N 1
ATOM 2996 C CA . PRO B 1 29 ? -0.798 -20.922 -33.062 1 70.81 29 PRO B CA 1
ATOM 2997 C C . PRO B 1 29 ? -0.383 -20.562 -34.469 1 70.81 29 PRO B C 1
ATOM 2999 O O . PRO B 1 29 ? -0.955 -21.094 -35.438 1 70.81 29 PRO B O 1
ATOM 3002 N N . ASP B 1 30 ? 0.634 -19.766 -34.531 1 71 30 ASP B N 1
ATOM 3003 C CA . ASP B 1 30 ? 1.088 -19.344 -35.844 1 71 30 ASP B CA 1
ATOM 3004 C C . ASP B 1 30 ? 1.675 -20.516 -36.625 1 71 30 ASP B C 1
ATOM 3006 O O . ASP B 1 30 ? 1.863 -20.422 -37.844 1 71 30 ASP B O 1
ATOM 3010 N N . SER B 1 31 ? 1.92 -21.5 -35.969 1 76.38 31 SER B N 1
ATOM 3011 C CA . SER B 1 31 ? 2.461 -22.688 -36.625 1 76.38 31 SER B CA 1
ATOM 3012 C C . SER B 1 31 ? 1.359 -23.484 -37.312 1 76.38 31 SER B C 1
ATOM 3014 O O . SER B 1 31 ? 1.642 -24.422 -38.062 1 76.38 31 SER B O 1
ATOM 3016 N N . LEU B 1 32 ? 0.184 -23.109 -37.062 1 81.06 32 LEU B N 1
ATOM 3017 C CA . LEU B 1 32 ? -0.965 -23.797 -37.656 1 81.06 32 LEU B CA 1
ATOM 3018 C C . LEU B 1 32 ? -1.646 -22.922 -38.719 1 81.06 32 LEU B C 1
ATOM 3020 O O . LEU B 1 32 ? -1.561 -21.703 -38.656 1 81.06 32 LEU B O 1
ATOM 3024 N N . THR B 1 33 ? -2.168 -23.562 -39.719 1 82.19 33 THR B N 1
ATOM 3025 C CA . THR B 1 33 ? -2.949 -22.828 -40.719 1 82.19 33 THR B CA 1
ATOM 3026 C C . THR B 1 33 ? -4.184 -22.203 -40.062 1 82.19 33 THR B C 1
ATOM 3028 O O . THR B 1 33 ? -4.637 -22.656 -39.031 1 82.19 33 THR B O 1
ATOM 3031 N N . LEU B 1 34 ? -4.68 -21.125 -40.656 1 83.44 34 LEU B N 1
ATOM 3032 C CA . LEU B 1 34 ? -5.875 -20.469 -40.156 1 83.44 34 LEU B CA 1
ATOM 3033 C C . LEU B 1 34 ? -7.047 -21.438 -40.062 1 83.44 34 LEU B C 1
ATOM 3035 O O . LEU B 1 34 ? -7.855 -21.375 -39.156 1 83.44 34 LEU B O 1
ATOM 3039 N N . GLU B 1 35 ? -7.109 -22.266 -41.062 1 84.19 35 GLU B N 1
ATOM 3040 C CA . GLU B 1 35 ? -8.164 -23.281 -41.094 1 84.19 35 GLU B CA 1
ATOM 3041 C C . GLU B 1 35 ? -8.086 -24.188 -39.875 1 84.19 35 GLU B C 1
ATOM 3043 O O . GLU B 1 35 ? -9.102 -24.438 -39.219 1 84.19 35 GLU B O 1
ATOM 3048 N N . ASN B 1 36 ? -6.875 -24.672 -39.562 1 87.44 36 ASN B N 1
ATOM 3049 C CA . ASN B 1 36 ? -6.691 -25.562 -38.438 1 87.44 36 ASN B CA 1
ATOM 3050 C C . ASN B 1 36 ? -6.953 -24.844 -37.125 1 87.44 36 ASN B C 1
ATOM 3052 O O . ASN B 1 36 ? -7.512 -25.422 -36.188 1 87.44 36 ASN B O 1
ATOM 3056 N N . GLN B 1 37 ? -6.551 -23.656 -37.031 1 83.94 37 GLN B N 1
ATOM 3057 C CA . GLN B 1 37 ? -6.816 -22.859 -35.844 1 83.94 37 GLN B CA 1
ATOM 3058 C C . GLN B 1 37 ? -8.312 -22.734 -35.594 1 83.94 37 GLN B C 1
ATOM 3060 O O . GLN B 1 37 ? -8.773 -22.859 -34.438 1 83.94 37 GLN B O 1
ATOM 3065 N N . GLU B 1 38 ? -9.023 -22.469 -36.625 1 82.31 38 GLU B N 1
ATOM 3066 C CA . GLU B 1 38 ? -10.469 -22.328 -36.5 1 82.31 38 GLU B CA 1
ATOM 3067 C C . GLU B 1 38 ? -11.125 -23.641 -36.062 1 82.31 38 GLU B C 1
ATOM 3069 O O . GLU B 1 38 ? -12.031 -23.641 -35.25 1 82.31 38 GLU B O 1
ATOM 3074 N N . LYS B 1 39 ? -10.727 -24.719 -36.688 1 87.38 39 LYS B N 1
ATOM 3075 C CA . LYS B 1 39 ? -11.25 -26.031 -36.344 1 87.38 39 LYS B CA 1
ATOM 3076 C C . LYS B 1 39 ? -11.039 -26.312 -34.844 1 87.38 39 LYS B C 1
ATOM 3078 O O . LYS B 1 39 ? -11.945 -26.797 -34.188 1 87.38 39 LYS B O 1
ATOM 3083 N N . ILE B 1 40 ? -9.859 -25.984 -34.438 1 86.88 40 ILE B N 1
ATOM 3084 C CA . ILE B 1 40 ? -9.539 -26.219 -33.031 1 86.88 40 ILE B CA 1
ATOM 3085 C C . ILE B 1 40 ? -10.336 -25.266 -32.156 1 86.88 40 ILE B C 1
ATOM 3087 O O . ILE B 1 40 ? -10.906 -25.688 -31.141 1 86.88 40 ILE B O 1
ATOM 3091 N N . SER B 1 41 ? -10.375 -24.062 -32.531 1 81.38 41 SER B N 1
ATOM 3092 C CA . SER B 1 41 ? -11.141 -23.078 -31.781 1 81.38 41 SER B CA 1
ATOM 3093 C C . SER B 1 41 ? -12.594 -23.516 -31.609 1 81.38 41 SER B C 1
ATOM 3095 O O . SER B 1 41 ? -13.156 -23.422 -30.516 1 81.38 41 SER B O 1
ATOM 3097 N N . GLN B 1 42 ? -13.188 -23.938 -32.688 1 83 42 GLN B N 1
ATOM 3098 C CA . GLN B 1 42 ? -14.57 -24.422 -32.656 1 83 42 GLN B CA 1
ATOM 3099 C C . GLN B 1 42 ? -14.719 -25.609 -31.719 1 83 42 GLN B C 1
ATOM 3101 O O . GLN B 1 42 ? -15.711 -25.719 -31 1 83 42 GLN B O 1
ATOM 3106 N N . ALA B 1 43 ? -13.805 -26.484 -31.797 1 85.88 43 ALA B N 1
ATOM 3107 C CA . ALA B 1 43 ? -13.82 -27.656 -30.938 1 85.88 43 ALA B CA 1
ATOM 3108 C C . ALA B 1 43 ? -13.758 -27.266 -29.469 1 85.88 43 ALA B C 1
ATOM 3110 O O . ALA B 1 43 ? -14.445 -27.859 -28.625 1 85.88 43 ALA B O 1
ATOM 3111 N N . LEU B 1 44 ? -12.844 -26.312 -29.25 1 80.31 44 LEU B N 1
ATOM 3112 C CA . LEU B 1 44 ? -12.719 -25.828 -27.875 1 80.31 44 LEU B CA 1
ATOM 3113 C C . LEU B 1 44 ? -14.055 -25.297 -27.359 1 80.31 44 LEU B C 1
ATOM 3115 O O . LEU B 1 44 ? -14.453 -25.609 -26.25 1 80.31 44 LEU B O 1
ATOM 3119 N N . ASP B 1 45 ? -14.656 -24.609 -28.203 1 75.81 45 ASP B N 1
ATOM 3120 C CA . ASP B 1 45 ? -15.953 -24.047 -27.859 1 75.81 45 ASP B CA 1
ATOM 3121 C C . ASP B 1 45 ? -16.984 -25.156 -27.641 1 75.81 45 ASP B C 1
ATOM 3123 O O . ASP B 1 45 ? -17.703 -25.141 -26.641 1 75.81 45 ASP B O 1
ATOM 3127 N N . THR B 1 46 ? -16.984 -26.031 -28.562 1 79.38 46 THR B N 1
ATOM 3128 C CA . THR B 1 46 ? -17.953 -27.109 -28.547 1 79.38 46 THR B CA 1
ATOM 3129 C C . THR B 1 46 ? -17.75 -28 -27.312 1 79.38 46 THR B C 1
ATOM 3131 O O . THR B 1 46 ? -18.719 -28.406 -26.672 1 79.38 46 THR B O 1
ATOM 3134 N N . LEU B 1 47 ? -16.484 -28.219 -27.047 1 81 47 LEU B N 1
ATOM 3135 C CA . LEU B 1 47 ? -16.156 -29.141 -25.969 1 81 47 LEU B CA 1
ATOM 3136 C C . LEU B 1 47 ? -16.125 -28.422 -24.625 1 81 47 LEU B C 1
ATOM 3138 O O . LEU B 1 47 ? -16.031 -29.062 -23.578 1 81 47 LEU B O 1
ATOM 3142 N N . GLY B 1 48 ? -16.109 -27.141 -24.766 1 76.12 48 GLY B N 1
ATOM 3143 C CA . GLY B 1 48 ? -16.047 -26.344 -23.547 1 76.12 48 GLY B CA 1
ATOM 3144 C C . GLY B 1 48 ? -14.672 -26.391 -22.891 1 76.12 48 GLY B C 1
ATOM 3145 O O . GLY B 1 48 ? -14.562 -26.5 -21.672 1 76.12 48 GLY B O 1
ATOM 3146 N N . TYR B 1 49 ? -13.719 -26.406 -23.812 1 68.5 49 TYR B N 1
ATOM 3147 C CA . TYR B 1 49 ? -12.352 -26.469 -23.312 1 68.5 49 TYR B CA 1
ATOM 3148 C C . TYR B 1 49 ? -11.961 -25.156 -22.625 1 68.5 49 TYR B C 1
ATOM 3150 O O . TYR B 1 49 ? -12.18 -24.078 -23.188 1 68.5 49 TYR B O 1
ATOM 3158 N N . LYS B 1 50 ? -11.523 -25.375 -21.375 1 69.62 50 LYS B N 1
ATOM 3159 C CA . LYS B 1 50 ? -10.938 -24.234 -20.688 1 69.62 50 LYS B CA 1
ATOM 3160 C C . LYS B 1 50 ? -9.422 -24.406 -20.547 1 69.62 50 LYS B C 1
ATOM 3162 O O . LYS B 1 50 ? -8.945 -25.469 -20.141 1 69.62 50 LYS B O 1
ATOM 3167 N N . LYS B 1 51 ? -8.672 -23.391 -21.141 1 66.5 51 LYS B N 1
ATOM 3168 C CA . LYS B 1 51 ? -7.215 -23.406 -21.125 1 66.5 51 LYS B CA 1
ATOM 3169 C C . LYS B 1 51 ? -6.691 -23.672 -19.703 1 66.5 51 LYS B C 1
ATOM 3171 O O . LYS B 1 51 ? -7.168 -23.062 -18.75 1 66.5 51 LYS B O 1
ATOM 3176 N N . ASN B 1 52 ? -5.957 -24.781 -19.594 1 70.19 52 ASN B N 1
ATOM 3177 C CA . ASN B 1 52 ? -5.246 -25.078 -18.359 1 70.19 52 ASN B CA 1
ATOM 3178 C C . ASN B 1 52 ? -3.762 -24.734 -18.469 1 70.19 52 ASN B C 1
ATOM 3180 O O . ASN B 1 52 ? -2.967 -25.531 -18.969 1 70.19 52 ASN B O 1
ATOM 3184 N N . LYS B 1 53 ? -3.391 -23.516 -18.078 1 75.38 53 LYS B N 1
ATOM 3185 C CA . LYS B 1 53 ? -2.027 -23.016 -18.219 1 75.38 53 LYS B CA 1
ATOM 3186 C C . LYS B 1 53 ? -1.062 -23.797 -17.328 1 75.38 53 LYS B C 1
ATOM 3188 O O . LYS B 1 53 ? 0.128 -23.906 -17.641 1 75.38 53 LYS B O 1
ATOM 3193 N N . LEU B 1 54 ? -1.577 -24.359 -16.312 1 76.25 54 LEU B N 1
ATOM 3194 C CA . LEU B 1 54 ? -0.713 -25.141 -15.438 1 76.25 54 LEU B CA 1
ATOM 3195 C C . LEU B 1 54 ? -0.189 -26.375 -16.172 1 76.25 54 LEU B C 1
ATOM 3197 O O . LEU B 1 54 ? 0.963 -26.781 -15.969 1 76.25 54 LEU B O 1
ATOM 3201 N N . ALA B 1 55 ? -1.019 -26.922 -16.969 1 66 55 ALA B N 1
ATOM 3202 C CA . ALA B 1 55 ? -0.584 -28.047 -17.781 1 66 55 ALA B CA 1
ATOM 3203 C C . ALA B 1 55 ? 0.522 -27.641 -18.75 1 66 55 ALA B C 1
ATOM 3205 O O . ALA B 1 55 ? 1.476 -28.391 -18.969 1 66 55 ALA B O 1
ATOM 3206 N N . LYS B 1 56 ? 0.328 -26.516 -19.25 1 65.94 56 LYS B N 1
ATOM 3207 C CA . LYS B 1 56 ? 1.338 -26 -20.156 1 65.94 56 LYS B CA 1
ATOM 3208 C C . LYS B 1 56 ? 2.66 -25.75 -19.438 1 65.94 56 LYS B C 1
ATOM 3210 O O . LYS B 1 56 ? 3.73 -26.031 -19.984 1 65.94 56 LYS B O 1
ATOM 3215 N N . VAL B 1 57 ? 2.521 -25.203 -18.312 1 71.69 57 VAL B N 1
ATOM 3216 C CA . VAL B 1 57 ? 3.695 -24.922 -17.484 1 71.69 57 VAL B CA 1
ATOM 3217 C C . VAL B 1 57 ? 4.461 -26.219 -17.234 1 71.69 57 VAL B C 1
ATOM 3219 O O . VAL B 1 57 ? 5.688 -26.266 -17.344 1 71.69 57 VAL B O 1
ATOM 3222 N N . LEU B 1 58 ? 3.75 -27.25 -16.969 1 62.34 58 LEU B N 1
ATOM 3223 C CA . LEU B 1 58 ? 4.367 -28.547 -16.688 1 62.34 58 LEU B CA 1
ATOM 3224 C C . LEU B 1 58 ? 5.074 -29.078 -17.922 1 62.34 58 LEU B C 1
ATOM 3226 O O . LEU B 1 58 ? 6.125 -29.719 -17.812 1 62.34 58 LEU B O 1
ATOM 3230 N N . ALA B 1 59 ? 4.477 -28.719 -19 1 57.34 59 ALA B N 1
ATOM 3231 C CA . ALA B 1 59 ? 5.004 -29.266 -20.25 1 57.34 59 ALA B CA 1
ATOM 3232 C C . ALA B 1 59 ? 6.277 -28.531 -20.672 1 57.34 59 ALA B C 1
ATOM 3234 O O . ALA B 1 59 ? 7.219 -29.156 -21.172 1 57.34 59 ALA B O 1
ATOM 3235 N N . ASN B 1 60 ? 6.285 -27.266 -20.406 1 63.69 60 ASN B N 1
ATOM 3236 C CA . ASN B 1 60 ? 7.406 -26.516 -20.969 1 63.69 60 ASN B CA 1
ATOM 3237 C C . ASN B 1 60 ? 8.258 -25.891 -19.859 1 63.69 60 ASN B C 1
ATOM 3239 O O . ASN B 1 60 ? 9.305 -25.297 -20.141 1 63.69 60 ASN B O 1
ATOM 3243 N N . GLY B 1 61 ? 7.828 -25.969 -18.656 1 66.06 61 GLY B N 1
ATOM 3244 C CA . GLY B 1 61 ? 8.586 -25.469 -17.516 1 66.06 61 GLY B CA 1
ATOM 3245 C C . GLY B 1 61 ? 8.484 -23.969 -17.328 1 66.06 61 GLY B C 1
ATOM 3246 O O . GLY B 1 61 ? 9.141 -23.406 -16.453 1 66.06 61 GLY B O 1
ATOM 3247 N N . LYS B 1 62 ? 7.68 -23.375 -18.188 1 79.5 62 LYS B N 1
ATOM 3248 C CA . LYS B 1 62 ? 7.543 -21.938 -18.094 1 79.5 62 LYS B CA 1
ATOM 3249 C C . LYS B 1 62 ? 6.285 -21.547 -17.312 1 79.5 62 LYS B C 1
ATOM 3251 O O . LYS B 1 62 ? 5.184 -21.562 -17.875 1 79.5 62 LYS B O 1
ATOM 3256 N N . SER B 1 63 ? 6.414 -21.188 -16.062 1 87.69 63 SER B N 1
ATOM 3257 C CA . SER B 1 63 ? 5.27 -20.891 -15.211 1 87.69 63 SER B CA 1
ATOM 3258 C C . SER B 1 63 ? 4.742 -19.484 -15.461 1 87.69 63 SER B C 1
ATOM 3260 O O . SER B 1 63 ? 3.572 -19.203 -15.203 1 87.69 63 SER B O 1
ATOM 3262 N N . GLU B 1 64 ? 5.656 -18.562 -15.906 1 92.75 64 GLU B N 1
ATOM 3263 C CA . GLU B 1 64 ? 5.367 -17.141 -16.078 1 92.75 64 GLU B CA 1
ATOM 3264 C C . GLU B 1 64 ? 5.082 -16.453 -14.75 1 92.75 64 GLU B C 1
ATOM 3266 O O . GLU B 1 64 ? 4.387 -15.445 -14.695 1 92.75 64 GLU B O 1
ATOM 3271 N N . PHE B 1 65 ? 5.59 -17.125 -13.648 1 95 65 PHE B N 1
ATOM 3272 C CA . PHE B 1 65 ? 5.449 -16.531 -12.328 1 95 65 PHE B CA 1
ATOM 3273 C C . PHE B 1 65 ? 6.719 -15.789 -11.922 1 95 65 PHE B C 1
ATOM 3275 O O . PHE B 1 65 ? 7.824 -16.266 -12.164 1 95 65 PHE B O 1
ATOM 3282 N N . ILE B 1 66 ? 6.523 -14.672 -11.398 1 97.81 66 ILE B N 1
ATOM 3283 C CA . ILE B 1 66 ? 7.574 -13.953 -10.688 1 97.81 66 ILE B CA 1
ATOM 3284 C C . ILE B 1 66 ? 7.191 -13.805 -9.219 1 97.81 66 ILE B C 1
ATOM 3286 O O . ILE B 1 66 ? 6.055 -13.438 -8.898 1 97.81 66 ILE B O 1
ATOM 3290 N N . GLY B 1 67 ? 8.078 -14.203 -8.312 1 98.19 67 GLY B N 1
ATOM 3291 C CA . GLY B 1 67 ? 7.875 -13.938 -6.898 1 98.19 67 GLY B CA 1
ATOM 3292 C C . GLY B 1 67 ? 8.281 -12.531 -6.488 1 98.19 67 GLY B C 1
ATOM 3293 O O . GLY B 1 67 ? 9.258 -11.992 -7 1 98.19 67 GLY B O 1
ATOM 3294 N N . ILE B 1 68 ? 7.523 -11.953 -5.609 1 98.44 68 ILE B N 1
ATOM 3295 C CA . ILE B 1 68 ? 7.883 -10.672 -5.004 1 98.44 68 ILE B CA 1
ATOM 3296 C C . ILE B 1 68 ? 7.832 -10.797 -3.48 1 98.44 68 ILE B C 1
ATOM 3298 O O . ILE B 1 68 ? 6.84 -11.273 -2.924 1 98.44 68 ILE B O 1
ATOM 3302 N N . ILE B 1 69 ? 8.891 -10.391 -2.812 1 97.88 69 ILE B N 1
ATOM 3303 C CA . ILE B 1 69 ? 8.922 -10.344 -1.354 1 97.88 69 ILE B CA 1
ATOM 3304 C C . ILE B 1 69 ? 9.094 -8.906 -0.886 1 97.88 69 ILE B C 1
ATOM 3306 O O . ILE B 1 69 ? 10.141 -8.289 -1.117 1 97.88 69 ILE B O 1
ATOM 3310 N N . VAL B 1 70 ? 8.109 -8.383 -0.257 1 96.44 70 VAL B N 1
ATOM 3311 C CA . VAL B 1 70 ? 8.148 -7.027 0.281 1 96.44 70 VAL B CA 1
ATOM 3312 C C . VAL B 1 70 ? 8.234 -7.078 1.805 1 96.44 70 VAL B C 1
ATOM 3314 O O . VAL B 1 70 ? 7.766 -8.031 2.428 1 96.44 70 VAL B O 1
ATOM 3317 N N . PRO B 1 71 ? 8.805 -6.062 2.443 1 93.12 71 PRO B N 1
ATOM 3318 C CA . PRO B 1 71 ? 8.844 -6.062 3.908 1 93.12 71 PRO B CA 1
ATOM 3319 C C . PRO B 1 71 ? 7.477 -5.773 4.527 1 93.12 71 PRO B C 1
ATOM 3321 O O . PRO B 1 71 ? 7.164 -6.281 5.609 1 93.12 71 PRO B O 1
ATOM 3324 N N . ASN B 1 72 ? 6.746 -4.891 3.932 1 89 72 ASN B N 1
ATOM 3325 C CA . ASN B 1 72 ? 5.398 -4.516 4.34 1 89 72 ASN B CA 1
ATOM 3326 C C . ASN B 1 72 ? 4.68 -3.729 3.246 1 89 72 ASN B C 1
ATOM 3328 O O . ASN B 1 72 ? 5.277 -3.395 2.223 1 89 72 ASN B O 1
ATOM 3332 N N . LEU B 1 73 ? 3.424 -3.5 3.529 1 91.31 73 LEU B N 1
ATOM 3333 C CA . LEU B 1 73 ? 2.68 -2.686 2.578 1 91.31 73 LEU B CA 1
ATOM 3334 C C . LEU B 1 73 ? 2.148 -1.42 3.244 1 91.31 73 LEU B C 1
ATOM 3336 O O . LEU B 1 73 ? 1.3 -0.726 2.68 1 91.31 73 LEU B O 1
ATOM 3340 N N . TYR B 1 74 ? 2.654 -1.193 4.414 1 84.56 74 TYR B N 1
ATOM 3341 C CA . TYR B 1 74 ? 2.236 -0.023 5.176 1 84.56 74 TYR B CA 1
ATOM 3342 C C . TYR B 1 74 ? 2.932 1.235 4.672 1 84.56 74 TYR B C 1
ATOM 3344 O O . TYR B 1 74 ? 2.322 2.305 4.602 1 84.56 74 TYR B O 1
ATOM 3352 N N . LEU B 1 75 ? 4.219 1.05 4.336 1 85.62 75 LEU B N 1
ATOM 3353 C CA . LEU B 1 75 ? 4.969 2.18 3.801 1 85.62 75 LEU B CA 1
ATOM 3354 C C . LEU B 1 75 ? 4.656 2.389 2.322 1 85.62 75 LEU B C 1
ATOM 3356 O O . LEU B 1 75 ? 4.707 1.443 1.532 1 85.62 75 LEU B O 1
ATOM 3360 N N . HIS B 1 76 ? 4.379 3.598 1.994 1 89.81 76 HIS B N 1
ATOM 3361 C CA . HIS B 1 76 ? 3.947 3.936 0.642 1 89.81 76 HIS B CA 1
ATOM 3362 C C . HIS B 1 76 ? 4.977 3.49 -0.391 1 89.81 76 HIS B C 1
ATOM 3364 O O . HIS B 1 76 ? 4.617 3.053 -1.485 1 89.81 76 HIS B O 1
ATOM 3370 N N . TYR B 1 77 ? 6.238 3.566 -0.07 1 92.06 77 TYR B N 1
ATOM 3371 C CA . TYR B 1 77 ? 7.281 3.188 -1.017 1 92.06 77 TYR B CA 1
ATOM 3372 C C . TYR B 1 77 ? 7.078 1.758 -1.506 1 92.06 77 TYR B C 1
ATOM 3374 O O . TYR B 1 77 ? 7.129 1.495 -2.709 1 92.06 77 TYR B O 1
ATOM 3382 N N . TYR B 1 78 ? 6.77 0.872 -0.655 1 93.75 78 TYR B N 1
ATOM 3383 C CA . TYR B 1 78 ? 6.652 -0.542 -0.996 1 93.75 78 TYR B CA 1
ATOM 3384 C C . TYR B 1 78 ? 5.344 -0.819 -1.728 1 93.75 78 TYR B C 1
ATOM 3386 O O . TYR B 1 78 ? 5.309 -1.613 -2.67 1 93.75 78 TYR B O 1
ATOM 3394 N N . SER B 1 79 ? 4.238 -0.179 -1.261 1 95.06 79 SER B N 1
ATOM 3395 C CA . SER B 1 79 ? 2.969 -0.383 -1.956 1 95.06 79 SER B CA 1
ATOM 3396 C C . SER B 1 79 ? 3.02 0.184 -3.371 1 95.06 79 SER B C 1
ATOM 3398 O O . SER B 1 79 ? 2.455 -0.4 -4.301 1 95.06 79 SER B O 1
ATOM 3400 N N . GLU B 1 80 ? 3.709 1.318 -3.535 1 95.81 80 GLU B N 1
ATOM 3401 C CA . GLU B 1 80 ? 3.863 1.902 -4.863 1 95.81 80 GLU B CA 1
ATOM 3402 C C . GLU B 1 80 ? 4.754 1.035 -5.746 1 95.81 80 GLU B C 1
ATOM 3404 O O . GLU B 1 80 ? 4.477 0.86 -6.938 1 95.81 80 GLU B O 1
ATOM 3409 N N . MET B 1 81 ? 5.809 0.535 -5.176 1 97.31 81 MET B N 1
ATOM 3410 C CA . MET B 1 81 ? 6.676 -0.38 -5.91 1 97.31 81 MET B CA 1
ATOM 3411 C C . MET B 1 81 ? 5.891 -1.592 -6.406 1 97.31 81 MET B C 1
ATOM 3413 O O . MET B 1 81 ? 5.977 -1.955 -7.582 1 97.31 81 MET B O 1
ATOM 3417 N N . LEU B 1 82 ? 5.117 -2.156 -5.523 1 97.75 82 LEU B N 1
ATOM 3418 C CA . LEU B 1 82 ? 4.297 -3.303 -5.895 1 97.75 82 LEU B CA 1
ATOM 3419 C C . LEU B 1 82 ? 3.307 -2.93 -6.996 1 97.75 82 LEU B C 1
ATOM 3421 O O . LEU B 1 82 ? 3.131 -3.68 -7.957 1 97.75 82 LEU B O 1
ATOM 3425 N N . ALA B 1 83 ? 2.713 -1.772 -6.852 1 96.62 83 ALA B N 1
ATOM 3426 C CA . ALA B 1 83 ? 1.765 -1.308 -7.859 1 96.62 83 ALA B CA 1
ATOM 3427 C C . ALA B 1 83 ? 2.424 -1.229 -9.234 1 96.62 83 ALA B C 1
ATOM 3429 O O . ALA B 1 83 ? 1.829 -1.63 -10.242 1 96.62 83 ALA B O 1
ATOM 3430 N N . GLN B 1 84 ? 3.625 -0.723 -9.25 1 97.38 84 GLN B N 1
ATOM 3431 C CA . GLN B 1 84 ? 4.348 -0.607 -10.516 1 97.38 84 GLN B CA 1
ATOM 3432 C C . GLN B 1 84 ? 4.648 -1.982 -11.102 1 97.38 84 GLN B C 1
ATOM 3434 O O . GLN B 1 84 ? 4.508 -2.189 -12.312 1 97.38 84 GLN B O 1
ATOM 3439 N N . PHE B 1 85 ? 5.035 -2.924 -10.289 1 98.19 85 PHE B N 1
ATOM 3440 C CA . PHE B 1 85 ? 5.289 -4.277 -10.773 1 98.19 85 PHE B CA 1
ATOM 3441 C C . PHE B 1 85 ? 4.012 -4.91 -11.305 1 98.19 85 PHE B C 1
ATOM 3443 O O . PHE B 1 85 ? 4.02 -5.547 -12.359 1 98.19 85 PHE B O 1
ATOM 3450 N N . LEU B 1 86 ? 2.908 -4.746 -10.562 1 97.19 86 LEU B N 1
ATOM 3451 C CA . LEU B 1 86 ? 1.636 -5.293 -11.023 1 97.19 86 LEU B CA 1
ATOM 3452 C C . LEU B 1 86 ? 1.248 -4.711 -12.375 1 97.19 86 LEU B C 1
ATOM 3454 O O . LEU B 1 86 ? 0.781 -5.434 -13.258 1 97.19 86 LEU B O 1
ATOM 3458 N N . SER B 1 87 ? 1.499 -3.453 -12.539 1 95.5 87 SER B N 1
ATOM 3459 C CA . SER B 1 87 ? 1.154 -2.764 -13.773 1 95.5 87 SER B CA 1
ATOM 3460 C C . SER B 1 87 ? 1.999 -3.266 -14.945 1 95.5 87 SER B C 1
ATOM 3462 O O . SER B 1 87 ? 1.592 -3.162 -16.094 1 95.5 87 SER B O 1
ATOM 3464 N N . SER B 1 88 ? 3.131 -3.777 -14.641 1 96.56 88 SER B N 1
ATOM 3465 C CA . SER B 1 88 ? 4.047 -4.242 -15.68 1 96.56 88 SER B CA 1
ATOM 3466 C C . SER B 1 88 ? 3.494 -5.469 -16.391 1 96.56 88 SER B C 1
ATOM 3468 O O . SER B 1 88 ? 3.994 -5.852 -17.453 1 96.56 88 SER B O 1
ATOM 3470 N N . TYR B 1 89 ? 2.455 -6.109 -15.859 1 95.62 89 TYR B N 1
ATOM 3471 C CA . TYR B 1 89 ? 1.81 -7.238 -16.516 1 95.62 89 TYR B CA 1
ATOM 3472 C C . TYR B 1 89 ? 1.448 -6.898 -17.953 1 95.62 89 TYR B C 1
ATOM 3474 O O . TYR B 1 89 ? 1.544 -7.75 -18.844 1 95.62 89 TYR B O 1
ATOM 3482 N N . ARG B 1 90 ? 1.028 -5.699 -18.141 1 92.81 90 ARG B N 1
ATOM 3483 C CA . ARG B 1 90 ? 0.567 -5.266 -19.453 1 92.81 90 ARG B CA 1
ATOM 3484 C C . ARG B 1 90 ? 1.677 -5.391 -20.484 1 92.81 90 ARG B C 1
ATOM 3486 O O . ARG B 1 90 ? 1.412 -5.684 -21.656 1 92.81 90 ARG B O 1
ATOM 3493 N N . ASP B 1 91 ? 2.871 -5.227 -20.047 1 94.38 91 ASP B N 1
ATOM 3494 C CA . ASP B 1 91 ? 4.008 -5.199 -20.953 1 94.38 91 ASP B CA 1
ATOM 3495 C C . ASP B 1 91 ? 4.703 -6.555 -21.016 1 94.38 91 ASP B C 1
ATOM 3497 O O . ASP B 1 91 ? 5.141 -6.992 -22.078 1 94.38 91 ASP B O 1
ATOM 3501 N N . TYR B 1 92 ? 4.738 -7.285 -19.812 1 95.75 92 TYR B N 1
ATOM 3502 C CA . TYR B 1 92 ? 5.613 -8.453 -19.75 1 95.75 92 TYR B CA 1
ATOM 3503 C C . TYR B 1 92 ? 4.805 -9.734 -19.609 1 95.75 92 TYR B C 1
ATOM 3505 O O . TYR B 1 92 ? 5.324 -10.828 -19.828 1 95.75 92 TYR B O 1
ATOM 3513 N N . HIS B 1 93 ? 3.561 -9.617 -19.094 1 94.62 93 HIS B N 1
ATOM 3514 C CA . HIS B 1 93 ? 2.578 -10.688 -19.016 1 94.62 93 HIS B CA 1
ATOM 3515 C C . HIS B 1 93 ? 2.982 -11.734 -17.984 1 94.62 93 HIS B C 1
ATOM 3517 O O . HIS B 1 93 ? 2.564 -12.891 -18.062 1 94.62 93 HIS B O 1
ATOM 3523 N N . TYR B 1 94 ? 3.865 -11.398 -17.094 1 95.69 94 TYR B N 1
ATOM 3524 C CA . TYR B 1 94 ? 4.152 -12.258 -15.953 1 95.69 94 TYR B CA 1
ATOM 3525 C C . TYR B 1 94 ? 3.135 -12.031 -14.836 1 95.69 94 TYR B C 1
ATOM 3527 O O . TYR B 1 94 ? 2.617 -10.93 -14.672 1 95.69 94 TYR B O 1
ATOM 3535 N N . LYS B 1 95 ? 2.852 -13.133 -14.148 1 95.38 95 LYS B N 1
ATOM 3536 C CA . LYS B 1 95 ? 2 -13.055 -12.969 1 95.38 95 LYS B CA 1
ATOM 3537 C C . LYS B 1 95 ? 2.834 -13.023 -11.688 1 95.38 95 LYS B C 1
ATOM 3539 O O . LYS B 1 95 ? 3.9 -13.633 -11.625 1 95.38 95 LYS B O 1
ATOM 3544 N N . PHE B 1 96 ? 2.279 -12.352 -10.695 1 97.44 96 PHE B N 1
ATOM 3545 C CA . PHE B 1 96 ? 3.088 -12.109 -9.508 1 97.44 96 PHE B CA 1
ATOM 3546 C C . PHE B 1 96 ? 2.504 -12.82 -8.297 1 97.44 96 PHE B C 1
ATOM 3548 O O . PHE B 1 96 ? 1.328 -12.648 -7.973 1 97.44 96 PHE B O 1
ATOM 3555 N N . LEU B 1 97 ? 3.32 -13.672 -7.703 1 97.31 97 LEU B N 1
ATOM 3556 C CA . LEU B 1 97 ? 3.07 -14.211 -6.367 1 97.31 97 LEU B CA 1
ATOM 3557 C C . LEU B 1 97 ? 3.754 -13.359 -5.301 1 97.31 97 LEU B C 1
ATOM 3559 O O . LEU B 1 97 ? 4.977 -13.203 -5.32 1 97.31 97 LEU B O 1
ATOM 3563 N N . VAL B 1 98 ? 2.941 -12.852 -4.383 1 97.69 98 VAL B N 1
ATOM 3564 C CA . VAL B 1 98 ? 3.469 -11.836 -3.48 1 97.69 98 VAL B CA 1
ATOM 3565 C C . VAL B 1 98 ? 3.432 -12.344 -2.043 1 97.69 98 VAL B C 1
ATOM 3567 O O . VAL B 1 98 ? 2.43 -12.914 -1.605 1 97.69 98 VAL B O 1
ATOM 3570 N N . PHE B 1 99 ? 4.559 -12.195 -1.326 1 96.81 99 PHE B N 1
ATOM 3571 C CA . PHE B 1 99 ? 4.637 -12.43 0.112 1 96.81 99 PHE B CA 1
ATOM 3572 C C . PHE B 1 99 ? 5.141 -11.188 0.835 1 96.81 99 PHE B C 1
ATOM 3574 O O . PHE B 1 99 ? 5.918 -10.406 0.276 1 96.81 99 PHE B O 1
ATOM 3581 N N . ALA B 1 100 ? 4.645 -10.953 2.002 1 93.5 100 ALA B N 1
ATOM 3582 C CA . ALA B 1 100 ? 5.191 -9.938 2.895 1 93.5 100 ALA B CA 1
ATOM 3583 C C . ALA B 1 100 ? 5.992 -10.57 4.027 1 93.5 100 ALA B C 1
ATOM 3585 O O . ALA B 1 100 ? 5.465 -11.383 4.789 1 93.5 100 ALA B O 1
ATOM 3586 N N . SER B 1 101 ? 7.227 -10.25 4.121 1 88.94 101 SER B N 1
ATOM 3587 C CA . SER B 1 101 ? 8.117 -10.82 5.121 1 88.94 101 SER B CA 1
ATOM 3588 C C . SER B 1 101 ? 8.211 -9.938 6.355 1 88.94 101 SER B C 1
ATOM 3590 O O . SER B 1 101 ? 8.977 -8.969 6.383 1 88.94 101 SER B O 1
ATOM 3592 N N . GLU B 1 102 ? 7.465 -10.266 7.34 1 79 102 GLU B N 1
ATOM 3593 C CA . GLU B 1 102 ? 7.391 -9.422 8.531 1 79 102 GLU B CA 1
ATOM 3594 C C . GLU B 1 102 ? 7.969 -10.125 9.75 1 79 102 GLU B C 1
ATOM 3596 O O . GLU B 1 102 ? 8.219 -9.5 10.781 1 79 102 GLU B O 1
ATOM 3601 N N . HIS B 1 103 ? 8.289 -11.453 9.609 1 77.5 103 HIS B N 1
ATOM 3602 C CA . HIS B 1 103 ? 8.523 -12.203 10.844 1 77.5 103 HIS B CA 1
ATOM 3603 C C . HIS B 1 103 ? 9.891 -12.867 10.836 1 77.5 103 HIS B C 1
ATOM 3605 O O . HIS B 1 103 ? 10.094 -13.898 11.477 1 77.5 103 HIS B O 1
ATOM 3611 N N . GLY B 1 104 ? 10.773 -12.43 9.969 1 86.88 104 GLY B N 1
ATOM 3612 C CA . GLY B 1 104 ? 12.148 -12.867 10.141 1 86.88 104 GLY B CA 1
ATOM 3613 C C . GLY B 1 104 ? 12.625 -13.781 9.031 1 86.88 104 GLY B C 1
ATOM 3614 O O . GLY B 1 104 ? 11.906 -14.016 8.062 1 86.88 104 GLY B O 1
ATOM 3615 N N . ALA B 1 105 ? 13.805 -14.359 9.195 1 91.88 105 ALA B N 1
ATOM 3616 C CA . ALA B 1 105 ? 14.539 -15.07 8.164 1 91.88 105 ALA B CA 1
ATOM 3617 C C . ALA B 1 105 ? 13.898 -16.422 7.871 1 91.88 105 ALA B C 1
ATOM 3619 O O . ALA B 1 105 ? 13.781 -16.828 6.711 1 91.88 105 ALA B O 1
ATOM 3620 N N . GLU B 1 106 ? 13.5 -17.109 8.891 1 92.44 106 GLU B N 1
ATOM 3621 C CA . GLU B 1 106 ? 12.922 -18.438 8.711 1 92.44 106 GLU B CA 1
ATOM 3622 C C . GLU B 1 106 ? 11.641 -18.375 7.879 1 92.44 106 GLU B C 1
ATOM 3624 O O . GLU B 1 106 ? 11.453 -19.156 6.953 1 92.44 106 GLU B O 1
ATOM 3629 N N . GLU B 1 107 ? 10.859 -17.422 8.18 1 92.62 107 GLU B N 1
ATOM 3630 C CA . GLU B 1 107 ? 9.617 -17.234 7.441 1 92.62 107 GLU B CA 1
ATOM 3631 C C . GLU B 1 107 ? 9.891 -16.875 5.984 1 92.62 107 GLU B C 1
ATOM 3633 O O . GLU B 1 107 ? 9.266 -17.438 5.078 1 92.62 107 GLU B O 1
ATOM 3638 N N . GLU B 1 108 ? 10.789 -15.992 5.773 1 94.62 108 GLU B N 1
ATOM 3639 C CA . GLU B 1 108 ? 11.109 -15.57 4.414 1 94.62 108 GLU B CA 1
ATOM 3640 C C . GLU B 1 108 ? 11.656 -16.734 3.592 1 94.62 108 GLU B C 1
ATOM 3642 O O . GLU B 1 108 ? 11.312 -16.891 2.416 1 94.62 108 GLU B O 1
ATOM 3647 N N . GLN B 1 109 ? 12.492 -17.531 4.238 1 93.75 109 GLN B N 1
ATOM 3648 C CA . GLN B 1 109 ? 13.031 -18.703 3.559 1 93.75 109 GLN B CA 1
ATOM 3649 C C . GLN B 1 109 ? 11.914 -19.656 3.148 1 93.75 109 GLN B C 1
ATOM 3651 O O . GLN B 1 109 ? 11.93 -20.203 2.041 1 93.75 109 GLN B O 1
ATOM 3656 N N . GLN B 1 110 ? 10.992 -19.812 4.031 1 91.88 110 GLN B N 1
ATOM 3657 C CA . GLN B 1 110 ? 9.852 -20.672 3.721 1 91.88 110 GLN B CA 1
ATOM 3658 C C . GLN B 1 110 ? 9.07 -20.125 2.523 1 91.88 110 GLN B C 1
ATOM 3660 O O . GLN B 1 110 ? 8.641 -20.891 1.658 1 91.88 110 GLN B O 1
ATOM 3665 N N . TYR B 1 111 ? 8.859 -18.812 2.469 1 94.44 111 TYR B N 1
ATOM 3666 C CA . TYR B 1 111 ? 8.156 -18.203 1.351 1 94.44 111 TYR B CA 1
ATOM 3667 C C . TYR B 1 111 ? 8.891 -18.453 0.038 1 94.44 111 TYR B C 1
ATOM 3669 O O . TYR B 1 111 ? 8.266 -18.812 -0.964 1 94.44 111 TYR B O 1
ATOM 3677 N N . ILE B 1 112 ? 10.203 -18.297 0.06 1 94.31 112 ILE B N 1
ATOM 3678 C CA . ILE B 1 112 ? 10.992 -18.453 -1.154 1 94.31 112 ILE B CA 1
ATOM 3679 C C . ILE B 1 112 ? 10.961 -19.906 -1.608 1 94.31 112 ILE B C 1
ATOM 3681 O O . ILE B 1 112 ? 10.797 -20.188 -2.797 1 94.31 112 ILE B O 1
ATOM 3685 N N . GLU B 1 113 ? 11.078 -20.812 -0.685 1 90.38 113 GLU B N 1
ATOM 3686 C CA . GLU B 1 113 ? 11 -22.234 -1.017 1 90.38 113 GLU B CA 1
ATOM 3687 C C . GLU B 1 113 ? 9.648 -22.594 -1.618 1 90.38 113 GLU B C 1
ATOM 3689 O O . GLU B 1 113 ? 9.57 -23.375 -2.562 1 90.38 113 GLU B O 1
ATOM 3694 N N . GLU B 1 114 ? 8.633 -22.047 -1.047 1 91 114 GLU B N 1
ATOM 3695 C CA . GLU B 1 114 ? 7.293 -22.234 -1.597 1 91 114 GLU B CA 1
ATOM 3696 C C . GLU B 1 114 ? 7.203 -21.719 -3.027 1 91 114 GLU B C 1
ATOM 3698 O O . GLU B 1 114 ? 6.676 -22.391 -3.91 1 91 114 GLU B O 1
ATOM 3703 N N . LEU B 1 115 ? 7.742 -20.547 -3.285 1 93.56 115 LEU B N 1
ATOM 3704 C CA . LEU B 1 115 ? 7.734 -19.938 -4.613 1 93.56 115 LEU B CA 1
ATOM 3705 C C . LEU B 1 115 ? 8.5 -20.797 -5.609 1 93.56 115 LEU B C 1
ATOM 3707 O O . LEU B 1 115 ? 8.039 -21 -6.734 1 93.56 115 LEU B O 1
ATOM 3711 N N . LEU B 1 116 ? 9.602 -21.312 -5.152 1 89.69 116 LEU B N 1
ATOM 3712 C CA . LEU B 1 116 ? 10.422 -22.156 -6.008 1 89.69 116 LEU B CA 1
ATOM 3713 C C . LEU B 1 116 ? 9.688 -23.453 -6.352 1 89.69 116 LEU B C 1
ATOM 3715 O O . LEU B 1 116 ? 9.812 -23.969 -7.465 1 89.69 116 LEU B O 1
ATOM 3719 N N . SER B 1 117 ? 8.93 -23.906 -5.414 1 86.69 117 SER B N 1
ATOM 3720 C CA . SER B 1 117 ? 8.172 -25.125 -5.637 1 86.69 117 SER B CA 1
ATOM 3721 C C . SER B 1 117 ? 7.098 -24.938 -6.703 1 86.69 117 SER B C 1
ATOM 3723 O O . SER B 1 117 ? 6.645 -25.891 -7.324 1 86.69 117 SER B O 1
ATOM 3725 N N . TYR B 1 118 ? 6.742 -23.719 -6.902 1 88.38 118 TYR B N 1
ATOM 3726 C CA . TYR B 1 118 ? 5.77 -23.391 -7.941 1 88.38 118 TYR B CA 1
ATOM 3727 C C . TYR B 1 118 ? 6.465 -22.922 -9.211 1 88.38 118 TYR B C 1
ATOM 3729 O O . TYR B 1 118 ? 5.844 -22.297 -10.07 1 88.38 118 TYR B O 1
ATOM 3737 N N . GLN B 1 119 ? 7.773 -23.062 -9.188 1 87.94 119 GLN B N 1
ATOM 3738 C CA . GLN B 1 119 ? 8.602 -22.875 -10.375 1 87.94 119 GLN B CA 1
ATOM 3739 C C . GLN B 1 119 ? 8.57 -21.422 -10.844 1 87.94 119 GLN B C 1
ATOM 3741 O O . GLN B 1 119 ? 8.367 -21.156 -12.031 1 87.94 119 GLN B O 1
ATOM 3746 N N . ILE B 1 120 ? 8.648 -20.516 -9.93 1 92.94 120 ILE B N 1
ATOM 3747 C CA . ILE B 1 120 ? 8.789 -19.125 -10.352 1 92.94 120 ILE B CA 1
ATOM 3748 C C . ILE B 1 120 ? 10.023 -18.969 -11.242 1 92.94 120 ILE B C 1
ATOM 3750 O O . ILE B 1 120 ? 11.008 -19.703 -11.078 1 92.94 120 ILE B O 1
ATOM 3754 N N . GLU B 1 121 ? 9.922 -18.031 -12.148 1 93.69 121 GLU B N 1
ATOM 3755 C CA . GLU B 1 121 ? 11.016 -17.844 -13.102 1 93.69 121 GLU B CA 1
ATOM 3756 C C . GLU B 1 121 ? 11.984 -16.766 -12.609 1 93.69 121 GLU B C 1
ATOM 3758 O O . GLU B 1 121 ? 13.133 -16.719 -13.047 1 93.69 121 GLU B O 1
ATOM 3763 N N . GLY B 1 122 ? 11.562 -15.945 -11.805 1 97.12 122 GLY B N 1
ATOM 3764 C CA . GLY B 1 122 ? 12.352 -14.867 -11.234 1 97.12 122 GLY B CA 1
ATOM 3765 C C . GLY B 1 122 ? 11.82 -14.375 -9.906 1 97.12 122 GLY B C 1
ATOM 3766 O O . GLY B 1 122 ? 10.688 -14.695 -9.523 1 97.12 122 GLY B O 1
ATOM 3767 N N . LEU B 1 123 ? 12.672 -13.656 -9.203 1 98.31 123 LEU B N 1
ATOM 3768 C CA . LEU B 1 123 ? 12.344 -13.172 -7.867 1 98.31 123 LEU B CA 1
ATOM 3769 C C . LEU B 1 123 ? 12.773 -11.719 -7.695 1 98.31 123 LEU B C 1
ATOM 3771 O O . LEU B 1 123 ? 13.867 -11.336 -8.109 1 98.31 123 LEU B O 1
ATOM 3775 N N . ILE B 1 124 ? 11.883 -10.914 -7.219 1 98.75 124 ILE B N 1
ATOM 3776 C CA . ILE B 1 124 ? 12.195 -9.547 -6.797 1 98.75 124 ILE B CA 1
ATOM 3777 C C . ILE B 1 124 ? 12.109 -9.453 -5.277 1 98.75 124 ILE B C 1
ATOM 3779 O O . ILE B 1 124 ? 11.102 -9.82 -4.676 1 98.75 124 ILE B O 1
ATOM 3783 N N . VAL B 1 125 ? 13.156 -8.977 -4.637 1 98.31 125 VAL B N 1
ATOM 3784 C CA . VAL B 1 125 ? 13.203 -8.977 -3.18 1 98.31 125 VAL B CA 1
ATOM 3785 C C . VAL B 1 125 ? 13.492 -7.566 -2.67 1 98.31 125 VAL B C 1
ATOM 3787 O O . VAL B 1 125 ? 14.516 -6.973 -3.02 1 98.31 125 VAL B O 1
ATOM 3790 N N . LEU B 1 126 ? 12.602 -7.082 -1.871 1 97.44 126 LEU B N 1
ATOM 3791 C CA . LEU B 1 126 ? 12.781 -5.785 -1.225 1 97.44 126 LEU B CA 1
ATOM 3792 C C . LEU B 1 126 ? 13.055 -5.953 0.266 1 97.44 126 LEU B C 1
ATOM 3794 O O . LEU B 1 126 ? 13.523 -5.023 0.924 1 97.44 126 LEU B O 1
ATOM 3798 N N . SER B 1 127 ? 12.773 -7.152 0.838 1 94.38 127 SER B N 1
ATOM 3799 C CA . SER B 1 127 ? 12.977 -7.418 2.26 1 94.38 127 SER B CA 1
ATOM 3800 C C . SER B 1 127 ? 14.461 -7.5 2.6 1 94.38 127 SER B C 1
ATOM 3802 O O . SER B 1 127 ? 15.281 -7.84 1.745 1 94.38 127 SER B O 1
ATOM 3804 N N . HIS B 1 128 ? 14.789 -7.27 3.811 1 91 128 HIS B N 1
ATOM 3805 C CA . HIS B 1 128 ? 16.172 -7.215 4.266 1 91 128 HIS B CA 1
ATOM 3806 C C . HIS B 1 128 ? 16.516 -8.422 5.133 1 91 128 HIS B C 1
ATOM 3808 O O . HIS B 1 128 ? 17.531 -8.422 5.836 1 91 128 HIS B O 1
ATOM 3814 N N . THR B 1 129 ? 15.75 -9.375 5.094 1 92.12 129 THR B N 1
ATOM 3815 C CA . THR B 1 129 ? 15.82 -10.453 6.07 1 92.12 129 THR B CA 1
ATOM 3816 C C . THR B 1 129 ? 16.922 -11.445 5.699 1 92.12 129 THR B C 1
ATOM 3818 O O . THR B 1 129 ? 17.812 -11.734 6.512 1 92.12 129 THR B O 1
ATOM 3821 N N . LEU B 1 130 ? 16.938 -11.953 4.465 1 95.06 130 LEU B N 1
ATOM 3822 C CA . LEU B 1 130 ? 17.938 -12.898 4.004 1 95.06 130 LEU B CA 1
ATOM 3823 C C . LEU B 1 130 ? 19.094 -12.18 3.303 1 95.06 130 LEU B C 1
ATOM 3825 O O . LEU B 1 130 ? 18.859 -11.258 2.516 1 95.06 130 LEU B O 1
ATOM 3829 N N . PRO B 1 131 ? 20.344 -12.57 3.588 1 96 131 PRO B N 1
ATOM 3830 C CA . PRO B 1 131 ? 21.469 -11.984 2.861 1 96 131 PRO B CA 1
ATOM 3831 C C . PRO B 1 131 ? 21.469 -12.336 1.376 1 96 131 PRO B C 1
ATOM 3833 O O . PRO B 1 131 ? 20.953 -13.391 0.989 1 96 131 PRO B O 1
ATOM 3836 N N . SER B 1 132 ? 22.047 -11.461 0.585 1 97.06 132 SER B N 1
ATOM 3837 C CA . SER B 1 132 ? 22.062 -11.672 -0.859 1 97.06 132 SER B CA 1
ATOM 3838 C C . SER B 1 132 ? 22.812 -12.945 -1.224 1 97.06 132 SER B C 1
ATOM 3840 O O . SER B 1 132 ? 22.516 -13.578 -2.236 1 97.06 132 SER B O 1
ATOM 3842 N N . GLU B 1 133 ? 23.734 -13.367 -0.424 1 96.12 133 GLU B N 1
ATOM 3843 C CA . GLU B 1 133 ? 24.469 -14.609 -0.665 1 96.12 133 GLU B CA 1
ATOM 3844 C C . GLU B 1 133 ? 23.516 -15.805 -0.687 1 96.12 133 GLU B C 1
ATOM 3846 O O . GLU B 1 133 ? 23.641 -16.672 -1.55 1 96.12 133 GLU B O 1
ATOM 3851 N N . LYS B 1 134 ? 22.625 -15.797 0.294 1 95.94 134 LYS B N 1
ATOM 3852 C CA . LYS B 1 134 ? 21.625 -16.859 0.343 1 95.94 134 LYS B CA 1
ATOM 3853 C C . LYS B 1 134 ? 20.719 -16.812 -0.873 1 95.94 134 LYS B C 1
ATOM 3855 O O . LYS B 1 134 ? 20.391 -17.844 -1.466 1 95.94 134 LYS B O 1
ATOM 3860 N N . LEU B 1 135 ? 20.297 -15.664 -1.268 1 96.38 135 LEU B N 1
ATOM 3861 C CA . LEU B 1 135 ? 19.406 -15.5 -2.412 1 96.38 135 LEU B CA 1
ATOM 3862 C C . LEU B 1 135 ? 20.078 -15.977 -3.695 1 96.38 135 LEU B C 1
ATOM 3864 O O . LEU B 1 135 ? 19.438 -16.578 -4.555 1 96.38 135 LEU B O 1
ATOM 3868 N N . ALA B 1 136 ? 21.375 -15.742 -3.832 1 94.56 136 ALA B N 1
ATOM 3869 C CA . ALA B 1 136 ? 22.141 -16.156 -5.004 1 94.56 136 ALA B CA 1
ATOM 3870 C C . ALA B 1 136 ? 22.219 -17.672 -5.113 1 94.56 136 ALA B C 1
ATOM 3872 O O . ALA B 1 136 ? 22.359 -18.219 -6.211 1 94.56 136 ALA B O 1
ATOM 3873 N N . SER B 1 137 ? 22.062 -18.281 -3.992 1 91.38 137 SER B N 1
ATOM 3874 C CA . SER B 1 137 ? 22.219 -19.734 -3.941 1 91.38 137 SER B CA 1
ATOM 3875 C C . SER B 1 137 ? 21.031 -20.438 -4.574 1 91.38 137 SER B C 1
ATOM 3877 O O . SER B 1 137 ? 21.109 -21.625 -4.922 1 91.38 137 SER B O 1
ATOM 3879 N N . TYR B 1 138 ? 19.922 -19.781 -4.738 1 87.56 138 TYR B N 1
ATOM 3880 C CA . TYR B 1 138 ? 18.719 -20.391 -5.297 1 87.56 138 TYR B CA 1
ATOM 3881 C C . TYR B 1 138 ? 18.844 -20.562 -6.809 1 87.56 138 TYR B C 1
ATOM 3883 O O . TYR B 1 138 ? 18.031 -21.234 -7.438 1 87.56 138 TYR B O 1
ATOM 3891 N N . GLN B 1 139 ? 19.812 -20 -7.457 1 83.69 139 GLN B N 1
ATOM 3892 C CA . GLN B 1 139 ? 20.172 -20.172 -8.859 1 83.69 139 GLN B CA 1
ATOM 3893 C C . GLN B 1 139 ? 19.031 -19.781 -9.781 1 83.69 139 GLN B C 1
ATOM 3895 O O . GLN B 1 139 ? 18.703 -20.5 -10.727 1 83.69 139 GLN B O 1
ATOM 3900 N N . ILE B 1 140 ? 18.219 -18.875 -9.453 1 90.12 140 ILE B N 1
ATOM 3901 C CA . ILE B 1 140 ? 17.234 -18.203 -10.297 1 90.12 140 ILE B CA 1
ATOM 3902 C C . ILE B 1 140 ? 17.562 -16.719 -10.367 1 90.12 140 ILE B C 1
ATOM 3904 O O . ILE B 1 140 ? 18.234 -16.172 -9.484 1 90.12 140 ILE B O 1
ATOM 3908 N N . PRO B 1 141 ? 17.109 -16.078 -11.461 1 96.44 141 PRO B N 1
ATOM 3909 C CA . PRO B 1 141 ? 17.297 -14.633 -11.508 1 96.44 141 PRO B CA 1
ATOM 3910 C C . PRO B 1 141 ? 16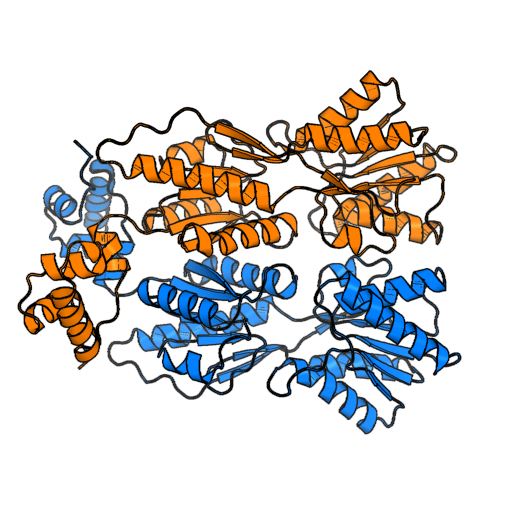.641 -13.906 -10.344 1 96.44 141 PRO B C 1
ATOM 3912 O O . PRO B 1 141 ? 15.453 -14.117 -10.07 1 96.44 141 PRO B O 1
ATOM 3915 N N . VAL B 1 142 ? 17.391 -13.078 -9.609 1 98.06 142 VAL B N 1
ATOM 3916 C CA . VAL B 1 142 ? 16.906 -12.305 -8.469 1 98.06 142 VAL B CA 1
ATOM 3917 C C . VAL B 1 142 ? 17.328 -10.844 -8.633 1 98.06 142 VAL B C 1
ATOM 3919 O O . VAL B 1 142 ? 18.469 -10.547 -8.969 1 98.06 142 VAL B O 1
ATOM 3922 N N . ILE B 1 143 ? 16.391 -9.969 -8.453 1 98.69 143 ILE B N 1
ATOM 3923 C CA . ILE B 1 143 ? 16.703 -8.547 -8.43 1 98.69 143 ILE B CA 1
ATOM 3924 C C . ILE B 1 143 ? 16.391 -7.977 -7.043 1 98.69 143 ILE B C 1
ATOM 3926 O O . ILE B 1 143 ? 15.289 -8.156 -6.52 1 98.69 143 ILE B O 1
ATOM 3930 N N . ALA B 1 144 ? 17.375 -7.371 -6.449 1 98.62 144 ALA B N 1
ATOM 3931 C CA . ALA B 1 144 ? 17.219 -6.676 -5.172 1 98.62 144 ALA B CA 1
ATOM 3932 C C . ALA B 1 144 ? 16.844 -5.211 -5.387 1 98.62 144 ALA B C 1
ATOM 3934 O O . ALA B 1 144 ? 17.344 -4.57 -6.316 1 98.62 144 ALA B O 1
ATOM 3935 N N . ILE B 1 145 ? 16.016 -4.727 -4.523 1 98.44 145 ILE B N 1
ATOM 3936 C CA . ILE B 1 145 ? 15.68 -3.307 -4.496 1 98.44 145 ILE B CA 1
ATOM 3937 C C . ILE B 1 145 ? 15.797 -2.777 -3.068 1 98.44 145 ILE B C 1
ATOM 3939 O O . ILE B 1 145 ? 15.148 -3.283 -2.154 1 98.44 145 ILE B O 1
ATOM 3943 N N . GLU B 1 146 ? 16.641 -1.78 -2.854 1 96.75 146 GLU B N 1
ATOM 3944 C CA . GLU B 1 146 ? 16.812 -1.03 -1.613 1 96.75 146 GLU B CA 1
ATOM 3945 C C . GLU B 1 146 ? 17.25 -1.947 -0.472 1 96.75 146 GLU B C 1
ATOM 3947 O O . GLU B 1 146 ? 16.734 -1.849 0.641 1 96.75 146 GLU B O 1
ATOM 3952 N N . ARG B 1 147 ? 18.094 -2.855 -0.762 1 96.44 147 ARG B N 1
ATOM 3953 C CA . ARG B 1 147 ? 18.688 -3.779 0.203 1 96.44 147 ARG B CA 1
ATOM 3954 C C . ARG B 1 147 ? 20.094 -4.176 -0.21 1 96.44 147 ARG B C 1
ATOM 3956 O O . ARG B 1 147 ? 20.531 -3.877 -1.325 1 96.44 147 ARG B O 1
ATOM 3963 N N . GLU B 1 148 ? 20.75 -4.801 0.766 1 96.94 148 GLU B N 1
ATOM 3964 C CA . GLU B 1 148 ? 22.062 -5.359 0.457 1 96.94 148 GLU B CA 1
ATOM 3965 C C . GLU B 1 148 ? 21.984 -6.344 -0.708 1 96.94 148 GLU B C 1
ATOM 3967 O O . GLU B 1 148 ? 21.078 -7.18 -0.76 1 96.94 148 GLU B O 1
ATOM 3972 N N . ALA B 1 149 ? 22.906 -6.168 -1.725 1 98.12 149 ALA B N 1
ATOM 3973 C CA . ALA B 1 149 ? 22.781 -6.965 -2.945 1 98.12 149 ALA B CA 1
ATOM 3974 C C . ALA B 1 149 ? 24.156 -7.371 -3.471 1 98.12 149 ALA B C 1
ATOM 3976 O O . ALA B 1 149 ? 24.359 -7.473 -4.684 1 98.12 149 ALA B O 1
ATOM 3977 N N . GLU B 1 150 ? 25.062 -7.613 -2.641 1 97 150 GLU B N 1
ATOM 3978 C CA . GLU B 1 150 ? 26.438 -7.91 -3.029 1 97 150 GLU B CA 1
ATOM 3979 C C . GLU B 1 150 ? 26.5 -9.086 -4.004 1 97 150 GLU B C 1
ATOM 3981 O O . GLU B 1 150 ? 27.328 -9.102 -4.918 1 97 150 GLU B O 1
ATOM 3986 N N . TYR B 1 151 ? 25.625 -10.062 -3.916 1 96.81 151 TYR B N 1
ATOM 3987 C CA . TYR B 1 151 ? 25.75 -11.305 -4.664 1 96.81 151 TYR B CA 1
ATOM 3988 C C . TYR B 1 151 ? 24.625 -11.461 -5.672 1 96.81 151 TYR B C 1
ATOM 3990 O O . TYR B 1 151 ? 24.5 -12.5 -6.316 1 96.81 151 TYR B O 1
ATOM 3998 N N . ILE B 1 152 ? 23.781 -10.438 -5.77 1 97.44 152 ILE B N 1
ATOM 3999 C CA . ILE B 1 152 ? 22.703 -10.477 -6.742 1 97.44 152 ILE B CA 1
ATOM 4000 C C . ILE B 1 152 ? 22.547 -9.109 -7.402 1 97.44 152 ILE B C 1
ATOM 4002 O O . ILE B 1 152 ? 23.047 -8.102 -6.879 1 97.44 152 ILE B O 1
ATOM 4006 N N . SER B 1 153 ? 21.891 -9.023 -8.562 1 98.19 153 SER B N 1
ATOM 4007 C CA . SER B 1 153 ? 21.656 -7.758 -9.258 1 98.19 153 SER B CA 1
ATOM 4008 C C . SER B 1 153 ? 20.688 -6.871 -8.5 1 98.19 153 SER B C 1
ATOM 4010 O O . SER B 1 153 ? 19.891 -7.363 -7.695 1 98.19 153 SER B O 1
ATOM 4012 N N . SER B 1 154 ? 20.828 -5.609 -8.695 1 98.75 154 SER B N 1
ATOM 4013 C CA . SER B 1 154 ? 19.953 -4.676 -7.984 1 98.75 154 SER B CA 1
ATOM 4014 C C . SER B 1 154 ? 19.656 -3.443 -8.828 1 98.75 154 SER B C 1
ATOM 4016 O O . SER B 1 154 ? 20.422 -3.111 -9.742 1 98.75 154 SER B O 1
ATOM 4018 N N . VAL B 1 155 ? 18.531 -2.867 -8.664 1 98.81 155 VAL B N 1
ATOM 4019 C CA . VAL B 1 155 ? 18.141 -1.562 -9.18 1 98.81 155 VAL B CA 1
ATOM 4020 C C . VAL B 1 155 ? 17.672 -0.67 -8.039 1 98.81 155 VAL B C 1
ATOM 4022 O O . VAL B 1 155 ? 16.672 -0.979 -7.371 1 98.81 155 VAL B O 1
ATOM 4025 N N . ASN B 1 156 ? 18.375 0.409 -7.793 1 98.56 156 ASN B N 1
ATOM 4026 C CA . ASN B 1 156 ? 18.062 1.271 -6.652 1 98.56 156 ASN B CA 1
ATOM 4027 C C . ASN B 1 156 ? 18.031 2.742 -7.055 1 98.56 156 ASN B C 1
ATOM 4029 O O . ASN B 1 156 ? 18.5 3.105 -8.141 1 98.56 156 ASN B O 1
ATOM 4033 N N . THR B 1 157 ? 17.422 3.523 -6.238 1 98.56 157 THR B N 1
ATOM 4034 C CA . THR B 1 157 ? 17.578 4.969 -6.34 1 98.56 157 THR B CA 1
ATOM 4035 C C . THR B 1 157 ? 19.031 5.371 -6.078 1 98.56 157 THR B C 1
ATOM 4037 O O . THR B 1 157 ? 19.688 4.793 -5.219 1 98.56 157 THR B O 1
ATOM 4040 N N . ASP B 1 158 ? 19.531 6.328 -6.809 1 98.69 158 ASP B N 1
ATOM 4041 C CA . ASP B 1 158 ? 20.812 6.953 -6.484 1 98.69 158 ASP B CA 1
ATOM 4042 C C . ASP B 1 158 ? 20.703 7.828 -5.238 1 98.69 158 ASP B C 1
ATOM 4044 O O . ASP B 1 158 ? 20.547 9.047 -5.344 1 98.69 158 ASP B O 1
ATOM 4048 N N . ASN B 1 159 ? 20.766 7.172 -4.121 1 98.75 159 ASN B N 1
ATOM 4049 C CA . ASN B 1 159 ? 20.594 7.844 -2.84 1 98.75 159 ASN B CA 1
ATOM 4050 C C . ASN B 1 159 ? 21.625 8.945 -2.633 1 98.75 159 ASN B C 1
ATOM 4052 O O . ASN B 1 159 ? 21.328 9.977 -2.029 1 98.75 159 ASN B O 1
ATOM 4056 N N . TYR B 1 160 ? 22.812 8.688 -3.09 1 98.75 160 TYR B N 1
ATOM 4057 C CA . TYR B 1 160 ? 23.859 9.695 -2.973 1 98.75 160 TYR B CA 1
ATOM 4058 C C . TYR B 1 160 ? 23.484 10.969 -3.719 1 98.75 160 TYR B C 1
ATOM 4060 O O . TYR B 1 160 ? 23.516 12.062 -3.148 1 98.75 160 TYR B O 1
ATOM 4068 N N . MET B 1 161 ? 23.078 10.773 -4.953 1 98.75 161 MET B N 1
ATOM 4069 C CA . MET B 1 161 ? 22.672 11.922 -5.762 1 98.75 161 MET B CA 1
ATOM 4070 C C . MET B 1 161 ? 21.484 12.641 -5.137 1 98.75 161 MET B C 1
ATOM 4072 O O . MET B 1 161 ? 21.422 13.875 -5.145 1 98.75 161 MET B O 1
ATOM 4076 N N . GLY B 1 162 ? 20.5 11.859 -4.637 1 98.81 162 GLY B N 1
ATOM 4077 C CA . GLY B 1 162 ? 19.359 12.469 -3.979 1 98.81 162 GLY B CA 1
ATOM 4078 C C . GLY B 1 162 ? 19.75 13.336 -2.793 1 98.81 162 GLY B C 1
ATOM 4079 O O . GLY B 1 162 ? 19.25 14.453 -2.652 1 98.81 162 GLY B O 1
ATOM 4080 N N . ALA B 1 163 ? 20.609 12.797 -1.966 1 98.81 163 ALA B N 1
ATOM 4081 C CA . ALA B 1 163 ? 21.047 13.547 -0.789 1 98.81 163 ALA B CA 1
ATOM 4082 C C . ALA B 1 163 ? 21.891 14.75 -1.186 1 98.81 163 ALA B C 1
ATOM 4084 O O . ALA B 1 163 ? 21.828 15.805 -0.543 1 98.81 163 ALA B O 1
ATOM 4085 N N . LEU B 1 164 ? 22.672 14.586 -2.217 1 98.81 164 LEU B N 1
ATOM 4086 C CA . LEU B 1 164 ? 23.438 15.711 -2.752 1 98.81 164 LEU B CA 1
ATOM 4087 C C . LEU B 1 164 ? 22.516 16.844 -3.178 1 98.81 164 LEU B C 1
ATOM 4089 O O . LEU B 1 164 ? 22.766 18.016 -2.881 1 98.81 164 LEU B O 1
ATOM 4093 N N . GLN B 1 165 ? 21.438 16.516 -3.863 1 98.81 165 GLN B N 1
ATOM 4094 C CA . GLN B 1 165 ? 20.453 17.5 -4.312 1 98.81 165 GLN B CA 1
ATOM 4095 C C . GLN B 1 165 ? 19.812 1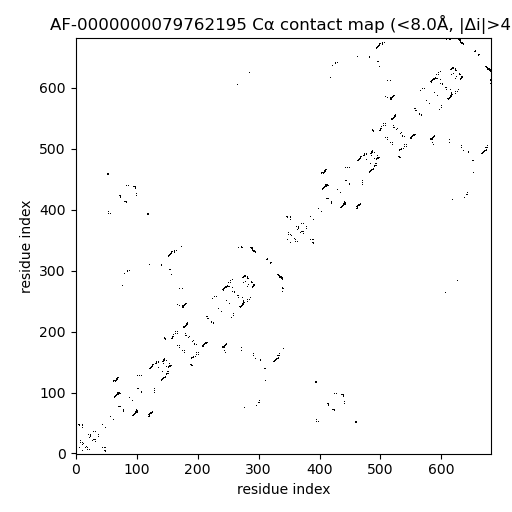8.219 -3.125 1 98.81 165 GLN B C 1
ATOM 4097 O O . GLN B 1 165 ? 19.734 19.453 -3.109 1 98.81 165 GLN B O 1
ATOM 4102 N N . ALA B 1 166 ? 19.406 17.438 -2.129 1 98.88 166 ALA B N 1
ATOM 4103 C CA . ALA B 1 166 ? 18.75 17.984 -0.951 1 98.88 166 ALA B CA 1
ATOM 4104 C C . ALA B 1 166 ? 19.688 18.922 -0.192 1 98.88 166 ALA B C 1
ATOM 4106 O O . ALA B 1 166 ? 19.312 20.047 0.151 1 98.88 166 ALA B O 1
ATOM 4107 N N . THR B 1 167 ? 20.891 18.469 0.026 1 98.88 167 THR B N 1
ATOM 4108 C CA . THR B 1 167 ? 21.875 19.219 0.79 1 98.88 167 THR B CA 1
ATOM 4109 C C . THR B 1 167 ? 22.297 20.484 0.046 1 98.88 167 THR B C 1
ATOM 4111 O O . THR B 1 167 ? 22.375 21.562 0.644 1 98.88 167 THR B O 1
ATOM 4114 N N . SER B 1 168 ? 22.5 20.375 -1.222 1 98.75 168 SER B N 1
ATOM 4115 C CA . SER B 1 168 ? 22.875 21.531 -2.043 1 98.75 168 SER B CA 1
ATOM 4116 C C . SER B 1 168 ? 21.797 22.594 -2.029 1 98.75 168 SER B C 1
ATOM 4118 O O . SER B 1 168 ? 22.109 23.797 -2.012 1 98.75 168 SER B O 1
ATOM 4120 N N . LEU B 1 169 ? 20.562 22.156 -2.096 1 98.81 169 LEU B N 1
ATOM 4121 C CA . LEU B 1 169 ? 19.453 23.109 -2.027 1 98.81 169 LEU B CA 1
ATOM 4122 C C . LEU B 1 169 ? 19.5 23.906 -0.734 1 98.81 169 LEU B C 1
ATOM 4124 O O . LEU B 1 169 ? 19.359 25.141 -0.752 1 98.81 169 LEU B O 1
ATOM 4128 N N . LEU B 1 170 ? 19.703 23.219 0.395 1 98.75 170 LEU B N 1
ATOM 4129 C CA . LEU B 1 170 ? 19.734 23.875 1.701 1 98.75 170 LEU B CA 1
ATOM 4130 C C . LEU B 1 170 ? 20.922 24.828 1.807 1 98.75 170 LEU B C 1
ATOM 4132 O O . LEU B 1 170 ? 20.812 25.875 2.441 1 98.75 170 LEU B O 1
ATOM 4136 N N . ILE B 1 171 ? 22.062 24.5 1.199 1 98.62 171 ILE B N 1
ATOM 4137 C CA . ILE B 1 171 ? 23.234 25.359 1.164 1 98.62 171 ILE B CA 1
ATOM 4138 C C . ILE B 1 171 ? 22.938 26.609 0.325 1 98.62 171 ILE B C 1
ATOM 4140 O O . ILE B 1 171 ? 23.234 27.734 0.743 1 98.62 171 ILE B O 1
ATOM 4144 N N . ARG B 1 172 ? 22.328 26.375 -0.836 1 98.19 172 ARG B N 1
ATOM 4145 C CA . ARG B 1 172 ? 21.984 27.484 -1.73 1 98.19 172 ARG B CA 1
ATOM 4146 C C . ARG B 1 172 ? 21.016 28.453 -1.059 1 98.19 172 ARG B C 1
ATOM 4148 O O . ARG B 1 172 ? 21.078 29.656 -1.282 1 98.19 172 ARG B O 1
ATOM 4155 N N . ASP B 1 173 ? 20.141 27.875 -0.194 1 98.06 173 ASP B N 1
ATOM 4156 C CA . ASP B 1 173 ? 19.141 28.688 0.505 1 98.06 173 ASP B CA 1
ATOM 4157 C C . ASP B 1 173 ? 19.75 29.359 1.73 1 98.06 173 ASP B C 1
ATOM 4159 O O . ASP B 1 173 ? 19.031 29.969 2.527 1 98.06 173 ASP B O 1
ATOM 4163 N N . LYS B 1 174 ? 21.031 29.266 1.935 1 97.44 174 LYS B N 1
ATOM 4164 C CA . LYS B 1 174 ? 21.828 29.969 2.926 1 97.44 174 LYS B CA 1
ATOM 4165 C C . LYS B 1 174 ? 21.391 29.609 4.344 1 97.44 174 LYS B C 1
ATOM 4167 O O . LYS B 1 174 ? 21.266 30.484 5.199 1 97.44 174 LYS B O 1
ATOM 4172 N N . CYS B 1 175 ? 21.109 28.312 4.602 1 98 175 CYS B N 1
ATOM 4173 C CA . CYS B 1 175 ? 20.922 27.844 5.969 1 98 175 CYS B CA 1
ATOM 4174 C C . CYS B 1 175 ? 22.234 27.922 6.75 1 98 175 CYS B C 1
ATOM 4176 O O . CYS B 1 175 ? 23.297 27.641 6.215 1 98 175 CYS B O 1
ATOM 4178 N N . ASP B 1 176 ? 22.141 28.391 8.016 1 97.5 176 ASP B N 1
ATOM 4179 C CA . ASP B 1 176 ? 23.312 28.547 8.867 1 97.5 176 ASP B CA 1
ATOM 4180 C C . ASP B 1 176 ? 23.844 27.188 9.328 1 97.5 176 ASP B C 1
ATOM 4182 O O . ASP B 1 176 ? 25.047 27.031 9.555 1 97.5 176 ASP B O 1
ATOM 4186 N N . MET B 1 177 ? 22.953 26.312 9.562 1 98.25 177 MET B N 1
ATOM 4187 C CA . MET B 1 177 ? 23.219 24.969 10.086 1 98.25 177 MET B CA 1
ATOM 4188 C C . MET B 1 177 ? 22.406 23.922 9.344 1 98.25 177 MET B C 1
ATOM 4190 O O . MET B 1 177 ? 21.203 24.094 9.148 1 98.25 177 MET B O 1
ATOM 4194 N N . LEU B 1 178 ? 23.094 22.875 8.859 1 98.81 178 LEU B N 1
ATOM 4195 C CA . LEU B 1 178 ? 22.391 21.766 8.227 1 98.81 178 LEU B CA 1
ATOM 4196 C C . LEU B 1 178 ? 22.359 20.562 9.148 1 98.81 178 LEU B C 1
ATOM 4198 O O . LEU B 1 178 ? 23.344 20.234 9.805 1 98.81 178 LEU B O 1
ATOM 4202 N N . ILE B 1 179 ? 21.203 19.922 9.266 1 98.94 179 ILE B N 1
ATOM 4203 C CA . ILE B 1 179 ? 21.031 18.766 10.141 1 98.94 179 ILE B CA 1
ATOM 4204 C C . ILE B 1 179 ? 20.391 17.625 9.359 1 98.94 179 ILE B C 1
ATOM 4206 O O . ILE B 1 179 ? 19.375 17.812 8.688 1 98.94 179 ILE B O 1
ATOM 4210 N N . HIS B 1 180 ? 21 16.5 9.359 1 98.88 180 HIS B N 1
ATOM 4211 C CA . HIS B 1 180 ? 20.406 15.273 8.812 1 98.88 180 HIS B CA 1
ATOM 4212 C C . HIS B 1 180 ? 19.891 14.367 9.922 1 98.88 180 HIS B C 1
ATOM 4214 O O . HIS B 1 180 ? 20.594 14.078 10.883 1 98.88 180 HIS B O 1
ATOM 4220 N N . ILE B 1 181 ? 18.625 14.047 9.82 1 98.88 181 ILE B N 1
ATOM 4221 C CA . ILE B 1 181 ? 17.969 13.172 10.789 1 98.88 181 ILE B CA 1
ATOM 4222 C C . ILE B 1 181 ? 17.609 11.844 10.133 1 98.88 181 ILE B C 1
ATOM 4224 O O . ILE B 1 181 ? 16.891 11.812 9.125 1 98.88 181 ILE B O 1
ATOM 4228 N N . ASN B 1 182 ? 18.094 10.734 10.664 1 98.38 182 ASN B N 1
ATOM 4229 C CA . ASN B 1 182 ? 17.938 9.406 10.078 1 98.38 182 ASN B CA 1
ATOM 4230 C C . ASN B 1 182 ? 18.016 8.312 11.133 1 98.38 182 ASN B C 1
ATOM 4232 O O . ASN B 1 182 ? 18.203 8.602 12.32 1 98.38 182 ASN B O 1
ATOM 4236 N N . VAL B 1 183 ? 17.75 7.117 10.719 1 97.31 183 VAL B N 1
ATOM 4237 C CA . VAL B 1 183 ? 18.062 5.941 11.523 1 97.31 183 VAL B CA 1
ATOM 4238 C C . VAL B 1 183 ? 19.516 5.547 11.328 1 97.31 183 VAL B C 1
ATOM 4240 O O . VAL B 1 183 ? 20.203 6.078 10.445 1 97.31 183 VAL B O 1
ATOM 4243 N N . ASN B 1 184 ? 20 4.641 12.211 1 96.44 184 ASN B N 1
ATOM 4244 C CA . ASN B 1 184 ? 21.328 4.09 12.016 1 96.44 184 ASN B CA 1
ATOM 4245 C C . ASN B 1 184 ? 21.344 3.057 10.898 1 96.44 184 ASN B C 1
ATOM 4247 O O . ASN B 1 184 ? 21.219 1.857 11.148 1 96.44 184 ASN B O 1
ATOM 4251 N N . VAL B 1 185 ? 21.609 3.451 9.703 1 95.75 185 VAL B N 1
ATOM 4252 C CA . VAL B 1 185 ? 21.516 2.617 8.508 1 95.75 185 VAL B CA 1
ATOM 4253 C C . VAL B 1 185 ? 22.812 1.832 8.328 1 95.75 185 VAL B C 1
ATOM 4255 O O . VAL B 1 185 ? 23.906 2.402 8.391 1 95.75 185 VAL B O 1
ATOM 4258 N N . ASP B 1 186 ? 22.688 0.582 8.141 1 95.38 186 ASP B N 1
ATOM 4259 C CA . ASP B 1 186 ? 23.844 -0.232 7.812 1 95.38 186 ASP B CA 1
ATOM 4260 C C . ASP B 1 186 ? 24.484 0.217 6.496 1 95.38 186 ASP B C 1
ATOM 4262 O O . ASP B 1 186 ? 23.781 0.53 5.539 1 95.38 186 ASP B O 1
ATOM 4266 N N . LYS B 1 187 ? 25.781 0.185 6.406 1 96.44 187 LYS B N 1
ATOM 4267 C CA . LYS B 1 187 ? 26.531 0.686 5.258 1 96.44 187 LYS B CA 1
ATOM 4268 C C . LYS B 1 187 ? 26.203 -0.114 3.998 1 96.44 187 LYS B C 1
ATOM 4270 O O . LYS B 1 187 ? 26.359 0.383 2.883 1 96.44 187 LYS B O 1
ATOM 4275 N N . SER B 1 188 ? 25.781 -1.36 4.199 1 95.81 188 SER B N 1
ATOM 4276 C CA . SER B 1 188 ? 25.5 -2.229 3.057 1 95.81 188 SER B CA 1
ATOM 4277 C C . SER B 1 188 ? 24.172 -1.896 2.412 1 95.81 188 SER B C 1
ATOM 4279 O O . SER B 1 188 ? 23.875 -2.361 1.311 1 95.81 188 SER B O 1
ATOM 4281 N N . ILE B 1 189 ? 23.406 -1.023 3.057 1 95.94 189 ILE B N 1
ATOM 4282 C CA . ILE B 1 189 ? 22.078 -0.65 2.568 1 95.94 189 ILE B CA 1
ATOM 4283 C C . ILE B 1 189 ? 22.188 0.614 1.718 1 95.94 189 ILE B C 1
ATOM 4285 O O . ILE B 1 189 ? 22.812 1.595 2.125 1 95.94 189 ILE B O 1
ATOM 4289 N N . PRO B 1 190 ? 21.547 0.62 0.562 1 97.44 190 PRO B N 1
ATOM 4290 C CA . PRO B 1 190 ? 21.672 1.756 -0.355 1 97.44 190 PRO B CA 1
ATOM 4291 C C . PRO B 1 190 ? 21.328 3.088 0.306 1 97.44 190 PRO B C 1
ATOM 4293 O O . PRO B 1 190 ? 21.938 4.109 0.006 1 97.44 190 PRO B O 1
ATOM 4296 N N . ALA B 1 191 ? 20.469 3.086 1.244 1 97.06 191 ALA B N 1
ATOM 4297 C CA . ALA B 1 191 ? 20 4.316 1.883 1 97.06 191 ALA B CA 1
ATOM 4298 C C . ALA B 1 191 ? 21.125 4.969 2.688 1 97.06 191 ALA B C 1
ATOM 4300 O O . ALA B 1 191 ? 21.047 6.152 3.027 1 97.06 191 ALA B O 1
ATOM 4301 N N . TYR B 1 192 ? 22.141 4.234 3.039 1 98.06 192 TYR B N 1
ATOM 4302 C CA . TYR B 1 192 ? 23.281 4.781 3.758 1 98.06 192 TYR B CA 1
ATOM 4303 C C . TYR B 1 192 ? 23.906 5.945 2.996 1 98.06 192 TYR B C 1
ATOM 4305 O O . TYR B 1 192 ? 24.422 6.883 3.602 1 98.06 192 TYR B O 1
ATOM 4313 N N . ASP B 1 193 ? 23.781 5.914 1.714 1 98.5 193 ASP B N 1
ATOM 4314 C CA . ASP B 1 193 ? 24.391 6.926 0.859 1 98.5 193 ASP B CA 1
ATOM 4315 C C . ASP B 1 193 ? 23.734 8.289 1.061 1 98.5 193 ASP B C 1
ATOM 4317 O O . ASP B 1 193 ? 24.312 9.32 0.686 1 98.5 193 ASP B O 1
ATOM 4321 N N . ARG B 1 194 ? 22.531 8.32 1.609 1 98.75 194 ARG B N 1
ATOM 4322 C CA . ARG B 1 194 ? 21.922 9.602 1.96 1 98.75 194 ARG B CA 1
ATOM 4323 C C . ARG B 1 194 ? 22.719 10.297 3.064 1 98.75 194 ARG B C 1
ATOM 4325 O O . ARG B 1 194 ? 22.938 11.5 3.004 1 98.75 194 ARG B O 1
ATOM 4332 N N . ILE B 1 195 ? 23.094 9.477 4.047 1 98.81 195 ILE B N 1
ATOM 4333 C CA . ILE B 1 195 ? 23.891 9.992 5.164 1 98.81 195 ILE B CA 1
ATOM 4334 C C . ILE B 1 195 ? 25.266 10.414 4.668 1 98.81 195 ILE B C 1
ATOM 4336 O O . ILE B 1 195 ? 25.719 11.523 4.957 1 98.81 195 ILE B O 1
ATOM 4340 N N . ARG B 1 196 ? 25.891 9.547 3.865 1 98.75 196 ARG B N 1
ATOM 4341 C CA . ARG B 1 196 ? 27.234 9.781 3.355 1 98.75 196 ARG B CA 1
ATOM 4342 C C . ARG B 1 196 ? 27.297 11.039 2.502 1 98.75 196 ARG B C 1
ATOM 4344 O O . ARG B 1 196 ? 28.172 11.891 2.693 1 98.75 196 ARG B O 1
ATOM 4351 N N . ALA B 1 197 ? 26.344 11.164 1.59 1 98.88 197 ALA B N 1
ATOM 4352 C CA . ALA B 1 197 ? 26.328 12.305 0.677 1 98.88 197 ALA B CA 1
ATOM 4353 C C . ALA B 1 197 ? 26.078 13.602 1.432 1 98.88 197 ALA B C 1
ATOM 4355 O O . ALA B 1 197 ? 26.641 14.648 1.095 1 98.88 197 ALA B O 1
ATOM 4356 N N . PHE B 1 198 ? 25.188 13.531 2.447 1 98.88 198 PHE B N 1
ATOM 4357 C CA . PHE B 1 198 ? 24.938 14.711 3.262 1 98.88 198 PHE B CA 1
ATOM 4358 C C . PHE B 1 198 ? 26.219 15.195 3.928 1 98.88 198 PHE B C 1
ATOM 4360 O O . PHE B 1 198 ? 26.578 16.375 3.807 1 98.88 198 PHE B O 1
ATOM 4367 N N . GLN B 1 199 ? 26.875 14.289 4.562 1 98.88 199 GLN B N 1
ATOM 4368 C CA . GLN B 1 199 ? 28.094 14.617 5.289 1 98.88 199 GLN B CA 1
ATOM 4369 C C . GLN B 1 199 ? 29.172 15.141 4.344 1 98.88 199 GLN B C 1
ATOM 4371 O O . GLN B 1 199 ? 29.75 16.203 4.586 1 98.88 199 GLN B O 1
ATOM 4376 N N . GLU B 1 200 ? 29.438 14.43 3.316 1 98.88 200 GLU B N 1
ATOM 4377 C CA . GLU B 1 200 ? 30.5 14.781 2.381 1 98.88 200 GLU B CA 1
ATOM 4378 C C . GLU B 1 200 ? 30.234 16.125 1.714 1 98.88 200 GLU B C 1
ATOM 4380 O O . GLU B 1 200 ? 31.156 16.906 1.479 1 98.88 200 GLU B O 1
ATOM 4385 N N . THR B 1 201 ? 28.938 16.375 1.365 1 98.81 201 THR B N 1
ATOM 4386 C CA . THR B 1 201 ? 28.578 17.641 0.736 1 98.81 201 THR B CA 1
ATOM 4387 C C . THR B 1 201 ? 28.797 18.797 1.694 1 98.81 201 THR B C 1
ATOM 4389 O O . THR B 1 201 ? 29.359 19.828 1.308 1 98.81 201 THR B O 1
ATOM 4392 N N . CYS B 1 202 ? 28.391 18.641 2.943 1 98.81 202 CYS B N 1
ATOM 4393 C CA . CYS B 1 202 ? 28.594 19.672 3.939 1 98.81 202 CYS B CA 1
ATOM 4394 C C . CYS B 1 202 ? 30.094 19.969 4.121 1 98.81 202 CYS B C 1
ATOM 4396 O O . CYS B 1 202 ? 30.5 21.125 4.215 1 98.81 202 CYS B O 1
ATOM 4398 N N . GLU B 1 203 ? 30.859 18.906 4.195 1 98.62 203 GLU B N 1
ATOM 4399 C CA . GLU B 1 203 ? 32.312 19.047 4.363 1 98.62 203 GLU B CA 1
ATOM 4400 C C . GLU B 1 203 ? 32.938 19.734 3.154 1 98.62 203 GLU B C 1
ATOM 4402 O O . GLU B 1 203 ? 33.781 20.609 3.307 1 98.62 203 GLU B O 1
ATOM 4407 N N . GLU B 1 204 ? 32.531 19.312 1.968 1 98.25 204 GLU B N 1
ATOM 4408 C CA . GLU B 1 204 ? 33.062 19.891 0.73 1 98.25 204 GLU B CA 1
ATOM 4409 C C . GLU B 1 204 ? 32.781 21.391 0.663 1 98.25 204 GLU B C 1
ATOM 4411 O O . GLU B 1 204 ? 33.656 22.156 0.218 1 98.25 204 GLU B O 1
ATOM 4416 N N . TYR B 1 205 ? 31.656 21.844 1.097 1 97.81 205 TYR B N 1
ATOM 4417 C CA . TYR B 1 205 ? 31.266 23.25 0.998 1 97.81 205 TYR B CA 1
ATOM 4418 C C . TYR B 1 205 ? 31.578 23.984 2.291 1 97.81 205 TYR B C 1
ATOM 4420 O O . TYR B 1 205 ? 31.297 25.188 2.408 1 97.81 205 TYR B O 1
ATOM 4428 N N . HIS B 1 206 ? 32.125 23.328 3.262 1 97.81 206 HIS B N 1
ATOM 4429 C CA . HIS B 1 206 ? 32.531 23.891 4.547 1 97.81 206 HIS B CA 1
ATOM 4430 C C . HIS B 1 206 ? 31.344 24.547 5.262 1 97.81 206 HIS B C 1
ATOM 4432 O O . HIS B 1 206 ? 31.469 25.672 5.75 1 97.81 206 HIS B O 1
ATOM 4438 N N . VAL B 1 207 ? 30.203 23.859 5.285 1 97.88 207 VAL B N 1
ATOM 4439 C CA . VAL B 1 207 ? 29.016 24.328 5.996 1 97.88 207 VAL B CA 1
ATOM 4440 C C . VAL B 1 207 ? 28.875 23.578 7.316 1 97.88 207 VAL B C 1
ATOM 4442 O O . VAL B 1 207 ? 29.094 22.359 7.379 1 97.88 207 VAL B O 1
ATOM 4445 N N . PRO B 1 208 ? 28.578 24.344 8.453 1 98.38 208 PRO B N 1
ATOM 4446 C CA . PRO B 1 208 ? 28.312 23.641 9.711 1 98.38 208 PRO B CA 1
ATOM 4447 C C . PRO B 1 208 ? 27.172 22.625 9.594 1 98.38 208 PRO B C 1
ATOM 4449 O O . PRO B 1 208 ? 26.172 22.891 8.914 1 98.38 208 PRO B O 1
ATOM 4452 N N . TYR B 1 209 ? 27.391 21.422 10.172 1 98.69 209 TYR B N 1
ATOM 4453 C CA . TYR B 1 209 ? 26.344 20.406 10.062 1 98.69 209 TYR B CA 1
ATOM 4454 C C . TYR B 1 209 ? 26.328 19.516 11.297 1 98.69 209 TYR B C 1
ATOM 4456 O O . TYR B 1 209 ? 27.25 19.531 12.109 1 98.69 209 TYR B O 1
ATOM 4464 N N . ASP B 1 210 ? 25.219 18.891 11.516 1 98.62 210 ASP B N 1
ATOM 4465 C CA . ASP B 1 210 ? 25 17.859 12.531 1 98.62 210 ASP B CA 1
ATOM 4466 C C . ASP B 1 210 ? 24.25 16.656 11.961 1 98.62 210 ASP B C 1
ATOM 4468 O O . ASP B 1 210 ? 23.5 16.812 10.984 1 98.62 210 ASP B O 1
ATOM 4472 N N . ILE B 1 211 ? 24.562 15.492 12.453 1 98.69 211 ILE B N 1
ATOM 4473 C CA . ILE B 1 211 ? 23.875 14.273 12.047 1 98.69 211 ILE B CA 1
ATOM 4474 C C . ILE B 1 211 ? 23.312 13.562 13.273 1 98.69 211 ILE B C 1
ATOM 4476 O O . ILE B 1 211 ? 24.031 13.352 14.25 1 98.69 211 ILE B O 1
ATOM 4480 N N . ASP B 1 212 ? 22.016 13.375 13.266 1 98.75 212 ASP B N 1
ATOM 4481 C CA . ASP B 1 212 ? 21.359 12.609 14.312 1 98.75 212 ASP B CA 1
ATOM 4482 C C . ASP B 1 212 ? 20.797 11.297 13.766 1 98.75 212 ASP B C 1
ATOM 4484 O O . ASP B 1 212 ? 19.828 11.297 13.008 1 98.75 212 ASP B O 1
ATOM 4488 N N . LEU B 1 213 ? 21.391 10.164 14.156 1 98.38 213 LEU B N 1
ATOM 4489 C CA . LEU B 1 213 ? 21 8.852 13.656 1 98.38 213 LEU B CA 1
ATOM 4490 C C . LEU B 1 213 ? 20.266 8.055 14.727 1 98.38 213 LEU B C 1
ATOM 4492 O O . LEU B 1 213 ? 20.312 6.824 14.727 1 98.38 213 LEU B O 1
ATOM 4496 N N . SER B 1 214 ? 19.594 8.773 15.633 1 97.69 214 SER B N 1
ATOM 4497 C CA . SER B 1 214 ? 19.062 8.102 16.812 1 97.69 214 SER B CA 1
ATOM 4498 C C . SER B 1 214 ? 17.594 7.727 16.609 1 97.69 214 SER B C 1
ATOM 4500 O O . SER B 1 214 ? 16.953 7.191 17.516 1 97.69 214 SER B O 1
ATOM 4502 N N . VAL B 1 215 ? 17.047 8.047 15.422 1 97.19 215 VAL B N 1
ATOM 4503 C CA . VAL B 1 215 ? 15.648 7.707 15.203 1 97.19 215 VAL B CA 1
ATOM 4504 C C . VAL B 1 215 ? 15.461 6.195 15.328 1 97.19 215 VAL B C 1
ATOM 4506 O O . VAL B 1 215 ? 16.188 5.422 14.711 1 97.19 215 VAL B O 1
ATOM 4509 N N . GLU B 1 216 ? 14.523 5.82 16.172 1 94.19 216 GLU B N 1
ATOM 4510 C CA . GLU B 1 216 ? 14.195 4.414 16.375 1 94.19 216 GLU B CA 1
ATOM 4511 C C . GLU B 1 216 ? 12.758 4.246 16.859 1 94.19 216 GLU B C 1
ATOM 4513 O O . GLU B 1 216 ? 12.156 5.188 17.375 1 94.19 216 GLU B O 1
ATOM 4518 N N . GLY B 1 217 ? 12.242 3.137 16.594 1 91 217 GLY B N 1
ATOM 4519 C CA . GLY B 1 217 ? 10.891 2.826 17.047 1 91 217 GLY B CA 1
ATOM 4520 C C . GLY B 1 217 ? 10.164 1.865 16.125 1 91 217 GLY B C 1
ATOM 4521 O O . GLY B 1 217 ? 10.531 1.718 14.961 1 91 217 GLY B O 1
ATOM 4522 N N . ASN B 1 218 ? 9.141 1.251 16.688 1 83.19 218 ASN B N 1
ATOM 4523 C CA . ASN B 1 218 ? 8.383 0.25 15.93 1 83.19 218 ASN B CA 1
ATOM 4524 C C . ASN B 1 218 ? 6.977 0.743 15.594 1 83.19 218 ASN B C 1
ATOM 4526 O O . ASN B 1 218 ? 6.176 0.004 15.023 1 83.19 218 ASN B O 1
ATOM 4530 N N . SER B 1 219 ? 6.695 1.871 16.031 1 84.56 219 SER B N 1
ATOM 4531 C CA . SER B 1 219 ? 5.395 2.475 15.781 1 84.56 219 SER B CA 1
ATOM 4532 C C . SER B 1 219 ? 5.523 3.963 15.477 1 84.56 219 SER B C 1
ATOM 4534 O O . SER B 1 219 ? 6.559 4.57 15.766 1 84.56 219 SER B O 1
ATOM 4536 N N . TYR B 1 220 ? 4.543 4.445 14.852 1 85.75 220 TYR B N 1
ATOM 4537 C CA . TYR B 1 220 ? 4.52 5.871 14.547 1 85.75 220 TYR B CA 1
ATOM 4538 C C . TYR B 1 220 ? 4.719 6.703 15.812 1 85.75 220 TYR B C 1
ATOM 4540 O O . TYR B 1 220 ? 5.508 7.652 15.82 1 85.75 220 TYR B O 1
ATOM 4548 N N . HIS B 1 221 ? 3.996 6.289 16.891 1 88.38 221 HIS B N 1
ATOM 4549 C CA . HIS B 1 221 ? 4.043 7.059 18.125 1 88.38 221 HIS B CA 1
ATOM 4550 C C . HIS B 1 221 ? 5.438 7.02 18.75 1 88.38 221 HIS B C 1
ATOM 4552 O O . HIS B 1 221 ? 5.926 8.039 19.25 1 88.38 221 HIS B O 1
ATOM 4558 N N . GLU B 1 222 ? 6.055 5.902 18.703 1 93.25 222 GLU B N 1
ATOM 4559 C CA . GLU B 1 222 ? 7.414 5.777 19.219 1 93.25 222 GLU B CA 1
ATOM 4560 C C . GLU B 1 222 ? 8.391 6.645 18.422 1 93.25 222 GLU B C 1
ATOM 4562 O O . GLU B 1 222 ? 9.219 7.348 19 1 93.25 222 GLU B O 1
ATOM 4567 N N . ILE B 1 223 ? 8.234 6.617 17.156 1 95.12 223 ILE B N 1
ATOM 4568 C CA . ILE B 1 223 ? 9.117 7.379 16.281 1 95.12 223 ILE B CA 1
ATOM 4569 C C . ILE B 1 223 ? 8.883 8.875 16.484 1 95.12 223 ILE B C 1
ATOM 4571 O O . ILE B 1 223 ? 9.828 9.656 16.562 1 95.12 223 ILE B O 1
ATOM 4575 N N . LEU B 1 224 ? 7.637 9.219 16.625 1 94.75 224 LEU B N 1
ATOM 4576 C CA . LEU B 1 224 ? 7.297 10.617 16.844 1 94.75 224 LEU B CA 1
ATOM 4577 C C . LEU B 1 224 ? 7.926 11.133 18.141 1 94.75 224 LEU B C 1
ATOM 4579 O O . LEU B 1 224 ? 8.406 12.273 18.188 1 94.75 224 LEU B O 1
ATOM 4583 N N . ASN B 1 225 ? 7.898 10.32 19.141 1 96.38 225 ASN B N 1
ATOM 4584 C CA . ASN B 1 225 ? 8.5 10.719 20.406 1 96.38 225 ASN B CA 1
ATOM 4585 C C . ASN B 1 225 ? 9.992 10.984 20.266 1 96.38 225 ASN B C 1
ATOM 4587 O O . ASN B 1 225 ? 10.516 11.953 20.828 1 96.38 225 ASN B O 1
ATOM 4591 N N . VAL B 1 226 ? 10.625 10.156 19.516 1 98.19 226 VAL B N 1
ATOM 4592 C CA . VAL B 1 226 ? 12.055 10.328 19.297 1 98.19 226 VAL B CA 1
ATOM 4593 C C . VAL B 1 226 ? 12.312 11.594 18.484 1 98.19 226 VAL B C 1
ATOM 4595 O O . VAL B 1 226 ? 13.203 12.383 18.797 1 98.19 226 VAL B O 1
ATOM 4598 N N . ILE B 1 227 ? 11.539 11.812 17.453 1 98.12 227 ILE B N 1
ATOM 4599 C CA . ILE B 1 227 ? 11.688 12.992 16.594 1 98.12 227 ILE B CA 1
ATOM 4600 C C . ILE B 1 227 ? 11.406 14.258 17.406 1 98.12 227 ILE B C 1
ATOM 4602 O O . ILE B 1 227 ? 12.055 15.281 17.219 1 98.12 227 ILE B O 1
ATOM 4606 N N . ARG B 1 228 ? 10.492 14.164 18.328 1 97.75 228 ARG B N 1
ATOM 4607 C CA . ARG B 1 228 ? 10.203 15.281 19.219 1 97.75 228 ARG B CA 1
ATOM 4608 C C . ARG B 1 228 ? 11.414 15.625 20.078 1 97.75 228 ARG B C 1
ATOM 4610 O O . ARG B 1 228 ? 11.742 16.797 20.266 1 97.75 228 ARG B O 1
ATOM 4617 N N . GLU B 1 229 ? 12.031 14.609 20.594 1 98.44 229 GLU B N 1
ATOM 4618 C CA . GLU B 1 229 ? 13.234 14.82 21.375 1 98.44 229 GLU B CA 1
ATOM 4619 C C . GLU B 1 229 ? 14.328 15.484 20.547 1 98.44 229 GLU B C 1
ATOM 4621 O O . GLU B 1 229 ? 15 16.406 21.016 1 98.44 229 GLU B O 1
ATOM 4626 N N . ILE B 1 230 ? 14.492 15.023 19.344 1 98.75 230 ILE B N 1
ATOM 4627 C CA . ILE B 1 230 ? 15.484 15.586 18.422 1 98.75 230 ILE B CA 1
ATOM 4628 C C . ILE B 1 230 ? 15.148 17.047 18.141 1 98.75 230 ILE B C 1
ATOM 4630 O O . ILE B 1 230 ? 16.031 17.906 18.172 1 98.75 230 ILE B O 1
ATOM 4634 N N . PHE B 1 231 ? 13.891 17.297 17.859 1 98.5 231 PHE B N 1
ATOM 4635 C CA . PHE B 1 231 ? 13.406 18.656 17.609 1 98.5 231 PHE B CA 1
ATOM 4636 C C . PHE B 1 231 ? 13.75 19.578 18.75 1 98.5 231 PHE B C 1
ATOM 4638 O O . PHE B 1 231 ? 14.297 20.672 18.547 1 98.5 231 PHE B O 1
ATOM 4645 N N . ASN B 1 232 ? 13.477 19.109 19.969 1 98.25 232 ASN B N 1
ATOM 4646 C CA . ASN B 1 232 ? 13.758 19.906 21.172 1 98.25 232 ASN B CA 1
ATOM 4647 C C . ASN B 1 232 ? 15.25 20.172 21.312 1 98.25 232 ASN B C 1
ATOM 4649 O O . ASN B 1 232 ? 15.641 21.281 21.688 1 98.25 232 ASN B O 1
ATOM 4653 N N . LYS B 1 233 ? 16.031 19.172 21.047 1 98.44 233 LYS B N 1
ATOM 4654 C CA . LYS B 1 233 ? 17.469 19.328 21.109 1 98.44 233 LYS B CA 1
ATOM 4655 C C . LYS B 1 233 ? 17.969 20.359 20.109 1 98.44 233 LYS B C 1
ATOM 4657 O O . LYS B 1 233 ? 18.828 21.203 20.422 1 98.44 233 LYS B O 1
ATOM 4662 N N . ILE B 1 234 ? 17.453 20.328 18.906 1 98.25 234 ILE B N 1
ATOM 4663 C CA . ILE B 1 234 ? 17.844 21.234 17.844 1 98.25 234 ILE B CA 1
ATOM 4664 C C . ILE B 1 234 ? 17.469 22.672 18.219 1 98.25 234 ILE B C 1
ATOM 4666 O O . ILE B 1 234 ? 18.266 23.594 18.031 1 98.25 234 ILE B O 1
ATOM 4670 N N . GLU B 1 235 ? 16.312 22.812 18.797 1 97.44 235 GLU B N 1
ATOM 4671 C CA . GLU B 1 235 ? 15.82 24.125 19.219 1 97.44 235 GLU B CA 1
ATOM 4672 C C . GLU B 1 235 ? 16.719 24.734 20.297 1 97.44 235 GLU B C 1
ATOM 4674 O O . GLU B 1 235 ? 17 25.938 20.281 1 97.44 235 GLU B O 1
ATOM 4679 N N . ALA B 1 236 ? 17.109 23.859 21.156 1 97.88 236 ALA B N 1
ATOM 4680 C CA . ALA B 1 236 ? 17.953 24.312 22.266 1 97.88 236 ALA B CA 1
ATOM 4681 C C . ALA B 1 236 ? 19.359 24.641 21.797 1 97.88 236 ALA B C 1
ATOM 4683 O O . ALA B 1 236 ? 19.969 25.625 22.25 1 97.88 236 ALA B O 1
ATOM 4684 N N . LYS B 1 237 ? 19.859 23.875 20.891 1 97.81 237 LYS B N 1
ATOM 4685 C CA . LYS B 1 237 ? 21.25 23.969 20.469 1 97.81 237 LYS B CA 1
ATOM 4686 C C . LYS B 1 237 ? 21.453 25.094 19.453 1 97.81 237 LYS B C 1
ATOM 4688 O O . LYS B 1 237 ? 22.5 25.734 19.453 1 97.81 237 LYS B O 1
ATOM 4693 N N . TYR B 1 238 ? 20.406 25.344 18.625 1 96.5 238 TYR B N 1
ATOM 4694 C CA . TYR B 1 238 ? 20.562 26.297 17.531 1 96.5 238 TYR B CA 1
ATOM 4695 C C . TYR B 1 238 ? 19.406 27.281 17.516 1 96.5 238 TYR B C 1
ATOM 4697 O O . TYR B 1 238 ? 18.766 27.5 16.484 1 96.5 238 TYR B O 1
ATOM 4705 N N . PRO B 1 239 ? 19.125 28.031 18.578 1 93.31 239 PRO B N 1
ATOM 4706 C CA . PRO B 1 239 ? 17.922 28.859 18.734 1 93.31 239 PRO B CA 1
ATOM 4707 C C . PRO B 1 239 ? 17.859 30 17.719 1 93.31 239 PRO B C 1
ATOM 4709 O O . PRO B 1 239 ? 16.781 30.406 17.297 1 93.31 239 PRO B O 1
ATOM 4712 N N . ASP B 1 240 ? 18.984 30.562 17.234 1 92 240 ASP B N 1
ATOM 4713 C CA . ASP B 1 240 ? 18.938 31.781 16.422 1 92 240 ASP B CA 1
ATOM 4714 C C . ASP B 1 240 ? 19.453 31.516 15.008 1 92 240 ASP B C 1
ATOM 4716 O O . ASP B 1 240 ? 19.578 32.438 14.211 1 92 240 ASP B O 1
ATOM 4720 N N . GLN B 1 241 ? 19.609 30.312 14.656 1 96.62 241 GLN B N 1
ATOM 4721 C CA . GLN B 1 241 ? 20.156 29.969 13.352 1 96.62 241 GLN B CA 1
ATOM 4722 C C . GLN B 1 241 ? 19.062 29.562 12.375 1 96.62 241 GLN B C 1
ATOM 4724 O O . GLN B 1 241 ? 18.031 29.016 12.781 1 96.62 241 GLN B O 1
ATOM 4729 N N . LYS B 1 242 ? 19.266 29.891 11.164 1 98.06 242 LYS B N 1
ATOM 4730 C CA . LYS B 1 242 ? 18.438 29.281 10.109 1 98.06 242 LYS B CA 1
ATOM 4731 C C . LYS B 1 242 ? 18.844 27.828 9.875 1 98.06 242 LYS B C 1
ATOM 4733 O O . LYS B 1 242 ? 19.938 27.562 9.398 1 98.06 242 LYS B O 1
ATOM 4738 N N . LYS B 1 243 ? 17.984 26.922 10.234 1 98.62 243 LYS B N 1
ATOM 4739 C CA . LYS B 1 243 ? 18.281 25.5 10.219 1 98.62 243 LYS B CA 1
ATOM 4740 C C . LYS B 1 243 ? 17.703 24.828 8.977 1 98.62 243 LYS B C 1
ATOM 4742 O O . LYS B 1 243 ? 16.516 24.969 8.68 1 98.62 243 LYS B O 1
ATOM 4747 N N . GLY B 1 244 ? 18.531 24.156 8.188 1 98.75 244 GLY B N 1
ATOM 4748 C CA . GLY B 1 244 ? 18.094 23.25 7.129 1 98.75 244 GLY B CA 1
ATOM 4749 C C . GLY B 1 244 ? 18.047 21.797 7.574 1 98.75 244 GLY B C 1
ATOM 4750 O O . GLY B 1 244 ? 19.094 21.203 7.883 1 98.75 244 GLY B O 1
ATOM 4751 N N . ILE B 1 245 ? 16.906 21.234 7.625 1 98.94 245 ILE B N 1
ATOM 4752 C CA . ILE B 1 245 ? 16.719 19.875 8.125 1 98.94 245 ILE B CA 1
ATOM 4753 C C . ILE B 1 245 ? 16.453 18.938 6.949 1 98.94 245 ILE B C 1
ATOM 4755 O O . ILE B 1 245 ? 15.492 19.109 6.207 1 98.94 245 ILE B O 1
ATOM 4759 N N . PHE B 1 246 ? 17.328 18 6.715 1 98.94 246 PHE B N 1
ATOM 4760 C CA . PHE B 1 246 ? 17.141 16.906 5.758 1 98.94 246 PHE B CA 1
ATOM 4761 C C . PHE B 1 246 ? 16.766 15.617 6.469 1 98.94 246 PHE B C 1
ATOM 4763 O O . PHE B 1 246 ? 17.578 15.031 7.176 1 98.94 246 PHE B O 1
ATOM 4770 N N . LEU B 1 247 ? 15.516 15.227 6.305 1 98.75 247 LEU B N 1
ATOM 4771 C CA . LEU B 1 247 ? 15.016 14.031 6.977 1 98.75 247 LEU B CA 1
ATOM 4772 C C . LEU B 1 247 ? 15.078 12.828 6.051 1 98.75 247 LEU B C 1
ATOM 4774 O O . LEU B 1 247 ? 14.953 12.969 4.828 1 98.75 247 LEU B O 1
ATOM 4778 N N . ALA B 1 248 ? 15.164 11.672 6.641 1 97.31 248 ALA B N 1
ATOM 4779 C CA . ALA B 1 248 ? 15.398 10.414 5.934 1 97.31 248 ALA B CA 1
ATOM 4780 C C . ALA B 1 248 ? 14.281 10.133 4.938 1 97.31 248 ALA B C 1
ATOM 4782 O O . ALA B 1 248 ? 14.5 9.484 3.908 1 97.31 248 ALA B O 1
ATOM 4783 N N . ASN B 1 249 ? 13.094 10.516 5.223 1 96.25 249 ASN B N 1
ATOM 4784 C CA . ASN B 1 249 ? 11.93 10.305 4.363 1 96.25 249 ASN B CA 1
ATOM 4785 C C . ASN B 1 249 ? 10.812 11.297 4.676 1 96.25 249 ASN B C 1
ATOM 4787 O O . ASN B 1 249 ? 10.922 12.078 5.621 1 96.25 249 ASN B O 1
ATOM 4791 N N . ASP B 1 250 ? 9.789 11.25 3.873 1 96.5 250 ASP B N 1
ATOM 4792 C CA . ASP B 1 250 ? 8.711 12.227 3.953 1 96.5 250 ASP B CA 1
ATOM 4793 C C . ASP B 1 250 ? 7.895 12.039 5.23 1 96.5 250 ASP B C 1
ATOM 4795 O O . ASP B 1 250 ? 7.344 13.008 5.766 1 96.5 250 ASP B O 1
ATOM 4799 N N . THR B 1 251 ? 7.816 10.844 5.75 1 94.31 251 THR B N 1
ATOM 4800 C CA . THR B 1 251 ? 7.09 10.594 6.988 1 94.31 251 THR B CA 1
ATOM 4801 C C . THR B 1 251 ? 7.758 11.305 8.156 1 94.31 251 THR B C 1
ATOM 4803 O O . THR B 1 251 ? 7.094 12.008 8.93 1 94.31 251 THR B O 1
ATOM 4806 N N . TYR B 1 252 ? 9.062 11.148 8.258 1 96.88 252 TYR B N 1
ATOM 4807 C CA . TYR B 1 252 ? 9.812 11.844 9.297 1 96.88 252 TYR B CA 1
ATOM 4808 C C . TYR B 1 252 ? 9.719 13.359 9.117 1 96.88 252 TYR B C 1
ATOM 4810 O O . TYR B 1 252 ? 9.602 14.102 10.094 1 96.88 252 TYR B O 1
ATOM 4818 N N . ALA B 1 253 ? 9.75 13.734 7.832 1 98.12 253 ALA B N 1
ATOM 4819 C CA . ALA B 1 253 ? 9.641 15.164 7.535 1 98.12 253 ALA B CA 1
ATOM 4820 C C . ALA B 1 253 ? 8.297 15.719 8.008 1 98.12 253 ALA B C 1
ATOM 4822 O O . ALA B 1 253 ? 8.234 16.812 8.57 1 98.12 253 ALA B O 1
ATOM 4823 N N . ASN B 1 254 ? 7.27 14.938 7.789 1 96.19 254 ASN B N 1
ATOM 4824 C CA . ASN B 1 254 ? 5.941 15.367 8.219 1 96.19 254 ASN B CA 1
ATOM 4825 C C . ASN B 1 254 ? 5.836 15.438 9.734 1 96.19 254 ASN B C 1
ATOM 4827 O O . ASN B 1 254 ? 5.223 16.359 10.281 1 96.19 254 ASN B O 1
ATOM 4831 N N . MET B 1 255 ? 6.398 14.461 10.438 1 95.88 255 MET B N 1
ATOM 4832 C CA . MET B 1 255 ? 6.426 14.477 11.898 1 95.88 255 MET B CA 1
ATOM 4833 C C . MET B 1 255 ? 7.109 15.742 12.406 1 95.88 255 MET B C 1
ATOM 4835 O O . MET B 1 255 ? 6.582 16.422 13.289 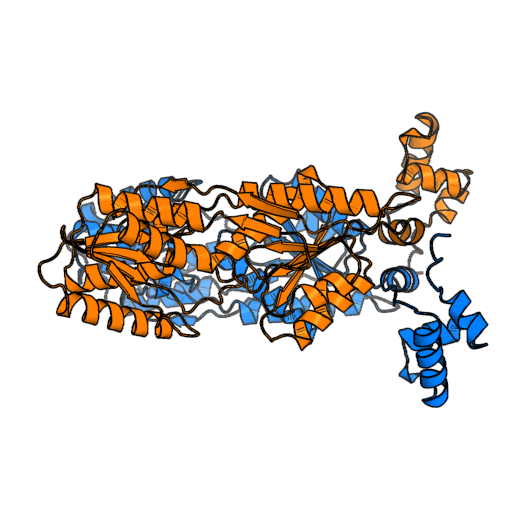1 95.88 255 MET B O 1
ATOM 4839 N N . PHE B 1 256 ? 8.234 16.031 11.828 1 98.12 256 PHE B N 1
ATOM 4840 C CA . PHE B 1 256 ? 9.031 17.188 12.227 1 98.12 256 PHE B CA 1
ATOM 4841 C C . PHE B 1 256 ? 8.289 18.484 11.93 1 98.12 256 PHE B C 1
ATOM 4843 O O . PHE B 1 256 ? 8.258 19.391 12.766 1 98.12 256 PHE B O 1
ATOM 4850 N N . LEU B 1 257 ? 7.664 18.547 10.781 1 96.94 257 LEU B N 1
ATOM 4851 C CA . LEU B 1 257 ? 6.875 19.703 10.367 1 96.94 257 LEU B CA 1
ATOM 4852 C C . LEU B 1 257 ? 5.723 19.953 11.336 1 96.94 257 LEU B C 1
ATOM 4854 O O . LEU B 1 257 ? 5.469 21.094 11.727 1 96.94 257 LEU B O 1
ATOM 4858 N N . ASN B 1 258 ? 5.039 18.859 11.648 1 93.06 258 ASN B N 1
ATOM 4859 C CA . ASN B 1 258 ? 3.928 18.984 12.594 1 93.06 258 ASN B CA 1
ATOM 4860 C C . ASN B 1 258 ? 4.383 19.562 13.93 1 93.06 258 ASN B C 1
ATOM 4862 O O . ASN B 1 258 ? 3.693 20.391 14.516 1 93.06 258 ASN B O 1
ATOM 4866 N N . LEU B 1 259 ? 5.547 19.141 14.422 1 94.62 259 LEU B N 1
ATOM 4867 C CA . LEU B 1 259 ? 6.09 19.641 15.68 1 94.62 259 LEU B CA 1
ATOM 4868 C C . LEU B 1 259 ? 6.387 21.141 15.578 1 94.62 259 LEU B C 1
ATOM 4870 O O . LEU B 1 259 ? 6.148 21.891 16.531 1 94.62 259 LEU B O 1
ATOM 4874 N N . ILE B 1 260 ? 6.859 21.609 14.445 1 95.75 260 ILE B N 1
ATOM 4875 C CA . ILE B 1 260 ? 7.125 23.016 14.219 1 95.75 260 ILE B CA 1
ATOM 4876 C C . ILE B 1 260 ? 5.82 23.812 14.297 1 95.75 260 ILE B C 1
ATOM 4878 O O . ILE B 1 260 ? 5.742 24.812 15 1 95.75 260 ILE B O 1
ATOM 4882 N N . PHE B 1 261 ? 4.816 23.328 13.594 1 91.38 261 PHE B N 1
ATOM 4883 C CA . PHE B 1 261 ? 3.535 24.016 13.57 1 91.38 261 PHE B CA 1
ATOM 4884 C C . PHE B 1 261 ? 2.902 24.031 14.953 1 91.38 261 PHE B C 1
ATOM 4886 O O . PHE B 1 261 ? 2.275 25.016 15.344 1 91.38 261 PHE B O 1
ATOM 4893 N N . GLN B 1 262 ? 3.051 22.906 15.617 1 87.44 262 GLN B N 1
ATOM 4894 C CA . GLN B 1 262 ? 2.498 22.844 16.969 1 87.44 262 GLN B CA 1
ATOM 4895 C C . GLN B 1 262 ? 3.154 23.859 17.891 1 87.44 262 GLN B C 1
ATOM 4897 O O . GLN B 1 262 ? 2.494 24.438 18.75 1 87.44 262 GLN B O 1
ATOM 4902 N N . LYS B 1 263 ? 4.414 24.109 17.656 1 91.44 263 LYS B N 1
ATOM 4903 C CA . LYS B 1 263 ? 5.152 25.031 18.516 1 91.44 263 LYS B CA 1
ATOM 4904 C C . LYS B 1 263 ? 4.938 26.484 18.094 1 91.44 263 LYS B C 1
ATOM 4906 O O . LYS B 1 263 ? 4.715 27.359 18.922 1 91.44 263 LYS B O 1
ATOM 4911 N N . TYR B 1 264 ? 4.926 26.719 16.781 1 92.81 264 TYR B N 1
ATOM 4912 C CA . TYR B 1 264 ? 5.027 28.109 16.312 1 92.81 264 TYR B CA 1
ATOM 4913 C C . TYR B 1 264 ? 3.715 28.562 15.695 1 92.81 264 TYR B C 1
ATOM 4915 O O . TYR B 1 264 ? 3.512 29.766 15.484 1 92.81 264 TYR B O 1
ATOM 4923 N N . GLY B 1 265 ? 2.799 27.594 15.352 1 86.31 265 GLY B N 1
ATOM 4924 C CA . GLY B 1 265 ? 1.555 27.922 14.672 1 86.31 265 GLY B CA 1
ATOM 4925 C C . GLY B 1 265 ? 1.742 28.234 13.203 1 86.31 265 GLY B C 1
ATOM 4926 O O . GLY B 1 265 ? 0.766 28.391 12.461 1 86.31 265 GLY B O 1
ATOM 4927 N N . THR B 1 266 ? 2.957 28.359 12.812 1 90.69 266 THR B N 1
ATOM 4928 C CA . THR B 1 266 ? 3.357 28.641 11.438 1 90.69 266 THR B CA 1
ATOM 4929 C C . THR B 1 266 ? 4.688 27.953 11.109 1 90.69 266 THR B C 1
ATOM 4931 O O . THR B 1 266 ? 5.27 27.281 11.961 1 90.69 266 THR B O 1
ATOM 4934 N N . PHE B 1 267 ? 5.07 28.078 9.883 1 94.12 267 PHE B N 1
ATOM 4935 C CA . PHE B 1 267 ? 6.395 27.625 9.477 1 94.12 267 PHE B CA 1
ATOM 4936 C C . PHE B 1 267 ? 7.391 28.781 9.5 1 94.12 267 PHE B C 1
ATOM 4938 O O . PHE B 1 267 ? 7.402 29.609 8.602 1 94.12 267 PHE B O 1
ATOM 4945 N N . PRO B 1 268 ? 8.234 28.844 10.555 1 95.81 268 PRO B N 1
ATOM 4946 C CA . PRO B 1 268 ? 9.117 30 10.711 1 95.81 268 PRO B CA 1
ATOM 4947 C C . PRO B 1 268 ? 10.18 30.078 9.617 1 95.81 268 PRO B C 1
ATOM 4949 O O . PRO B 1 268 ? 10.602 29.047 9.078 1 95.81 268 PRO B O 1
ATOM 4952 N N . SER B 1 269 ? 10.672 31.25 9.305 1 95.94 269 SER B N 1
ATOM 4953 C CA . SER B 1 269 ? 11.695 31.484 8.297 1 95.94 269 SER B CA 1
ATOM 4954 C C . SER B 1 269 ? 13.039 30.891 8.727 1 95.94 269 SER B C 1
ATOM 4956 O O . SER B 1 269 ? 13.953 30.766 7.91 1 95.94 269 SER B O 1
ATOM 4958 N N . THR B 1 270 ? 13.141 30.516 9.992 1 96.94 270 THR B N 1
ATOM 4959 C CA . THR B 1 270 ? 14.383 29.969 10.531 1 96.94 270 THR B CA 1
ATOM 4960 C C . THR B 1 270 ? 14.484 28.469 10.25 1 96.94 270 THR B C 1
ATOM 4962 O O . THR B 1 270 ? 15.438 27.812 10.672 1 96.94 270 THR B O 1
ATOM 4965 N N . TYR B 1 271 ? 13.453 27.922 9.531 1 98.31 271 TYR B N 1
ATOM 4966 C CA . TYR B 1 271 ? 13.492 26.5 9.211 1 98.31 271 TYR B CA 1
ATOM 4967 C C . TYR B 1 271 ? 13.359 26.281 7.711 1 98.31 271 TYR B C 1
ATOM 4969 O O . TYR B 1 271 ? 12.586 26.969 7.039 1 98.31 271 TYR B O 1
ATOM 4977 N N . GLU B 1 272 ? 14.039 25.328 7.191 1 98.69 272 GLU B N 1
ATOM 4978 C CA . GLU B 1 272 ? 13.758 24.641 5.93 1 98.69 272 GLU B CA 1
ATOM 4979 C C . GLU B 1 272 ? 13.773 23.125 6.113 1 98.69 272 GLU B C 1
ATOM 4981 O O . GLU B 1 272 ? 14.562 22.594 6.902 1 98.69 272 GLU B O 1
ATOM 4986 N N . ILE B 1 273 ? 12.883 22.438 5.469 1 98.81 273 ILE B N 1
ATOM 4987 C CA . ILE B 1 273 ? 12.75 20.984 5.605 1 98.81 273 ILE B CA 1
ATOM 4988 C C . ILE B 1 273 ? 12.766 20.328 4.227 1 98.81 273 ILE B C 1
ATOM 4990 O O . ILE B 1 273 ? 12.094 20.797 3.305 1 98.81 273 ILE B O 1
ATOM 4994 N N . VAL B 1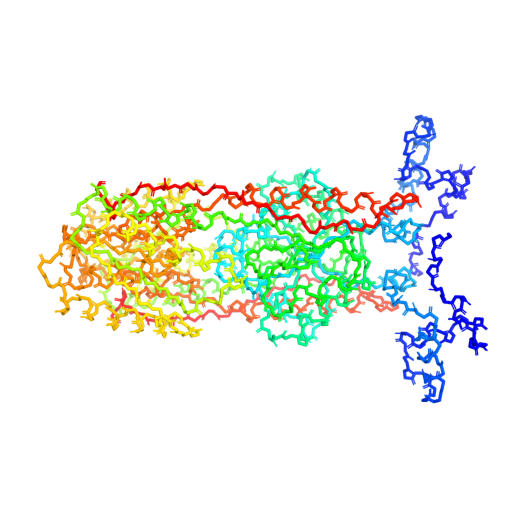 274 ? 13.586 19.328 4.055 1 98.94 274 VAL B N 1
ATOM 4995 C CA . VAL B 1 274 ? 13.578 18.484 2.867 1 98.94 274 VAL B CA 1
ATOM 4996 C C . VAL B 1 274 ? 13.367 17.031 3.273 1 98.94 274 VAL B C 1
ATOM 4998 O O . VAL B 1 274 ? 14.039 16.516 4.172 1 98.94 274 VAL B O 1
ATOM 5001 N N . GLY B 1 275 ? 12.383 16.406 2.684 1 98.69 275 GLY B N 1
ATOM 5002 C CA . GLY B 1 275 ? 12.156 14.984 2.869 1 98.69 275 GLY B CA 1
ATOM 5003 C C . GLY B 1 275 ? 12.719 14.141 1.746 1 98.69 275 GLY B C 1
ATOM 5004 O O . GLY B 1 275 ? 13.625 14.578 1.025 1 98.69 275 GLY B O 1
ATOM 5005 N N . PHE B 1 276 ? 12.281 12.914 1.628 1 98.38 276 PHE B N 1
ATOM 5006 C CA . PHE B 1 276 ? 12.727 11.953 0.625 1 98.38 276 PHE B CA 1
ATOM 5007 C C . PHE B 1 276 ? 11.609 10.969 0.29 1 98.38 276 PHE B C 1
ATOM 5009 O O . PHE B 1 276 ? 10.836 10.578 1.165 1 98.38 276 PHE B O 1
ATOM 5016 N N . ASP B 1 277 ? 11.5 10.562 -1.018 1 96.44 277 ASP B N 1
ATOM 5017 C CA . ASP B 1 277 ? 10.625 9.516 -1.542 1 96.44 277 ASP B CA 1
ATOM 5018 C C . ASP B 1 277 ? 9.562 10.109 -2.471 1 96.44 277 ASP B C 1
ATOM 5020 O O . ASP B 1 277 ? 9.141 9.453 -3.43 1 96.44 277 ASP B O 1
ATOM 5024 N N . ASN B 1 278 ? 9.086 11.289 -2.148 1 96.62 278 ASN B N 1
ATOM 5025 C CA . ASN B 1 278 ? 7.906 11.898 -2.762 1 96.62 278 ASN B CA 1
ATOM 5026 C C . ASN B 1 278 ? 6.652 11.07 -2.506 1 96.62 278 ASN B C 1
ATOM 5028 O O . ASN B 1 278 ? 5.922 10.734 -3.441 1 96.62 278 ASN B O 1
ATOM 5032 N N . SER B 1 279 ? 6.539 10.664 -1.274 1 93.25 279 SER B N 1
ATOM 5033 C CA . SER B 1 279 ? 5.32 9.969 -0.865 1 93.25 279 SER B CA 1
ATOM 5034 C C . SER B 1 279 ? 4.141 10.938 -0.79 1 93.25 279 SER B C 1
ATOM 5036 O O . SER B 1 279 ? 4.328 12.148 -0.751 1 93.25 279 SER B O 1
ATOM 5038 N N . PRO B 1 280 ? 2.947 10.43 -0.778 1 89.06 280 PRO B N 1
ATOM 5039 C CA . PRO B 1 280 ? 1.77 11.297 -0.752 1 89.06 280 PRO B CA 1
ATOM 5040 C C . PRO B 1 280 ? 1.792 12.289 0.409 1 89.06 280 PRO B C 1
ATOM 5042 O O . PRO B 1 280 ? 1.368 13.438 0.254 1 89.06 280 PRO B O 1
ATOM 5045 N N . ILE B 1 281 ? 2.342 11.883 1.473 1 91 281 ILE B N 1
ATOM 5046 C CA . ILE B 1 281 ? 2.328 12.727 2.662 1 91 281 ILE B CA 1
ATOM 5047 C C . ILE B 1 281 ? 3.102 14.016 2.391 1 91 281 ILE B C 1
ATOM 5049 O O . ILE B 1 281 ? 2.801 15.062 2.969 1 91 281 ILE B O 1
ATOM 5053 N N . ALA B 1 282 ? 4.039 14.008 1.503 1 94.19 282 ALA B N 1
ATOM 5054 C CA . ALA B 1 282 ? 4.84 15.188 1.195 1 94.19 282 ALA B CA 1
ATOM 5055 C C . ALA B 1 282 ? 3.975 16.297 0.594 1 94.19 282 ALA B C 1
ATOM 5057 O O . ALA B 1 282 ? 4.172 17.469 0.891 1 94.19 282 ALA B O 1
ATOM 5058 N N . SER B 1 283 ? 3.033 15.914 -0.258 1 90.31 283 SER B N 1
ATOM 5059 C CA . SER B 1 283 ? 2.162 16.906 -0.882 1 90.31 283 SER B CA 1
ATOM 5060 C C . SER B 1 283 ? 0.919 17.156 -0.036 1 90.31 283 SER B C 1
ATOM 5062 O O . SER B 1 283 ? 0.266 18.188 -0.179 1 90.31 283 SER B O 1
ATOM 5064 N N . GLU B 1 284 ? 0.646 16.234 0.884 1 88.38 284 GLU B N 1
ATOM 5065 C CA . GLU B 1 284 ? -0.616 16.281 1.616 1 88.38 284 GLU B CA 1
ATOM 5066 C C . GLU B 1 284 ? -0.425 16.859 3.01 1 88.38 284 GLU B C 1
ATOM 5068 O O . GLU B 1 284 ? -1.397 17.078 3.736 1 88.38 284 GLU B O 1
ATOM 5073 N N . ALA B 1 285 ? 0.795 17.125 3.391 1 92.94 285 ALA B N 1
ATOM 5074 C CA . ALA B 1 285 ? 1.125 17.688 4.699 1 92.94 285 ALA B CA 1
ATOM 5075 C C . ALA B 1 285 ? 0.495 19.062 4.875 1 92.94 285 ALA B C 1
ATOM 5077 O O . ALA B 1 285 ? -0.074 19.625 3.936 1 92.94 285 ALA B O 1
ATOM 5078 N N . ILE B 1 286 ? 0.498 19.594 6.066 1 92 286 ILE B N 1
ATOM 5079 C CA . ILE B 1 286 ? -0.074 20.906 6.379 1 92 286 ILE B CA 1
ATOM 5080 C C . ILE B 1 286 ? 0.56 21.969 5.488 1 92 286 ILE B C 1
ATOM 5082 O O . ILE B 1 286 ? -0.108 22.922 5.082 1 92 286 ILE B O 1
ATOM 5086 N N . LEU B 1 287 ? 1.729 21.859 5.32 1 93.44 287 LEU B N 1
ATOM 5087 C CA . LEU B 1 287 ? 2.525 22.594 4.34 1 93.44 287 LEU B CA 1
ATOM 5088 C C . LEU B 1 287 ? 3.271 21.641 3.42 1 93.44 287 LEU B C 1
ATOM 5090 O O . LEU B 1 287 ? 4.066 20.812 3.885 1 93.44 287 LEU B O 1
ATOM 5094 N N . PRO B 1 288 ? 2.938 21.656 2.104 1 94.06 288 PRO B N 1
ATOM 5095 C CA . PRO B 1 288 ? 3.602 20.703 1.213 1 94.06 288 PRO B CA 1
ATOM 5096 C C . PRO B 1 288 ? 5.121 20.703 1.377 1 94.06 288 PRO B C 1
ATOM 5098 O O . PRO B 1 288 ? 5.746 21.766 1.369 1 94.06 288 PRO B O 1
ATOM 5101 N N . ILE B 1 289 ? 5.719 19.531 1.458 1 97.81 289 ILE B N 1
ATOM 5102 C CA . ILE B 1 289 ? 7.109 19.344 1.863 1 97.81 289 ILE B CA 1
ATOM 5103 C C . ILE B 1 289 ? 7.996 19.219 0.626 1 97.81 289 ILE B C 1
ATOM 5105 O O . ILE B 1 289 ? 7.695 18.438 -0.277 1 97.81 289 ILE B O 1
ATOM 5109 N N . THR B 1 290 ? 9.055 20.062 0.524 1 98.81 290 THR B N 1
ATOM 5110 C CA . THR B 1 290 ? 10.125 19.812 -0.441 1 98.81 290 THR B CA 1
ATOM 5111 C C . THR B 1 290 ? 10.727 18.422 -0.233 1 98.81 290 THR B C 1
ATOM 5113 O O . THR B 1 290 ? 10.992 18.016 0.902 1 98.81 290 THR B O 1
ATOM 5116 N N . THR B 1 291 ? 10.867 17.656 -1.332 1 98.75 291 THR B N 1
ATOM 5117 C CA . THR B 1 291 ? 11.289 16.266 -1.178 1 98.75 291 THR B CA 1
ATOM 5118 C C . THR B 1 291 ? 12.117 15.82 -2.379 1 98.75 291 THR B C 1
ATOM 5120 O O . THR B 1 291 ? 12.078 16.453 -3.438 1 98.75 291 THR B O 1
ATOM 5123 N N . VAL B 1 292 ? 12.984 14.867 -2.115 1 98.81 292 VAL B N 1
ATOM 5124 C CA . VAL B 1 292 ? 13.648 14.148 -3.199 1 98.81 292 VAL B CA 1
ATOM 5125 C C . VAL B 1 292 ? 12.773 12.984 -3.658 1 98.81 292 VAL B C 1
ATOM 5127 O O . VAL B 1 292 ? 12.547 12.039 -2.902 1 98.81 292 VAL B O 1
ATOM 5130 N N . GLY B 1 293 ? 12.297 13.109 -4.84 1 98.44 293 GLY B N 1
ATOM 5131 C CA . GLY B 1 293 ? 11.367 12.125 -5.359 1 98.44 293 GLY B CA 1
ATOM 5132 C C . GLY B 1 293 ? 12.047 10.953 -6.039 1 98.44 293 GLY B C 1
ATOM 5133 O O . GLY B 1 293 ? 12.82 11.148 -6.98 1 98.44 293 GLY B O 1
ATOM 5134 N N . GLN B 1 294 ? 11.812 9.797 -5.578 1 98.12 294 GLN B N 1
ATOM 5135 C CA . GLN B 1 294 ? 12.289 8.586 -6.242 1 98.12 294 GLN B CA 1
ATOM 5136 C C . GLN B 1 294 ? 11.484 8.297 -7.504 1 98.12 294 GLN B C 1
ATOM 5138 O O . GLN B 1 294 ? 10.273 8.508 -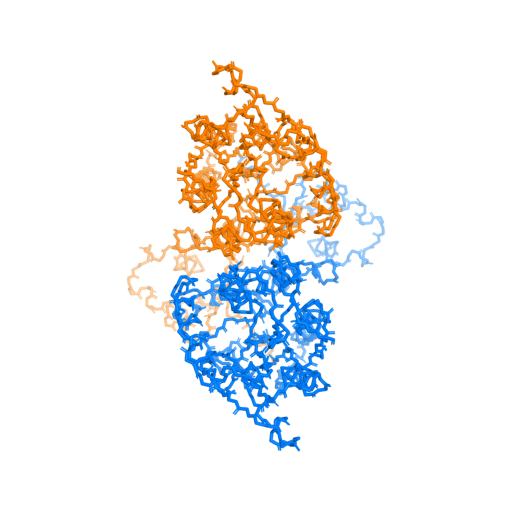7.535 1 98.12 294 GLN B O 1
ATOM 5143 N N . GLN B 1 295 ? 12.055 7.949 -8.539 1 98 295 GLN B N 1
ATOM 5144 C CA . GLN B 1 295 ? 11.375 7.547 -9.758 1 98 295 GLN B CA 1
ATOM 5145 C C . GLN B 1 295 ? 11.031 6.059 -9.734 1 98 295 GLN B C 1
ATOM 5147 O O . GLN B 1 295 ? 11.633 5.266 -10.461 1 98 295 GLN B O 1
ATOM 5152 N N . ILE B 1 296 ? 10.031 5.734 -8.953 1 98 296 ILE B N 1
ATOM 5153 C CA . ILE B 1 296 ? 9.688 4.355 -8.625 1 98 296 ILE B CA 1
ATOM 5154 C C . ILE B 1 296 ? 9.258 3.611 -9.883 1 98 296 ILE B C 1
ATOM 5156 O O . ILE B 1 296 ? 9.547 2.424 -10.047 1 98 296 ILE B O 1
ATOM 5160 N N . ASP B 1 297 ? 8.523 4.332 -10.758 1 97.38 297 ASP B N 1
ATOM 5161 C CA . ASP B 1 297 ? 8.102 3.734 -12.023 1 97.38 297 ASP B CA 1
ATOM 5162 C C . ASP B 1 297 ? 9.297 3.312 -12.867 1 97.38 297 ASP B C 1
ATOM 5164 O O . ASP B 1 297 ? 9.32 2.215 -13.422 1 97.38 297 ASP B O 1
ATOM 5168 N N . VAL B 1 298 ? 10.336 4.141 -12.898 1 98.56 298 VAL B N 1
ATOM 5169 C CA . VAL B 1 298 ? 11.547 3.854 -13.664 1 98.56 298 VAL B CA 1
ATOM 5170 C C . VAL B 1 298 ? 12.32 2.713 -13.008 1 98.56 298 VAL B C 1
ATOM 5172 O O . VAL B 1 298 ? 12.852 1.838 -13.695 1 98.56 298 VAL B O 1
ATOM 5175 N N . ILE B 1 299 ? 12.375 2.723 -11.688 1 98.75 299 ILE B N 1
ATOM 5176 C CA . ILE B 1 299 ? 13.055 1.659 -10.961 1 98.75 299 ILE B CA 1
ATOM 5177 C C . ILE B 1 299 ? 12.391 0.318 -11.266 1 98.75 299 ILE B C 1
ATOM 5179 O O . ILE B 1 299 ? 13.062 -0.648 -11.625 1 98.75 299 ILE B O 1
ATOM 5183 N N . ALA B 1 300 ? 11.07 0.275 -11.156 1 98.69 300 ALA B N 1
ATOM 5184 C CA . ALA B 1 300 ? 10.328 -0.961 -11.383 1 98.69 300 ALA B CA 1
ATOM 5185 C C . ALA B 1 300 ? 10.5 -1.448 -12.82 1 98.69 300 ALA B C 1
ATOM 5187 O O . ALA B 1 300 ? 10.734 -2.637 -13.055 1 98.69 300 ALA B O 1
ATOM 5188 N N . LYS B 1 301 ? 10.375 -0.523 -13.75 1 98.56 301 LYS B N 1
ATOM 5189 C CA . LYS B 1 301 ? 10.531 -0.878 -15.156 1 98.56 301 LYS B CA 1
ATOM 5190 C C . LYS B 1 301 ? 11.938 -1.42 -15.43 1 98.56 301 LYS B C 1
ATOM 5192 O O . LYS B 1 301 ? 12.094 -2.438 -16.109 1 98.56 301 LYS B O 1
ATOM 5197 N N . THR B 1 302 ? 12.945 -0.746 -14.914 1 98.81 302 THR B N 1
ATOM 5198 C CA . THR B 1 302 ? 14.336 -1.167 -15.094 1 98.81 302 THR B CA 1
ATOM 5199 C C . THR B 1 302 ? 14.57 -2.535 -14.461 1 98.81 302 THR B C 1
ATOM 5201 O O . THR B 1 302 ? 15.258 -3.381 -15.031 1 98.81 302 THR B O 1
ATOM 5204 N N . ALA B 1 303 ? 14 -2.729 -13.266 1 98.81 303 ALA B N 1
ATOM 5205 C CA . ALA B 1 303 ? 14.109 -4.012 -12.578 1 98.81 303 ALA B CA 1
ATOM 5206 C C . ALA B 1 303 ? 13.477 -5.133 -13.398 1 98.81 303 ALA B C 1
ATOM 5208 O O . ALA B 1 303 ? 14.062 -6.203 -13.555 1 98.81 303 ALA B O 1
ATOM 5209 N N . MET B 1 304 ? 12.297 -4.879 -13.961 1 98.62 304 MET B N 1
ATOM 5210 C CA . MET B 1 304 ? 11.617 -5.871 -14.789 1 98.62 304 MET B CA 1
ATOM 5211 C C . MET B 1 304 ? 12.43 -6.188 -16.047 1 98.62 304 MET B C 1
ATOM 5213 O O . MET B 1 304 ? 12.586 -7.355 -16.406 1 98.62 304 MET B O 1
ATOM 5217 N N . ASP B 1 305 ? 12.938 -5.129 -16.672 1 98.56 305 ASP B N 1
ATOM 5218 C CA . ASP B 1 305 ? 13.75 -5.316 -17.875 1 98.56 305 ASP B CA 1
ATOM 5219 C C . ASP B 1 305 ? 14.945 -6.223 -17.578 1 98.56 305 ASP B C 1
ATOM 5221 O O . ASP B 1 305 ? 15.211 -7.172 -18.328 1 98.56 305 ASP B O 1
ATOM 5225 N N . LEU B 1 306 ? 15.609 -5.91 -16.531 1 98.12 306 LEU B N 1
ATOM 5226 C CA . LEU B 1 306 ? 16.797 -6.676 -16.156 1 98.12 306 LEU B CA 1
ATOM 5227 C C . LEU B 1 306 ? 16.422 -8.109 -15.805 1 98.12 306 LEU B C 1
ATOM 5229 O O . LEU B 1 306 ? 17.094 -9.055 -16.234 1 98.12 306 LEU B O 1
ATOM 5233 N N . LEU B 1 307 ? 15.367 -8.297 -15.039 1 98.31 307 LEU B N 1
ATOM 5234 C CA . LEU B 1 307 ? 14.922 -9.617 -14.609 1 98.31 307 LEU B CA 1
ATOM 5235 C C . LEU B 1 307 ? 14.516 -10.469 -15.805 1 98.31 307 LEU B C 1
ATOM 5237 O O . LEU B 1 307 ? 14.93 -11.625 -15.914 1 98.31 307 LEU B O 1
ATOM 5241 N N . VAL B 1 308 ? 13.758 -9.875 -16.688 1 97.38 308 VAL B N 1
ATOM 5242 C CA . VAL B 1 308 ? 13.242 -10.602 -17.844 1 97.38 308 VAL B CA 1
ATOM 5243 C C . VAL B 1 308 ? 14.398 -11.016 -18.766 1 97.38 308 VAL B C 1
ATOM 5245 O O . VAL B 1 308 ? 14.414 -12.125 -19.297 1 97.38 308 VAL B O 1
ATOM 5248 N N . ARG B 1 309 ? 15.383 -10.125 -18.938 1 95.81 309 ARG B N 1
ATOM 5249 C CA . ARG B 1 309 ? 16.562 -10.469 -19.719 1 95.81 309 ARG B CA 1
ATOM 5250 C C . ARG B 1 309 ? 17.266 -11.688 -19.141 1 95.81 309 ARG B C 1
ATOM 5252 O O . ARG B 1 309 ? 17.672 -12.586 -19.875 1 95.81 309 ARG B O 1
ATOM 5259 N N . GLN B 1 310 ? 17.391 -11.719 -17.844 1 94.94 310 GLN B N 1
ATOM 5260 C CA . GLN B 1 310 ? 18.047 -12.836 -17.172 1 94.94 310 GLN B CA 1
ATOM 5261 C C . GLN B 1 310 ? 17.203 -14.102 -17.266 1 94.94 310 GLN B C 1
ATOM 5263 O O . GLN B 1 310 ? 17.75 -15.195 -17.5 1 94.94 310 GLN B O 1
ATOM 5268 N N . MET B 1 311 ? 15.906 -13.945 -17.094 1 93.56 311 MET B N 1
ATOM 5269 C CA . MET B 1 311 ? 15 -15.086 -17.203 1 93.56 311 MET B CA 1
ATOM 5270 C C . MET B 1 311 ? 15.023 -15.664 -18.609 1 93.56 311 MET B C 1
ATOM 5272 O O . MET B 1 311 ? 15.039 -16.891 -18.797 1 93.56 311 MET B O 1
ATOM 5276 N N . ASP B 1 312 ? 15.016 -14.773 -19.562 1 91.38 312 ASP B N 1
ATOM 5277 C CA . ASP B 1 312 ? 15.055 -15.211 -20.953 1 91.38 312 ASP B CA 1
ATOM 5278 C C . ASP B 1 312 ? 16.344 -15.969 -21.266 1 91.38 312 ASP B C 1
ATOM 5280 O O . ASP B 1 312 ? 16.328 -16.953 -22.016 1 91.38 312 ASP B O 1
ATOM 5284 N N . GLU B 1 313 ? 17.406 -15.516 -20.734 1 88.5 313 GLU B N 1
ATOM 5285 C CA . GLU B 1 313 ? 18.672 -16.219 -20.906 1 88.5 313 GLU B CA 1
ATOM 5286 C C . GLU B 1 313 ? 18.594 -17.641 -20.328 1 88.5 313 GLU B C 1
ATOM 5288 O O . GLU B 1 313 ? 19.078 -18.594 -20.938 1 88.5 313 GLU B O 1
ATOM 5293 N N . GLN B 1 314 ? 17.938 -17.797 -19.203 1 83.56 314 GLN B N 1
ATOM 5294 C CA . GLN B 1 314 ? 17.844 -19.078 -18.531 1 83.56 314 GLN B CA 1
ATOM 5295 C C . GLN B 1 314 ? 16.969 -20.062 -19.297 1 83.56 314 GLN B C 1
ATOM 5297 O O . GLN B 1 314 ? 17.094 -21.281 -19.156 1 83.56 314 GLN B O 1
ATOM 5302 N N . LYS B 1 315 ? 16.094 -19.469 -20.125 1 80.81 315 LYS B N 1
ATOM 5303 C CA . LYS B 1 315 ? 15.156 -20.297 -20.875 1 80.81 315 LYS B CA 1
ATOM 5304 C C . LYS B 1 315 ? 15.797 -20.844 -22.156 1 80.81 315 LYS B C 1
ATOM 5306 O O . LYS B 1 315 ? 15.234 -21.734 -22.797 1 80.81 315 LYS B O 1
ATOM 5311 N N . LYS B 1 316 ? 16.953 -20.359 -22.438 1 80.19 316 LYS B N 1
ATOM 5312 C CA . LYS B 1 316 ? 17.641 -20.828 -23.641 1 80.19 316 LYS B CA 1
ATOM 5313 C C . LYS B 1 316 ? 18.078 -22.281 -23.5 1 80.19 316 LYS B C 1
ATOM 5315 O O . LYS B 1 316 ? 18.219 -22.781 -22.391 1 80.19 316 LYS B O 1
ATOM 5320 N N . ARG B 1 317 ? 18.219 -22.938 -24.562 1 70.75 317 ARG B N 1
ATOM 5321 C CA . ARG B 1 317 ? 18.656 -24.328 -24.609 1 70.75 317 ARG B CA 1
ATOM 5322 C C . ARG B 1 317 ? 20 -24.5 -23.938 1 70.75 317 ARG B C 1
ATOM 5324 O O . ARG B 1 317 ? 20.219 -25.5 -23.234 1 70.75 317 ARG B O 1
ATOM 5331 N N . ALA B 1 318 ? 20.875 -23.547 -24.156 1 79.94 318 ALA B N 1
ATOM 5332 C CA . ALA B 1 318 ? 22.188 -23.5 -23.516 1 79.94 318 ALA B CA 1
ATOM 5333 C C . ALA B 1 318 ? 22.375 -22.203 -22.75 1 79.94 318 ALA B C 1
ATOM 5335 O O . ALA B 1 318 ? 23.016 -21.266 -23.25 1 79.94 318 ALA B O 1
ATOM 5336 N N . PRO B 1 319 ? 21.719 -22.219 -21.578 1 74.19 319 PRO B N 1
ATOM 5337 C CA . PRO B 1 319 ? 21.766 -20.969 -20.828 1 74.19 319 PRO B CA 1
ATOM 5338 C C . PRO B 1 319 ? 23.172 -20.641 -20.328 1 74.19 319 PRO B C 1
ATOM 5340 O O . PRO B 1 319 ? 23.922 -21.547 -19.953 1 74.19 319 PRO B O 1
ATOM 5343 N N . LYS B 1 320 ? 23.578 -19.406 -20.578 1 78.56 320 LYS B N 1
ATOM 5344 C CA . LYS B 1 320 ? 24.781 -18.922 -19.891 1 78.56 320 LYS B CA 1
ATOM 5345 C C . LYS B 1 320 ? 24.547 -18.797 -18.391 1 78.56 320 LYS B C 1
ATOM 5347 O O . LYS B 1 320 ? 23.422 -18.484 -17.969 1 78.56 320 LYS B O 1
ATOM 5352 N N . PRO B 1 321 ? 25.562 -19.078 -17.625 1 74.94 321 PRO B N 1
ATOM 5353 C CA . PRO B 1 321 ? 25.391 -18.844 -16.188 1 74.94 321 PRO B CA 1
ATOM 5354 C C . PRO B 1 321 ? 25.078 -17.391 -15.875 1 74.94 321 PRO B C 1
ATOM 5356 O O . PRO B 1 321 ? 25.406 -16.484 -16.656 1 74.94 321 PRO B O 1
ATOM 5359 N N . LEU B 1 322 ? 24.375 -17.281 -14.828 1 78.12 322 LEU B N 1
ATOM 5360 C CA . LEU B 1 322 ? 24.125 -15.914 -14.383 1 78.12 322 LEU B CA 1
ATOM 5361 C C . LEU B 1 322 ? 25.438 -15.172 -14.164 1 78.12 322 LEU B C 1
ATOM 5363 O O . LEU B 1 322 ? 26.344 -15.68 -13.508 1 78.12 322 LEU B O 1
ATOM 5367 N N . GLY B 1 323 ? 25.703 -14.18 -14.938 1 80.94 323 GLY B N 1
ATOM 5368 C CA . GLY B 1 323 ? 26.922 -13.391 -14.844 1 80.94 323 GLY B CA 1
ATOM 5369 C C . GLY B 1 323 ? 27.016 -12.602 -13.555 1 80.94 323 GLY B C 1
ATOM 5370 O O . GLY B 1 323 ? 26.281 -12.859 -12.602 1 80.94 323 GLY B O 1
ATOM 5371 N N . GLU B 1 324 ? 28.047 -11.828 -13.445 1 92.69 324 GLU B N 1
ATOM 5372 C CA . GLU B 1 324 ? 28.234 -10.938 -12.305 1 92.69 324 GLU B CA 1
ATOM 5373 C C . GLU B 1 324 ? 27 -10.062 -12.078 1 92.69 324 GLU B C 1
ATOM 5375 O O . GLU B 1 324 ? 26.344 -9.641 -13.039 1 92.69 324 GLU B O 1
ATOM 5380 N N . PRO B 1 325 ? 26.719 -9.875 -10.805 1 96.44 325 PRO B N 1
ATOM 5381 C CA . PRO B 1 325 ? 25.578 -9.016 -10.516 1 96.44 325 PRO B CA 1
ATOM 5382 C C . PRO B 1 325 ? 25.688 -7.645 -11.172 1 96.44 325 PRO B C 1
ATOM 5384 O O . PRO B 1 325 ? 26.766 -7.066 -11.219 1 96.44 325 PRO B O 1
ATOM 5387 N N . ILE B 1 326 ? 24.594 -7.199 -11.703 1 97.5 326 ILE B N 1
ATOM 5388 C CA . ILE B 1 326 ? 24.469 -5.855 -12.258 1 97.5 326 ILE B CA 1
ATOM 5389 C C . ILE B 1 326 ? 23.781 -4.941 -11.25 1 97.5 326 ILE B C 1
ATOM 5391 O O . ILE B 1 326 ? 22.734 -5.285 -10.703 1 97.5 326 ILE B O 1
ATOM 5395 N N . HIS B 1 327 ? 24.422 -3.816 -10.992 1 98.12 327 HIS B N 1
ATOM 5396 C CA . HIS B 1 327 ? 23.844 -2.85 -10.062 1 98.12 327 HIS B CA 1
ATOM 5397 C C . HIS B 1 327 ? 23.516 -1.536 -10.766 1 98.12 327 HIS B C 1
ATOM 5399 O O . HIS B 1 327 ? 24.422 -0.811 -11.18 1 98.12 327 HIS B O 1
ATOM 5405 N N . LYS B 1 328 ? 22.25 -1.24 -10.945 1 98.44 328 LYS B N 1
ATOM 5406 C CA . LYS B 1 328 ? 21.812 -0.012 -11.602 1 98.44 328 LYS B CA 1
ATOM 5407 C C . LYS B 1 328 ? 21.281 0.998 -10.586 1 98.44 328 LYS B C 1
ATOM 5409 O O . LYS B 1 328 ? 20.688 0.617 -9.57 1 98.44 328 LYS B O 1
ATOM 5414 N N . GLN B 1 329 ? 21.484 2.213 -10.859 1 98.44 329 GLN B N 1
ATOM 5415 C CA . GLN B 1 329 ? 21 3.314 -10.039 1 98.44 329 GLN B CA 1
ATOM 5416 C C . GLN B 1 329 ? 20.156 4.289 -10.867 1 98.44 329 GLN B C 1
ATOM 5418 O O . GLN B 1 329 ? 20.547 4.656 -11.984 1 98.44 329 GLN B O 1
ATOM 5423 N N . ILE B 1 330 ? 19.016 4.645 -10.375 1 98.81 330 ILE B N 1
ATOM 5424 C CA . ILE B 1 330 ? 18.125 5.582 -11.039 1 98.81 330 ILE B CA 1
ATOM 5425 C C . ILE B 1 330 ? 18.203 6.949 -10.359 1 98.81 330 ILE B C 1
ATOM 5427 O O . ILE B 1 330 ? 18.047 7.055 -9.141 1 98.81 330 ILE B O 1
ATOM 5431 N N . THR B 1 331 ? 18.453 7.984 -11.078 1 98.5 331 THR B N 1
ATOM 5432 C CA . THR B 1 331 ? 18.578 9.336 -10.555 1 98.5 331 THR B CA 1
ATOM 5433 C C . THR B 1 331 ? 17.234 9.859 -10.055 1 98.5 331 THR B C 1
ATOM 5435 O O . THR B 1 331 ? 16.234 9.828 -10.781 1 98.5 331 THR B O 1
ATOM 5438 N N . PRO B 1 332 ? 17.203 10.289 -8.773 1 98.44 332 PRO B N 1
ATOM 5439 C CA . PRO B 1 332 ? 15.969 10.898 -8.273 1 98.44 332 PRO B CA 1
ATOM 5440 C C . PRO B 1 332 ? 15.82 12.359 -8.688 1 98.44 332 PRO B C 1
ATOM 5442 O O . PRO B 1 332 ? 16.688 12.898 -9.367 1 98.44 332 PRO B O 1
ATOM 5445 N N . VAL B 1 333 ? 14.68 12.922 -8.375 1 98.44 333 VAL B N 1
ATOM 5446 C CA . VAL B 1 333 ? 14.383 14.297 -8.773 1 98.44 333 VAL B CA 1
ATOM 5447 C C . VAL B 1 333 ? 14.039 15.125 -7.547 1 98.44 333 VAL B C 1
ATOM 5449 O O . VAL B 1 333 ? 13.234 14.711 -6.711 1 98.44 333 VAL B O 1
ATOM 5452 N N . LEU B 1 334 ? 14.648 16.25 -7.465 1 98.62 334 LEU B N 1
ATOM 5453 C CA . LEU B 1 334 ? 14.289 17.188 -6.402 1 98.62 334 LEU B CA 1
ATOM 5454 C C . LEU B 1 334 ? 13 17.922 -6.734 1 98.62 334 LEU B C 1
ATOM 5456 O O . LEU B 1 334 ? 12.883 18.531 -7.801 1 98.62 334 LEU B O 1
ATOM 5460 N N . ILE B 1 335 ? 12.039 17.828 -5.898 1 98.5 335 ILE B N 1
ATOM 5461 C CA . ILE B 1 335 ? 10.75 18.484 -6.059 1 98.5 335 ILE B CA 1
ATOM 5462 C C . ILE B 1 335 ? 10.602 19.578 -5.004 1 98.5 335 ILE B C 1
ATOM 5464 O O . ILE B 1 335 ? 10.383 19.297 -3.826 1 98.5 335 ILE B O 1
ATOM 5468 N N . ARG B 1 336 ? 10.695 20.797 -5.418 1 98.12 336 ARG B N 1
ATOM 5469 C CA . ARG B 1 336 ? 10.578 21.922 -4.508 1 98.12 336 ARG B CA 1
ATOM 5470 C C . ARG B 1 336 ? 9.117 22.25 -4.223 1 98.12 336 ARG B C 1
ATOM 5472 O O . ARG B 1 336 ? 8.297 22.328 -5.141 1 98.12 336 ARG B O 1
ATOM 5479 N N . ARG B 1 337 ? 8.852 22.328 -2.891 1 97 337 ARG B N 1
ATOM 5480 C CA . ARG B 1 337 ? 7.523 22.75 -2.449 1 97 337 ARG B CA 1
ATOM 5481 C C . ARG B 1 337 ? 7.621 23.859 -1.411 1 97 337 ARG B C 1
ATOM 5483 O O . ARG B 1 337 ? 8.453 24.75 -1.532 1 97 337 ARG B O 1
ATOM 5490 N N . ASN B 1 338 ? 6.809 23.812 -0.378 1 96.5 338 ASN B N 1
ATOM 5491 C CA . ASN B 1 338 ? 6.602 25.016 0.414 1 96.5 338 ASN B CA 1
ATOM 5492 C C . ASN B 1 338 ? 7.488 25.031 1.656 1 96.5 338 ASN B C 1
ATOM 5494 O O . ASN B 1 338 ? 7.527 26.031 2.385 1 96.5 338 ASN B O 1
ATOM 5498 N N . THR B 1 339 ? 8.281 24 1.877 1 98.25 339 THR B N 1
ATOM 5499 C CA . THR B 1 339 ? 9.094 23.969 3.084 1 98.25 339 THR B CA 1
ATOM 5500 C C . THR B 1 339 ? 10.516 24.453 2.789 1 98.25 339 THR B C 1
ATOM 5502 O O . THR B 1 339 ? 11.398 24.344 3.645 1 98.25 339 THR B O 1
ATOM 5505 N N . THR B 1 340 ? 10.773 24.875 1.558 1 98.12 340 THR B N 1
ATOM 5506 C CA . THR B 1 340 ? 12.039 25.516 1.209 1 98.12 340 THR B CA 1
ATOM 5507 C C . THR B 1 340 ? 11.797 26.812 0.433 1 98.12 340 THR B C 1
ATOM 5509 O O . THR B 1 340 ? 10.664 27.109 0.048 1 98.12 340 THR B O 1
ATOM 5512 N N . GLN B 1 341 ? 12.891 27.672 0.195 1 89.88 341 GLN B N 1
ATOM 5513 C CA . GLN B 1 341 ? 12.781 28.969 -0.457 1 89.88 341 GLN B CA 1
ATOM 5514 C C . GLN B 1 341 ? 13.18 28.891 -1.928 1 89.88 341 GLN B C 1
ATOM 5516 O O . GLN B 1 341 ? 14.016 28.062 -2.303 1 89.88 341 GLN B O 1
#

Sequence (682 aa):
MSKKQVTFADIAEYTNFSKTTISRYFNHPDSLTLENQEKISQALDTLGYKKNKLAKVLANGKSEFIGIIVPNLYLHYYSEMLAQFLSSYRDYHYKFLVFASEHGAEEEQQYIEELLSYQIEGLIVLSHTLPSEKLASYQIPVIAIEREAEYISSVNTDNYMGALQATSLLIRDKCDMLIHINVNVDKSIPAYDRIRAFQETCEEYHVPYDIDLSVEGNSYHEILNVIREIFNKIEAKYPDQKKGIFLANDTYANMFLNLIFQKYGTFPSTYEIVGFDNSPIASEAILPITTVGQQIDVIAKTAMDLLVRQMDEQKKRAPKPLGEPIHKQITPVLIRRNTTQMSKKQVTFADIAEYTNFSKTTISRYFNHPDSLTLENQEKISQALDTLGYKKNKLAKVLANGKSEFIGIIVPNLYLHYYSEMLAQFLSSYRDYHYKFLVFASEHGAEEEQQYIEELLSYQIEGLIVLSHTLPSEKLASYQIPVIAIEREAEYISSVNTDNYMGALQATSLLIRDKCDMLIHINVNVDKSIPAYDRIRAFQETCEEYHVPYDIDLSVEGNSYHEILNVIREIFNKIEAKYPDQKKGIFLANDTYANMFLNLIFQKYGTFPSTYEIVGFDNSPIASEAILPITTVGQQIDVIAKTAMDLLVRQMDEQKKRAPKPLGEPIHKQITPVLIRRNTTQ

Foldseek 3Di:
DPPDACDLVNLCVVLVHDSVVSVCLVVPVVVDDPVSNVSSVVSCVVSVHDDDVLVVCVVQVCLLEEEEEAQDCPDVLRVVLVVLLCVCCVVSVGDYDYDHDPDADVVVVVVVVVCVVSRHQEYEYADAHDALVVVVVVQHQYEYEQYQHQFHAYEYAQLLLLLLVLLVQCVVLPFQEEEEEAAPDDPSTNLVSSVVNNVVNCVVVVHHYYYHRHQDDDDLVSRLVVLLVVLVVCCVVPVPTQYEYEYSALSSQLSSVVSCCVVPVDQDRSYAYEGEQPGPCQCVHPWRHWYWHDPSSVRSVVSCVVNVVQSVLVSDPDRDRDDGHHYHHDYTDTDDTDRGD/DPPDACDLVNLCVVLVHDSVLLVCLVVPVVVDDPVSNVSSVVSCVVSVHDDDVLVVCVVQVCLLEEEEEAQDCPDVLRVVLVVLLCVCCVVSVGDYDYDHRPDADVVVVVVVVVCVVSRHQEYEYADAHDALVVVVVVQHQYEYEQYQHQFHAYEYAQLLLLLLVLLVQCVVLPFQEEEEEAAPDDPSGNLVSSVVNNVVNCVVVVHHYYYHRHQDDDDLVSRLVVLLVVLVVCCVVPVPTQYEYEYSALSSQLSNVVSCCVVPVDQDRSYAYEGEAPGPCQCVHPWRHWYWHDPSSVRSVVSCVVNVVQSVLVSDPDRDRDDGHHYHHDYTDTDDTDRGD

pLDDT: mean 91.52, std 10.23, range [27.75, 98.94]

Solvent-accessible surface area (backbone atoms only — not comparable to full-atom values): 35454 Å² total; per-residue (Å²): 125,80,75,73,76,56,39,60,63,51,49,13,64,73,70,72,42,51,54,64,56,50,48,34,50,77,74,39,44,83,78,44,54,71,69,55,48,48,54,48,51,50,45,31,61,73,61,57,49,66,71,53,48,51,56,50,15,68,71,70,64,59,56,51,28,30,35,36,36,33,46,51,39,81,50,62,69,47,21,49,42,49,44,41,51,44,58,42,27,82,80,69,64,46,44,42,39,56,44,62,45,75,77,46,48,71,54,42,51,50,53,51,52,54,42,52,23,54,40,41,50,31,38,39,38,42,42,75,62,66,56,26,61,62,57,44,67,70,74,53,43,47,37,28,33,71,31,55,34,88,52,29,21,28,37,31,68,30,30,35,59,33,23,39,51,54,46,49,51,37,55,74,65,62,38,60,32,37,35,39,41,33,53,75,62,54,81,68,28,52,66,29,29,31,59,52,25,38,51,52,49,31,59,73,70,70,46,57,68,50,76,44,48,73,52,52,66,92,42,71,68,47,33,46,53,42,50,48,50,50,51,51,49,48,49,70,75,45,71,88,42,30,34,21,38,40,28,69,24,25,66,57,32,47,52,53,48,35,52,43,33,71,73,66,47,42,84,57,89,44,54,31,43,30,22,24,50,57,43,70,58,20,70,65,36,84,60,30,39,12,21,27,24,52,52,54,63,56,40,39,50,52,41,50,52,54,46,50,52,47,34,52,40,59,68,40,95,78,46,68,74,86,68,80,57,50,79,47,68,41,76,45,42,81,43,85,44,68,30,50,132,125,81,75,73,76,56,39,63,63,51,49,13,64,71,69,72,44,52,54,64,55,50,48,33,52,77,74,38,44,84,80,45,55,72,68,56,48,48,52,48,50,51,46,31,60,73,61,57,49,64,70,54,50,51,56,48,16,66,72,68,65,59,56,50,28,30,36,36,36,32,47,51,40,82,50,62,71,47,22,48,44,50,43,41,52,46,59,41,28,82,80,70,64,48,43,42,39,57,44,61,46,77,78,45,47,69,55,41,51,50,53,50,53,54,42,52,23,54,40,40,50,32,36,38,39,42,42,78,62,66,57,26,64,63,57,45,68,69,74,54,44,47,37,28,32,73,31,55,33,89,53,28,20,29,39,31,66,30,29,36,61,34,22,38,52,54,46,49,50,36,55,74,64,62,38,59,32,37,34,40,41,33,53,75,62,54,80,67,27,52,67,28,30,30,58,51,26,35,52,52,50,31,59,73,68,70,46,56,69,50,78,45,48,75,51,53,68,92,43,73,69,48,33,45,53,42,51,49,52,51,50,52,49,46,48,71,73,45,70,87,43,31,35,22,38,40,27,68,24,25,67,56,32,45,52,54,48,35,53,42,32,72,72,65,47,42,84,57,89,44,52,30,43,31,22,24,51,57,43,70,58,18,69,65,36,85,61,29,39,12,18,27,23,54,52,53,62,58,41,39,50,51,42,50,53,54,44,49,53,47,35,53,40,58,67,39,94,77,46,66,74,84,68,80,59,50,78,45,65,42,77,44,42,78,44,85,42,68,30,52,132

Radius of gyration: 28.4 Å; Cα contacts (8 Å, |Δi|>4): 1284; chains: 2; bounding box: 67×81×64 Å